Protein 1FU9 (pdb70)

Organism: Drosophila melanogaster (NCBI:txid7227)

Foldseek 3Di:
DDDCDPCPQADPQVGGGDPDSVCVVVCVVPVCPRHD

Sequence (36 aa):
GSAAEVMKKYCSTCDISFNYVKTYLAHKQFYCKNKPGSAAEVMKKYCSTCDISFNYVKTYLAHKQFYCKNKPGSAAEVMKKYCSTCDISFNYVKTYLAHKQFYCKNKPGSAAEVMKKYCSTCDISFNYVKTYLAHKQFYCKNKPGSAAEVMKKYCSTCDISFNYVKTYLAHKQFYCKNKPGSAAEVMKKYCSTCDISFNYVKTYLAHKQFYCKNKPGSAAEVMKKYCSTCDISFNYVKTYLAHKQFYCKNKPGSAAEVMKKYCSTCDISFNYVKTYLAHKQFYCKNKPGSAAEVMKKYCSTCDISFNYVKTYLAHKQFYCKNKPGSAAEVMKKYCSTCDISFNYVKTYLAHKQFYCKNKPGSAAEVMKKYCSTCDISFNYVKTYLAHKQFYCKNKPGSAAEVMKKYCSTCDISFNYVKTYLAHKQFYCKNKPGSAAEVMKKYCSTCDISFNYVKTYLAHKQFYCKNKPGSAAEVMKKYCSTCDISFNYVKTYLAHKQFYCKNKPGSAAEVMKKYCSTCDISFNYVKTYLAHKQFYCKNKPGSAAEVMKKYCSTCDISFNYVKTYLAHKQFYCKNKPGSAAEVMKKYCSTCDISFNYVKTYLAHKQFYCKNKPGSAAEVMKKYCSTCDISFNYVKTYLAHKQFYCKNKPGSAAEVMKKYCSTCDISFNYVKTYLAHKQFYCKNKPGSAAEVMKKYCSTCDISFNYVKTYLAHKQFYCKNKP

Solvent-accessible surface area: 3560 Å² total; per-residue (Å²): 138,112,112,73,140,102,122,137,81,94,1,84,80,25,110,88,68,34,136,147,86,159,49,46,114,47,10,101,112,168,178,25,116,103,167,195

Structure (mmCIF, N/CA/C/O backbone):
data_1FU9
#
_entry.id   1FU9
#
_cell.length_a   1.000
_cell.length_b   1.000
_cell.length_c   1.000
_cell.angle_alpha   90.00
_cell.angle_beta   90.00
_cell.angle_gamma   90.00
#
_symmetry.space_group_name_H-M   'P 1'
#
loop_
_entity.id
_entity.type
_entity.pdbx_description
1 polymer 'U-SHAPED TRANSCRIPTIONAL COFACTOR'
2 non-polymer 'ZINC ION'
#
loop_
_atom_site.group_PDB
_atom_site.id
_atom_site.type_symbol
_atom_site.label_atom_id
_atom_site.label_alt_id
_atom_site.label_comp_id
_atom_site.label_asym_id
_atom_site.label_entity_id
_atom_site.label_seq_id
_atom_site.pdbx_PDB_ins_code
_atom_site.Cartn_x
_atom_site.Cartn_y
_atom_site.Cartn_z
_atom_site.occupancy
_atom_site.B_iso_or_equiv
_atom_site.auth_seq_id
_atom_site.auth_comp_id
_atom_site.auth_asym_id
_atom_site.auth_atom_id
_atom_site.pdbx_PDB_model_num
ATOM 1 N N . GLY A 1 1 ? -20.892 9.418 -22.418 1.00 0.00 1 GLY A N 1
ATOM 2 C CA . GLY A 1 1 ? -20.247 8.933 -21.166 1.00 0.00 1 GLY A CA 1
ATOM 3 C C . GLY A 1 1 ? -18.912 8.263 -21.422 1.00 0.00 1 GLY A C 1
ATOM 4 O O . GLY A 1 1 ? -18.796 7.411 -22.303 1.00 0.00 1 GLY A O 1
ATOM 10 N N . SER A 1 2 ? -17.901 8.649 -20.651 1.00 0.00 2 SER A N 1
ATOM 11 C CA . SER A 1 2 ? -16.567 8.079 -20.800 1.00 0.00 2 SER A CA 1
ATOM 12 C C . SER A 1 2 ? -16.366 6.908 -19.845 1.00 0.00 2 SER A C 1
ATOM 13 O O . SER A 1 2 ? -16.718 6.985 -18.667 1.00 0.00 2 SER A O 1
ATOM 21 N N . ALA A 1 3 ? -15.797 5.822 -20.359 1.00 0.00 3 ALA A N 1
ATOM 22 C CA . ALA A 1 3 ? -15.547 4.633 -19.553 1.00 0.00 3 ALA A CA 1
ATOM 23 C C . ALA A 1 3 ? -14.221 4.742 -18.805 1.00 0.00 3 ALA A C 1
ATOM 24 O O . ALA A 1 3 ? -13.368 3.859 -18.901 1.00 0.00 3 ALA A O 1
ATOM 31 N N . ALA A 1 4 ? -14.053 5.830 -18.062 1.00 0.00 4 ALA A N 1
ATOM 32 C CA . ALA A 1 4 ? -12.832 6.054 -17.299 1.00 0.00 4 ALA A CA 1
ATOM 33 C C . ALA A 1 4 ? -12.774 5.146 -16.076 1.00 0.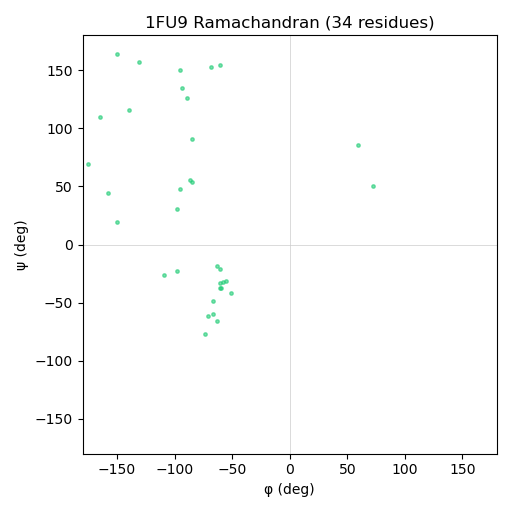00 4 ALA A C 1
ATOM 34 O O . ALA A 1 4 ? -12.057 4.146 -16.065 1.00 0.00 4 ALA A O 1
ATOM 41 N N . GLU A 1 5 ? -13.535 5.501 -15.046 1.00 0.00 5 GLU A N 1
ATOM 42 C CA . GLU A 1 5 ? -13.572 4.717 -13.816 1.00 0.00 5 GLU A CA 1
ATOM 43 C C . GLU A 1 5 ? -12.186 4.627 -13.185 1.00 0.00 5 GLU A C 1
ATOM 44 O O . GLU A 1 5 ? -11.451 3.667 -13.413 1.00 0.00 5 GLU A O 1
ATOM 56 N N . VAL A 1 6 ? -11.835 5.634 -12.392 1.00 0.00 6 VAL A N 1
ATOM 57 C CA . VAL A 1 6 ? -10.538 5.667 -11.728 1.00 0.00 6 VAL A CA 1
ATOM 58 C C . VAL A 1 6 ? -10.630 5.108 -10.313 1.00 0.00 6 VAL A C 1
ATOM 59 O O . VAL A 1 6 ? -11.669 5.210 -9.661 1.00 0.00 6 VAL A O 1
ATOM 72 N N . MET A 1 7 ? -9.537 4.517 -9.844 1.00 0.00 7 MET A N 1
ATOM 73 C CA . MET A 1 7 ? -9.496 3.940 -8.505 1.00 0.00 7 MET A CA 1
ATOM 74 C C . MET A 1 7 ? -8.095 3.437 -8.171 1.00 0.00 7 MET A C 1
ATOM 75 O O . MET A 1 7 ? -7.863 2.232 -8.076 1.00 0.00 7 MET A O 1
ATOM 89 N N . LYS A 1 8 ? -7.166 4.369 -7.993 1.00 0.00 8 LYS A N 1
ATOM 90 C CA . LYS A 1 8 ? -5.788 4.020 -7.666 1.00 0.00 8 LYS A CA 1
ATOM 91 C C . LYS A 1 8 ? -5.564 4.060 -6.159 1.00 0.00 8 LYS A C 1
ATOM 92 O O . LYS A 1 8 ? -4.589 4.638 -5.679 1.00 0.00 8 LYS A O 1
ATOM 111 N N . LYS A 1 9 ? -6.477 3.441 -5.421 1.00 0.00 9 LYS A N 1
ATOM 112 C CA . LYS A 1 9 ? -6.388 3.399 -3.966 1.00 0.00 9 LYS A CA 1
ATOM 113 C C . LYS A 1 9 ? -7.193 2.229 -3.408 1.00 0.00 9 LYS A C 1
ATOM 114 O O . LYS A 1 9 ? -7.916 2.373 -2.423 1.00 0.00 9 LYS A O 1
ATOM 133 N N . TYR A 1 10 ? -7.062 1.072 -4.046 1.00 0.00 10 TYR A N 1
ATOM 134 C CA . TYR A 1 10 ? -7.776 -0.124 -3.617 1.00 0.00 10 TYR A CA 1
ATOM 135 C C . TYR A 1 10 ? -7.188 -1.372 -4.265 1.00 0.00 10 TYR A C 1
ATOM 136 O O . TYR A 1 10 ? -7.343 -1.592 -5.466 1.00 0.00 10 TYR A O 1
ATOM 154 N N . CYS A 1 11 ? -6.516 -2.190 -3.460 1.00 0.00 11 CYS A N 1
ATOM 155 C CA . CYS A 1 11 ? -5.910 -3.420 -3.957 1.00 0.00 11 CYS A CA 1
ATOM 156 C C . CYS A 1 11 ? -6.929 -4.554 -3.971 1.00 0.00 11 CYS A C 1
ATOM 157 O O . CYS A 1 11 ? -7.086 -5.274 -2.986 1.00 0.00 11 CYS A O 1
ATOM 164 N N . SER A 1 12 ? -7.625 -4.703 -5.094 1.00 0.00 12 SER A N 1
ATOM 165 C CA . SER A 1 12 ? -8.638 -5.744 -5.242 1.00 0.00 12 SER A CA 1
ATOM 166 C C . SER A 1 12 ? -8.087 -7.115 -4.858 1.00 0.00 12 SER A C 1
ATOM 167 O O . SER A 1 12 ? -8.763 -7.903 -4.197 1.00 0.00 12 SER A O 1
ATOM 175 N N . THR A 1 13 ? -6.857 -7.392 -5.277 1.00 0.00 13 THR A N 1
ATOM 176 C CA . THR A 1 13 ? -6.218 -8.670 -4.976 1.00 0.00 13 THR A CA 1
ATOM 177 C C . THR A 1 13 ? -6.145 -8.903 -3.470 1.00 0.00 13 THR A C 1
ATOM 178 O O . THR A 1 13 ? -6.204 -10.041 -3.006 1.00 0.00 13 THR A O 1
ATOM 189 N N . CYS A 1 14 ? -6.012 -7.818 -2.715 1.00 0.00 14 CYS A N 1
ATOM 190 C CA . CYS A 1 14 ? -5.927 -7.900 -1.265 1.00 0.00 14 CYS A CA 1
ATOM 191 C C . CYS A 1 14 ? -7.281 -7.624 -0.614 1.00 0.00 14 CYS A C 1
ATOM 192 O O . CYS A 1 14 ? -7.529 -8.033 0.519 1.00 0.00 14 CYS A O 1
ATOM 199 N N . ASP A 1 15 ? -8.153 -6.924 -1.338 1.00 0.00 15 ASP A N 1
ATOM 200 C CA . ASP A 1 15 ? -9.480 -6.589 -0.830 1.00 0.00 15 ASP A CA 1
ATOM 201 C C . ASP A 1 15 ? -9.392 -5.515 0.251 1.00 0.00 15 ASP A C 1
ATOM 202 O O . ASP A 1 15 ? -9.950 -5.665 1.338 1.00 0.00 15 ASP A O 1
ATOM 211 N N . ILE A 1 16 ? -8.685 -4.432 -0.056 1.00 0.00 16 ILE A N 1
ATOM 212 C CA . ILE A 1 16 ? -8.522 -3.331 0.888 1.00 0.00 16 ILE A CA 1
ATOM 213 C C . ILE A 1 16 ? -8.363 -2.001 0.156 1.00 0.00 16 ILE A C 1
ATOM 214 O O . ILE A 1 16 ? -8.083 -1.972 -1.042 1.00 0.00 16 ILE A O 1
ATOM 230 N N . SER A 1 17 ? -8.543 -0.905 0.885 1.00 0.00 17 SER A N 1
ATOM 231 C CA . SER A 1 17 ? -8.421 0.429 0.306 1.00 0.00 17 SER A CA 1
ATOM 232 C C . SER A 1 17 ? -7.528 1.317 1.167 1.00 0.00 17 SER A C 1
ATOM 233 O O . SER A 1 17 ? -7.366 1.075 2.363 1.00 0.00 17 SER A O 1
ATOM 241 N N . PHE A 1 18 ? -6.954 2.346 0.552 1.00 0.00 18 PHE A N 1
ATOM 242 C CA . PHE A 1 18 ? -6.078 3.269 1.262 1.00 0.00 18 PHE A CA 1
ATOM 243 C C . PHE A 1 18 ? -6.336 4.709 0.826 1.00 0.00 18 PHE A C 1
ATOM 244 O O . PHE A 1 18 ? -6.117 5.064 -0.332 1.00 0.00 18 PHE A O 1
ATOM 261 N N . ASN A 1 19 ? -6.801 5.531 1.760 1.00 0.00 19 ASN A N 1
ATOM 262 C CA . ASN A 1 19 ? -7.090 6.931 1.472 1.00 0.00 19 ASN A CA 1
ATOM 263 C C . ASN A 1 19 ? -5.840 7.658 0.984 1.00 0.00 19 ASN A C 1
ATOM 264 O O . ASN A 1 19 ? -5.912 8.512 0.101 1.00 0.00 19 ASN A O 1
ATOM 275 N N . TYR A 1 20 ? -4.696 7.314 1.566 1.00 0.00 20 TYR A N 1
ATOM 276 C CA . TYR A 1 20 ? -3.430 7.935 1.191 1.00 0.00 20 TYR A CA 1
ATOM 277 C C . TYR A 1 20 ? -2.762 7.165 0.057 1.00 0.00 20 TYR A C 1
ATOM 278 O O . TYR A 1 20 ? -2.554 5.956 0.151 1.00 0.00 20 TYR A O 1
ATOM 296 N N . VAL A 1 21 ? -2.428 7.876 -1.016 1.00 0.00 21 VAL A N 1
ATOM 297 C CA . VAL A 1 21 ? -1.782 7.260 -2.169 1.00 0.00 21 VAL A CA 1
ATOM 298 C C . VAL A 1 21 ? -0.442 6.645 -1.781 1.00 0.00 21 VAL A C 1
ATOM 299 O O . VAL A 1 21 ? -0.068 5.584 -2.281 1.00 0.00 21 VAL A O 1
ATOM 312 N N . LYS A 1 22 ? 0.276 7.316 -0.885 1.00 0.00 22 LYS A N 1
ATOM 313 C CA . LYS A 1 22 ? 1.574 6.831 -0.429 1.00 0.00 22 LYS A CA 1
ATOM 314 C C . LYS A 1 22 ? 1.461 5.413 0.116 1.00 0.00 22 LYS A C 1
ATOM 315 O O . LYS A 1 22 ? 2.396 4.618 0.009 1.00 0.00 22 LYS A O 1
ATOM 334 N N . THR A 1 23 ? 0.307 5.099 0.694 1.00 0.00 23 THR A N 1
ATOM 335 C CA . THR A 1 23 ? 0.065 3.774 1.250 1.00 0.00 23 THR A CA 1
ATOM 336 C C . THR A 1 23 ? 0.034 2.725 0.146 1.00 0.00 23 THR A C 1
ATOM 337 O O . THR A 1 23 ? 0.688 1.687 0.243 1.00 0.00 23 THR A O 1
ATOM 348 N N . TYR A 1 24 ? -0.731 3.006 -0.905 1.00 0.00 24 TYR A N 1
ATOM 349 C CA . TYR A 1 24 ? -0.846 2.087 -2.030 1.00 0.00 24 TYR A CA 1
ATOM 350 C C . TYR A 1 24 ? 0.514 1.860 -2.674 1.00 0.00 24 TYR A C 1
ATOM 351 O O . TYR A 1 24 ? 0.807 0.768 -3.164 1.00 0.00 24 TYR A O 1
ATOM 369 N N . LEU A 1 25 ? 1.344 2.894 -2.661 1.00 0.00 25 LEU A N 1
ATOM 370 C CA . LEU A 1 25 ? 2.679 2.803 -3.236 1.00 0.00 25 LEU A CA 1
ATOM 371 C C . LEU A 1 25 ? 3.534 1.843 -2.424 1.00 0.00 25 LEU A C 1
ATOM 372 O O . LEU A 1 25 ? 4.013 0.832 -2.936 1.00 0.00 25 LEU A O 1
ATOM 388 N N . ALA A 1 26 ? 3.708 2.162 -1.150 1.00 0.00 26 ALA A N 1
ATOM 389 C CA . ALA A 1 26 ? 4.489 1.327 -0.254 1.00 0.00 26 ALA A CA 1
ATOM 390 C C . ALA A 1 26 ? 3.882 -0.068 -0.148 1.00 0.00 26 ALA A C 1
ATOM 391 O O . ALA A 1 26 ? 4.559 -1.026 0.228 1.00 0.00 26 ALA A O 1
ATOM 398 N N . HIS A 1 27 ? 2.600 -0.173 -0.486 1.00 0.00 27 HIS A N 1
ATOM 399 C CA . HIS A 1 27 ? 1.896 -1.448 -0.436 1.00 0.00 27 HIS A CA 1
ATOM 400 C C . HIS A 1 27 ? 2.383 -2.377 -1.541 1.00 0.00 27 HIS A C 1
ATOM 401 O O . HIS A 1 27 ? 2.917 -3.451 -1.270 1.00 0.00 27 HIS A O 1
ATOM 415 N N . LYS A 1 28 ? 2.202 -1.955 -2.788 1.00 0.00 28 LYS A N 1
ATOM 416 C CA . LYS A 1 28 ? 2.631 -2.754 -3.927 1.00 0.00 28 LYS A CA 1
ATOM 417 C C . LYS A 1 28 ? 4.147 -2.932 -3.930 1.00 0.00 28 LYS A C 1
ATOM 418 O O . LYS A 1 28 ? 4.675 -3.828 -4.588 1.00 0.00 28 LYS A O 1
ATOM 437 N N . GLN A 1 29 ? 4.843 -2.075 -3.188 1.00 0.00 29 GLN A N 1
ATOM 438 C CA . GLN A 1 29 ? 6.295 -2.141 -3.105 1.00 0.00 29 GLN A CA 1
ATOM 439 C C . GLN A 1 29 ? 6.747 -3.452 -2.469 1.00 0.00 29 GLN A C 1
ATOM 440 O O . GLN A 1 29 ? 7.384 -4.280 -3.120 1.00 0.00 29 GLN A O 1
ATOM 454 N N . PHE A 1 30 ? 6.424 -3.631 -1.192 1.00 0.00 30 PHE A N 1
ATOM 455 C CA . PHE A 1 30 ? 6.811 -4.839 -0.472 1.00 0.00 30 PHE A CA 1
ATOM 456 C C . PHE A 1 30 ? 5.811 -5.195 0.626 1.00 0.00 30 PHE A C 1
ATOM 457 O O . PHE A 1 30 ? 6.134 -5.943 1.548 1.00 0.00 30 PHE A O 1
ATOM 474 N N . TYR A 1 31 ? 4.602 -4.659 0.529 1.00 0.00 31 TYR A N 1
ATOM 475 C CA . TYR A 1 31 ? 3.570 -4.932 1.525 1.00 0.00 31 TYR A CA 1
ATOM 476 C C . TYR A 1 31 ? 2.473 -5.821 0.948 1.00 0.00 31 TYR A C 1
ATOM 477 O O . TYR A 1 31 ? 1.794 -6.539 1.682 1.00 0.00 31 TYR A O 1
ATOM 495 N N . CYS A 1 32 ? 2.305 -5.767 -0.368 1.00 0.00 32 CYS A N 1
ATOM 496 C CA . CYS A 1 32 ? 1.291 -6.565 -1.042 1.00 0.00 32 CYS A CA 1
ATOM 497 C C . CYS A 1 32 ? 1.638 -8.050 -0.983 1.00 0.00 32 CYS A C 1
ATOM 498 O O . CYS A 1 32 ? 2.808 -8.421 -0.894 1.00 0.00 32 CYS A O 1
ATOM 505 N N . LYS A 1 33 ? 0.613 -8.894 -1.033 1.00 0.00 33 LYS A N 1
ATOM 506 C CA . LYS A 1 33 ? 0.810 -10.338 -0.985 1.00 0.00 33 LYS A CA 1
ATOM 507 C C . LYS A 1 33 ? 0.776 -10.939 -2.386 1.00 0.00 33 LYS A C 1
ATOM 508 O O . LYS A 1 33 ? 0.372 -12.088 -2.570 1.00 0.00 33 LYS A O 1
ATOM 527 N N . ASN A 1 34 ? 1.203 -10.157 -3.372 1.00 0.00 34 ASN A N 1
ATOM 528 C CA . ASN A 1 34 ? 1.222 -10.614 -4.757 1.00 0.00 34 ASN A CA 1
ATOM 529 C C . ASN A 1 34 ? 2.524 -11.344 -5.071 1.00 0.00 34 ASN A C 1
ATOM 530 O O . ASN A 1 34 ? 3.244 -10.983 -6.003 1.00 0.00 34 ASN A O 1
ATOM 541 N N . LYS A 1 35 ? 2.823 -12.374 -4.286 1.00 0.00 35 LYS A N 1
ATOM 542 C CA . LYS A 1 35 ? 4.039 -13.155 -4.479 1.00 0.00 35 LYS A CA 1
ATOM 543 C C . LYS A 1 35 ? 4.057 -13.802 -5.863 1.00 0.00 35 LYS A C 1
ATOM 544 O O . LYS A 1 35 ? 3.007 -14.046 -6.456 1.00 0.00 35 LYS A O 1
ATOM 563 N N . PRO A 1 36 ? 5.257 -14.087 -6.396 1.00 0.00 36 PRO A N 1
ATOM 564 C CA . PRO A 1 36 ? 5.407 -14.708 -7.715 1.00 0.00 36 PRO A CA 1
ATOM 565 C C . PRO A 1 36 ? 4.945 -16.161 -7.727 1.00 0.00 36 PRO A C 1
ATOM 566 O O . PRO A 1 36 ? 4.727 -16.721 -6.633 1.00 0.00 36 PRO A O 1
ATOM 579 N N . GLY A 1 1 ? -10.715 -7.150 -16.417 1.00 0.00 1 GLY A N 2
ATOM 580 C CA . GLY A 1 1 ? -12.038 -7.469 -15.814 1.00 0.00 1 GLY A CA 2
ATOM 581 C C . GLY A 1 1 ? -12.991 -6.291 -15.847 1.00 0.00 1 GLY A C 2
ATOM 582 O O . GLY A 1 1 ? -13.857 -6.208 -16.718 1.00 0.00 1 GLY A O 2
ATOM 588 N N . SER A 1 2 ? -12.831 -5.377 -14.894 1.00 0.00 2 SER A N 2
ATOM 589 C CA . SER A 1 2 ? -13.685 -4.196 -14.818 1.00 0.00 2 SER A CA 2
ATOM 590 C C . SER A 1 2 ? -12.958 -3.043 -14.135 1.00 0.00 2 SER A C 2
ATOM 591 O O . SER A 1 2 ? -11.764 -3.134 -13.845 1.00 0.00 2 SER A O 2
ATOM 599 N N . ALA A 1 3 ? -13.684 -1.959 -13.883 1.00 0.00 3 ALA A N 2
ATOM 600 C CA . ALA A 1 3 ? -13.108 -0.787 -13.235 1.00 0.00 3 ALA A CA 2
ATOM 601 C C . ALA A 1 3 ? -11.975 -0.199 -14.069 1.00 0.00 3 ALA A C 2
ATOM 602 O O . ALA A 1 3 ? -10.824 -0.623 -13.957 1.00 0.00 3 ALA A O 2
ATOM 609 N N . ALA A 1 4 ? -12.307 0.779 -14.905 1.00 0.00 4 ALA A N 2
ATOM 610 C CA . ALA A 1 4 ? -11.318 1.425 -15.759 1.00 0.00 4 ALA A CA 2
ATOM 611 C C . ALA A 1 4 ? -10.213 2.068 -14.927 1.00 0.00 4 ALA A C 2
ATOM 612 O O . ALA A 1 4 ? -9.100 1.547 -14.847 1.00 0.00 4 ALA A O 2
ATOM 619 N N . GLU A 1 5 ? -10.527 3.208 -14.314 1.00 0.00 5 GLU A N 2
ATOM 620 C CA . GLU A 1 5 ? -9.571 3.935 -13.491 1.00 0.00 5 GLU A CA 2
ATOM 621 C C . GLU A 1 5 ? -8.788 2.994 -12.577 1.00 0.00 5 GLU A C 2
ATOM 622 O O . GLU A 1 5 ? -9.311 2.512 -11.572 1.00 0.00 5 GLU A O 2
ATOM 634 N N . VAL A 1 6 ? -7.534 2.736 -12.935 1.00 0.00 6 VAL A N 2
ATOM 635 C CA . VAL A 1 6 ? -6.681 1.855 -12.148 1.00 0.00 6 VAL A CA 2
ATOM 636 C C . VAL A 1 6 ? -5.737 2.654 -11.256 1.00 0.00 6 VAL A C 2
ATOM 637 O O . VAL A 1 6 ? -5.477 3.830 -11.508 1.00 0.00 6 VAL A O 2
ATOM 650 N N . MET A 1 7 ? -5.228 2.007 -10.212 1.00 0.00 7 MET A N 2
ATOM 651 C CA . MET A 1 7 ? -4.312 2.657 -9.281 1.00 0.00 7 MET A CA 2
ATOM 652 C C . MET A 1 7 ? -4.987 3.831 -8.583 1.00 0.00 7 MET A C 2
ATOM 653 O O . MET A 1 7 ? -4.660 4.992 -8.834 1.00 0.00 7 MET A O 2
ATOM 667 N N . LYS A 1 8 ? -5.931 3.521 -7.700 1.00 0.00 8 LYS A N 2
ATOM 668 C CA . LYS A 1 8 ? -6.651 4.548 -6.959 1.00 0.00 8 LYS A CA 2
ATOM 669 C C . LYS A 1 8 ? -6.755 4.176 -5.486 1.00 0.00 8 LYS A C 2
ATOM 670 O O . LYS A 1 8 ? -7.821 4.278 -4.878 1.00 0.00 8 LYS A O 2
ATOM 689 N N . LYS A 1 9 ? -5.634 3.744 -4.920 1.00 0.00 9 LYS A N 2
ATOM 690 C CA . LYS A 1 9 ? -5.583 3.352 -3.515 1.00 0.00 9 LYS A CA 2
ATOM 691 C C . LYS A 1 9 ? -6.627 2.282 -3.207 1.00 0.00 9 LYS A C 2
ATOM 692 O O . LYS A 1 9 ? -7.506 2.478 -2.366 1.00 0.00 9 LYS A O 2
ATOM 711 N N . TYR A 1 10 ? -6.523 1.150 -3.893 1.00 0.00 10 TYR A N 2
ATOM 712 C CA . TYR A 1 10 ? -7.457 0.047 -3.696 1.00 0.00 10 TYR A CA 2
ATOM 713 C C . TYR A 1 10 ? -6.916 -1.239 -4.314 1.00 0.00 10 TYR A C 2
ATOM 714 O O . TYR A 1 10 ? -6.973 -1.426 -5.529 1.00 0.00 10 TYR A O 2
ATOM 732 N N . CYS A 1 11 ? -6.393 -2.122 -3.470 1.00 0.00 11 CYS A N 2
ATOM 733 C CA . CYS A 1 11 ? -5.845 -3.390 -3.935 1.00 0.00 11 CYS A CA 2
ATOM 734 C C . CYS A 1 11 ? -6.944 -4.438 -4.072 1.00 0.00 11 CYS A C 2
ATOM 735 O O . CYS A 1 11 ? -7.378 -5.030 -3.084 1.00 0.00 11 CYS A O 2
ATOM 742 N N . SER A 1 12 ? -7.392 -4.660 -5.303 1.00 0.00 12 SER A N 2
ATOM 743 C CA . SER A 1 12 ? -8.444 -5.634 -5.572 1.00 0.00 12 SER A CA 2
ATOM 744 C C . SER A 1 12 ? -8.030 -7.029 -5.113 1.00 0.00 12 SER A C 2
ATOM 745 O O . SER A 1 12 ? -8.843 -7.786 -4.585 1.00 0.00 12 SER A O 2
ATOM 753 N N . THR A 1 13 ? -6.760 -7.361 -5.318 1.00 0.00 13 THR A N 2
ATOM 754 C CA . THR A 1 13 ? -6.239 -8.666 -4.926 1.00 0.00 13 THR A CA 2
ATOM 755 C C . THR A 1 13 ? -6.356 -8.868 -3.419 1.00 0.00 13 THR A C 2
ATOM 756 O O . THR A 1 13 ? -6.871 -9.884 -2.957 1.00 0.00 13 THR A O 2
ATOM 767 N N . CYS A 1 14 ? -5.872 -7.892 -2.659 1.00 0.00 14 CYS A N 2
ATOM 768 C CA . CYS A 1 14 ? -5.918 -7.956 -1.207 1.00 0.00 14 CYS A CA 2
ATOM 769 C C . CYS A 1 14 ? -7.322 -7.662 -0.688 1.00 0.00 14 CYS A C 2
ATOM 770 O O . CYS A 1 14 ? -7.696 -8.096 0.402 1.00 0.00 14 CYS A O 2
ATOM 777 N N . ASP A 1 15 ? -8.098 -6.921 -1.477 1.00 0.00 15 ASP A N 2
ATOM 778 C CA . ASP A 1 15 ? -9.463 -6.562 -1.101 1.00 0.00 15 ASP A CA 2
ATOM 779 C C . ASP A 1 15 ? -9.464 -5.487 -0.018 1.00 0.00 15 ASP A C 2
ATOM 780 O O . ASP A 1 15 ? -10.239 -5.552 0.936 1.00 0.00 15 ASP A O 2
ATOM 789 N N . ILE A 1 16 ? -8.591 -4.498 -0.175 1.00 0.00 16 ILE A N 2
ATOM 790 C CA . ILE A 1 16 ? -8.491 -3.405 0.786 1.00 0.00 16 ILE A CA 2
ATOM 791 C C . ILE A 1 16 ? -8.324 -2.067 0.075 1.00 0.00 16 ILE A C 2
ATOM 792 O O . ILE A 1 16 ? -7.986 -2.019 -1.108 1.00 0.00 16 ILE A O 2
ATOM 808 N N . SER A 1 17 ? -8.562 -0.981 0.803 1.00 0.00 17 SER A N 2
ATOM 809 C CA . SER A 1 17 ? -8.436 0.359 0.240 1.00 0.00 17 SER A CA 2
ATOM 810 C C . SER A 1 17 ? -7.579 1.247 1.135 1.00 0.00 17 SER A C 2
ATOM 811 O O . SER A 1 17 ? -7.365 0.942 2.308 1.00 0.00 17 SER A O 2
ATOM 819 N N . PHE A 1 18 ? -7.089 2.347 0.573 1.00 0.00 18 PHE A N 2
ATOM 820 C CA . PHE A 1 18 ? -6.253 3.281 1.319 1.00 0.00 18 PHE A CA 2
ATOM 821 C C . PHE A 1 18 ? -6.667 4.723 1.046 1.00 0.00 18 PHE A C 2
ATOM 822 O O . PHE A 1 18 ? -6.916 5.102 -0.098 1.00 0.00 18 PHE A O 2
ATOM 839 N N . ASN A 1 19 ? -6.736 5.522 2.104 1.00 0.00 19 ASN A N 2
ATOM 840 C CA . ASN A 1 19 ? -7.116 6.924 1.981 1.00 0.00 19 ASN A CA 2
ATOM 841 C C . ASN A 1 19 ? -5.971 7.748 1.396 1.00 0.00 19 ASN A C 2
ATOM 842 O O . ASN A 1 19 ? -6.196 8.785 0.772 1.00 0.00 19 ASN A O 2
ATOM 853 N N . TYR A 1 20 ? -4.745 7.277 1.601 1.00 0.00 20 TYR A N 2
ATOM 854 C CA . TYR A 1 20 ? -3.566 7.969 1.093 1.00 0.00 20 TYR A CA 2
ATOM 855 C C . TYR A 1 20 ? -2.907 7.171 -0.026 1.00 0.00 20 TYR A C 2
ATOM 856 O O . TYR A 1 20 ? -2.658 5.973 0.115 1.00 0.00 20 TYR A O 2
ATOM 874 N N . VAL A 1 21 ? -2.625 7.843 -1.138 1.00 0.00 21 VAL A N 2
ATOM 875 C CA . VAL A 1 21 ? -1.993 7.194 -2.280 1.00 0.00 21 VAL A CA 2
ATOM 876 C C . VAL A 1 21 ? -0.644 6.599 -1.893 1.00 0.00 21 VAL A C 2
ATOM 877 O O . VAL A 1 21 ? -0.255 5.543 -2.393 1.00 0.00 21 VAL A O 2
ATOM 890 N N . LYS A 1 22 ? 0.063 7.279 -0.995 1.00 0.00 22 LYS A N 2
ATOM 891 C CA . LYS A 1 22 ? 1.366 6.813 -0.536 1.00 0.00 22 LYS A CA 2
ATOM 892 C C . LYS A 1 22 ? 1.271 5.392 0.009 1.00 0.00 22 LYS A C 2
ATOM 893 O O . LYS A 1 22 ? 2.220 4.613 -0.085 1.00 0.00 22 LYS A O 2
ATOM 912 N N . THR A 1 23 ? 0.115 5.062 0.573 1.00 0.00 23 THR A N 2
ATOM 913 C CA . THR A 1 23 ? -0.114 3.734 1.130 1.00 0.00 23 THR A CA 2
ATOM 914 C C . THR A 1 23 ? -0.092 2.679 0.032 1.00 0.00 23 THR A C 2
ATOM 915 O O . THR A 1 23 ? 0.591 1.662 0.147 1.00 0.00 23 THR A O 2
ATOM 926 N N . TYR A 1 24 ? -0.843 2.931 -1.035 1.00 0.00 24 TYR A N 2
ATOM 927 C CA . TYR A 1 24 ? -0.909 2.004 -2.157 1.00 0.00 24 TYR A CA 2
ATOM 928 C C . TYR A 1 24 ? 0.467 1.818 -2.778 1.00 0.00 24 TYR A C 2
ATOM 929 O O . TYR A 1 24 ? 0.802 0.738 -3.264 1.00 0.00 24 TYR A O 2
ATOM 947 N N . LEU A 1 25 ? 1.265 2.879 -2.751 1.00 0.00 25 LEU A N 2
ATOM 948 C CA . LEU A 1 25 ? 2.612 2.829 -3.305 1.00 0.00 25 LEU A CA 2
ATOM 949 C C . LEU A 1 25 ? 3.480 1.882 -2.491 1.00 0.00 25 LEU A C 2
ATOM 950 O O . LEU A 1 25 ? 3.972 0.876 -3.002 1.00 0.00 25 LEU A O 2
ATOM 966 N N . ALA A 1 26 ? 3.652 2.207 -1.218 1.00 0.00 26 ALA A N 2
ATOM 967 C CA . ALA A 1 26 ? 4.447 1.385 -0.322 1.00 0.00 26 ALA A CA 2
ATOM 968 C C . ALA A 1 26 ? 3.847 -0.011 -0.184 1.00 0.00 26 ALA A C 2
ATOM 969 O O . ALA A 1 26 ? 4.528 -0.954 0.219 1.00 0.00 26 ALA A O 2
ATOM 976 N N . HIS A 1 27 ? 2.567 -0.134 -0.523 1.00 0.00 27 HIS A N 2
ATOM 977 C CA . HIS A 1 27 ? 1.872 -1.413 -0.441 1.00 0.00 27 HIS A CA 2
ATOM 978 C C . HIS A 1 27 ? 2.334 -2.351 -1.549 1.00 0.00 27 HIS A C 2
ATOM 979 O O . HIS A 1 27 ? 2.823 -3.448 -1.281 1.00 0.00 27 HIS A O 2
ATOM 993 N N . LYS A 1 28 ? 2.181 -1.914 -2.793 1.00 0.00 28 LYS A N 2
ATOM 994 C CA . LYS A 1 28 ? 2.590 -2.721 -3.936 1.00 0.00 28 LYS A CA 2
ATOM 995 C C . LYS A 1 28 ? 4.109 -2.863 -3.990 1.00 0.00 28 LYS A C 2
ATOM 996 O O . LYS A 1 28 ? 4.636 -3.711 -4.709 1.00 0.00 28 LYS A O 2
ATOM 1015 N N . GLN A 1 29 ? 4.808 -2.027 -3.226 1.00 0.00 29 GLN A N 2
ATOM 1016 C CA . GLN A 1 29 ? 6.265 -2.064 -3.190 1.00 0.00 29 GLN A CA 2
ATOM 1017 C C . GLN A 1 29 ? 6.761 -3.346 -2.530 1.00 0.00 29 GLN A C 2
ATOM 1018 O O . GLN A 1 29 ? 7.417 -4.170 -3.169 1.00 0.00 29 GLN A O 2
ATOM 1032 N N . PHE A 1 30 ? 6.456 -3.506 -1.245 1.00 0.00 30 PHE A N 2
ATOM 1033 C CA . PHE A 1 30 ? 6.886 -4.687 -0.503 1.00 0.00 30 PHE A CA 2
ATOM 1034 C C . PHE A 1 30 ? 5.898 -5.058 0.602 1.00 0.00 30 PHE A C 2
ATOM 1035 O O . PHE A 1 30 ? 6.242 -5.797 1.525 1.00 0.00 30 PHE A O 2
ATOM 1052 N N . TYR A 1 31 ? 4.678 -4.548 0.510 1.00 0.00 31 TYR A N 2
ATOM 1053 C CA . TYR A 1 31 ? 3.659 -4.837 1.514 1.00 0.00 31 TYR A CA 2
ATOM 1054 C C . TYR A 1 31 ? 2.569 -5.745 0.948 1.00 0.00 31 TYR A C 2
ATOM 1055 O O . TYR A 1 31 ? 1.807 -6.355 1.697 1.00 0.00 31 TYR A O 2
ATOM 1073 N N . CYS A 1 32 ? 2.500 -5.832 -0.377 1.00 0.00 32 CYS A N 2
ATOM 1074 C CA . CYS A 1 32 ? 1.504 -6.665 -1.037 1.00 0.00 32 CYS A CA 2
ATOM 1075 C C . CYS A 1 32 ? 2.017 -8.091 -1.214 1.00 0.00 32 CYS A C 2
ATOM 1076 O O . CYS A 1 32 ? 3.076 -8.311 -1.801 1.00 0.00 32 CYS A O 2
ATOM 1083 N N . LYS A 1 33 ? 1.259 -9.054 -0.704 1.00 0.00 33 LYS A N 2
ATOM 1084 C CA . LYS A 1 33 ? 1.636 -10.460 -0.807 1.00 0.00 33 LYS A CA 2
ATOM 1085 C C . LYS A 1 33 ? 0.904 -11.136 -1.961 1.00 0.00 33 LYS A C 2
ATOM 1086 O O . LYS A 1 33 ? 0.541 -12.310 -1.875 1.00 0.00 33 LYS A O 2
ATOM 1105 N N . ASN A 1 34 ? 0.692 -10.390 -3.039 1.00 0.00 34 ASN A N 2
ATOM 1106 C CA . ASN A 1 34 ? 0.003 -10.917 -4.210 1.00 0.00 34 ASN A CA 2
ATOM 1107 C C . ASN A 1 34 ? 0.952 -11.746 -5.072 1.00 0.00 34 ASN A C 2
ATOM 1108 O O . ASN A 1 34 ? 1.220 -11.405 -6.225 1.00 0.00 34 ASN A O 2
ATOM 1119 N N . LYS A 1 35 ? 1.457 -12.837 -4.505 1.00 0.00 35 LYS A N 2
ATOM 1120 C CA . LYS A 1 35 ? 2.375 -13.714 -5.220 1.00 0.00 35 LYS A CA 2
ATOM 1121 C C . LYS A 1 35 ? 1.662 -14.977 -5.698 1.00 0.00 35 LYS A C 2
ATOM 1122 O O . LYS A 1 35 ? 0.657 -15.389 -5.118 1.00 0.00 35 LYS A O 2
ATOM 1141 N N . PRO A 1 36 ? 2.176 -15.610 -6.767 1.00 0.00 36 PRO A N 2
ATOM 1142 C CA . PRO A 1 36 ? 1.582 -16.831 -7.322 1.00 0.00 36 PRO A CA 2
ATOM 1143 C C . PRO A 1 36 ? 1.766 -18.033 -6.401 1.00 0.00 36 PRO A C 2
ATOM 1144 O O . PRO A 1 36 ? 1.119 -19.072 -6.651 1.00 0.00 36 PRO A O 2
ATOM 1157 N N . GLY A 1 1 ? -14.183 9.860 -16.639 1.00 0.00 1 GLY A N 3
ATOM 1158 C CA . GLY A 1 1 ? -12.950 9.497 -17.391 1.00 0.00 1 GLY A CA 3
ATOM 1159 C C . GLY A 1 1 ? -11.687 9.970 -16.699 1.00 0.00 1 GLY A C 3
ATOM 1160 O O . GLY A 1 1 ? -11.386 9.543 -15.584 1.00 0.00 1 GLY A O 3
ATOM 1166 N N . SER A 1 2 ? -10.947 10.854 -17.359 1.00 0.00 2 SER A N 3
ATOM 1167 C CA . SER A 1 2 ? -9.710 11.385 -16.801 1.00 0.00 2 SER A CA 3
ATOM 1168 C C . SER A 1 2 ? -9.990 12.588 -15.906 1.00 0.00 2 SER A C 3
ATOM 1169 O O . SER A 1 2 ? -10.781 13.464 -16.256 1.00 0.00 2 SER A O 3
ATOM 1177 N N . ALA A 1 3 ? -9.335 12.624 -14.749 1.00 0.00 3 ALA A N 3
ATOM 1178 C CA . ALA A 1 3 ? -9.514 13.720 -13.804 1.00 0.00 3 ALA A CA 3
ATOM 1179 C C . ALA A 1 3 ? -10.963 13.813 -13.340 1.00 0.00 3 ALA A C 3
ATOM 1180 O O . ALA A 1 3 ? -11.478 14.905 -13.095 1.00 0.00 3 ALA A O 3
ATOM 1187 N N . ALA A 1 4 ? -11.616 12.662 -13.219 1.00 0.00 4 ALA A N 3
ATOM 1188 C CA . ALA A 1 4 ? -13.006 12.614 -12.782 1.00 0.00 4 ALA A CA 3
ATOM 1189 C C . ALA A 1 4 ? -13.195 11.594 -11.665 1.00 0.00 4 ALA A C 3
ATOM 1190 O O . ALA A 1 4 ? -13.550 10.442 -11.915 1.00 0.00 4 ALA A O 3
ATOM 1197 N N . GLU A 1 5 ? -12.955 12.025 -10.430 1.00 0.00 5 GLU A N 3
ATOM 1198 C CA . GLU A 1 5 ? -13.100 11.149 -9.274 1.00 0.00 5 GLU A CA 3
ATOM 1199 C C . GLU A 1 5 ? -12.168 9.945 -9.384 1.00 0.00 5 GLU A C 3
ATOM 1200 O O . GLU A 1 5 ? -12.618 8.814 -9.575 1.00 0.00 5 GLU A O 3
ATOM 1212 N N . VAL A 1 6 ? -10.869 10.195 -9.263 1.00 0.00 6 VAL A N 3
ATOM 1213 C CA . VAL A 1 6 ? -9.874 9.133 -9.348 1.00 0.00 6 VAL A CA 3
ATOM 1214 C C . VAL A 1 6 ? -9.906 8.248 -8.108 1.00 0.00 6 VAL A C 3
ATOM 1215 O O . VAL A 1 6 ? -10.398 8.652 -7.054 1.00 0.00 6 VAL A O 3
ATOM 1228 N N . MET A 1 7 ? -9.377 7.039 -8.245 1.00 0.00 7 MET A N 3
ATOM 1229 C CA . MET A 1 7 ? -9.339 6.090 -7.140 1.00 0.00 7 MET A CA 3
ATOM 1230 C C . MET A 1 7 ? -8.158 5.138 -7.284 1.00 0.00 7 MET A C 3
ATOM 1231 O O . MET A 1 7 ? -8.332 3.934 -7.473 1.00 0.00 7 MET A O 3
ATOM 1245 N N . LYS A 1 8 ? -6.956 5.690 -7.192 1.00 0.00 8 LYS A N 3
ATOM 1246 C CA . LYS A 1 8 ? -5.738 4.897 -7.308 1.00 0.00 8 LYS A CA 3
ATOM 1247 C C . LYS A 1 8 ? -5.226 4.489 -5.932 1.00 0.00 8 LYS A C 3
ATOM 1248 O O . LYS A 1 8 ? -4.045 4.646 -5.622 1.00 0.00 8 LYS A O 3
ATOM 1267 N N . LYS A 1 9 ? -6.126 3.962 -5.109 1.00 0.00 9 LYS A N 3
ATOM 1268 C CA . LYS A 1 9 ? -5.772 3.528 -3.763 1.00 0.00 9 LYS A CA 3
ATOM 1269 C C . LYS A 1 9 ? -6.667 2.377 -3.310 1.00 0.00 9 LYS A C 3
ATOM 1270 O O . LYS A 1 9 ? -7.452 2.517 -2.373 1.00 0.00 9 LYS A O 3
ATOM 1289 N N . TYR A 1 10 ? -6.542 1.238 -3.984 1.00 0.00 10 TYR A N 3
ATOM 1290 C CA . TYR A 1 10 ? -7.339 0.062 -3.653 1.00 0.00 10 TYR A CA 3
ATOM 1291 C C . TYR A 1 10 ? -6.760 -1.187 -4.309 1.00 0.00 10 TYR A C 3
ATOM 1292 O O . TYR A 1 10 ? -6.732 -1.300 -5.534 1.00 0.00 10 TYR A O 3
ATOM 1310 N N . CYS A 1 11 ? -6.303 -2.126 -3.485 1.00 0.00 11 CYS A N 3
ATOM 1311 C CA . CYS A 1 11 ? -5.730 -3.368 -3.988 1.00 0.00 11 CYS A CA 3
ATOM 1312 C C . CYS A 1 11 ? -6.822 -4.395 -4.265 1.00 0.00 11 CYS A C 3
ATOM 1313 O O . CYS A 1 11 ? -7.443 -4.920 -3.341 1.00 0.00 11 CYS A O 3
ATOM 1320 N N . SER A 1 12 ? -7.056 -4.674 -5.543 1.00 0.00 12 SER A N 3
ATOM 1321 C CA . SER A 1 12 ? -8.077 -5.636 -5.942 1.00 0.00 12 SER A CA 3
ATOM 1322 C C . SER A 1 12 ? -7.722 -7.041 -5.465 1.00 0.00 12 SER A C 3
ATOM 1323 O O . SER A 1 12 ? -8.601 -7.827 -5.112 1.00 0.00 12 SER A O 3
ATOM 1331 N N . THR A 1 13 ? -6.430 -7.350 -5.457 1.00 0.00 13 THR A N 3
ATOM 1332 C CA . THR A 1 13 ? -5.960 -8.660 -5.023 1.00 0.00 13 THR A CA 3
ATOM 1333 C C . THR A 1 13 ? -6.202 -8.859 -3.531 1.00 0.00 13 THR A C 3
ATOM 1334 O O . THR A 1 13 ? -6.789 -9.858 -3.115 1.00 0.00 13 THR A O 3
ATOM 1345 N N . CYS A 1 14 ? -5.742 -7.903 -2.730 1.00 0.00 14 CYS A N 3
ATOM 1346 C CA . CYS A 1 14 ? -5.903 -7.969 -1.287 1.00 0.00 14 CYS A CA 3
ATOM 1347 C C . CYS A 1 14 ? -7.333 -7.629 -0.877 1.00 0.00 14 CYS A C 3
ATOM 1348 O O . CYS A 1 14 ? -7.817 -8.083 0.159 1.00 0.00 14 CYS A O 3
ATOM 1355 N N . ASP A 1 15 ? -8.004 -6.825 -1.698 1.00 0.00 15 ASP A N 3
ATOM 1356 C CA . ASP A 1 15 ? -9.379 -6.417 -1.426 1.00 0.00 15 ASP A CA 3
ATOM 1357 C C . ASP A 1 15 ? -9.427 -5.391 -0.297 1.00 0.00 15 ASP A C 3
ATOM 1358 O O . ASP A 1 15 ? -10.146 -5.566 0.687 1.00 0.00 15 ASP A O 3
ATOM 1367 N N . ILE A 1 16 ? -8.656 -4.318 -0.448 1.00 0.00 16 ILE A N 3
ATOM 1368 C CA . ILE A 1 16 ? -8.609 -3.262 0.557 1.00 0.00 16 ILE A CA 3
ATOM 1369 C C . ILE A 1 16 ? -8.334 -1.908 -0.086 1.00 0.00 16 ILE A C 3
ATOM 1370 O O . ILE A 1 16 ? -7.889 -1.831 -1.231 1.00 0.00 16 ILE A O 3
ATOM 1386 N N . SER A 1 17 ? -8.603 -0.840 0.658 1.00 0.00 17 SER A N 3
ATOM 1387 C CA . SER A 1 17 ? -8.385 0.514 0.160 1.00 0.00 17 SER A CA 3
ATOM 1388 C C . SER A 1 17 ? -7.597 1.343 1.169 1.00 0.00 17 SER A C 3
ATOM 1389 O O . SER A 1 17 ? -7.616 1.063 2.367 1.00 0.00 17 SER A O 3
ATOM 1397 N N . PHE A 1 18 ? -6.905 2.365 0.675 1.00 0.00 18 PHE A N 3
ATOM 1398 C CA . PHE A 1 18 ? -6.109 3.234 1.534 1.00 0.00 18 PHE A CA 3
ATOM 1399 C C . PHE A 1 18 ? -6.443 4.702 1.284 1.00 0.00 18 PHE A C 3
ATOM 1400 O O . PHE A 1 18 ? -6.408 5.172 0.146 1.00 0.00 18 PHE A O 3
ATOM 1417 N N . ASN A 1 19 ? -6.768 5.420 2.353 1.00 0.00 19 ASN A N 3
ATOM 1418 C CA . ASN A 1 19 ? -7.108 6.835 2.250 1.00 0.00 19 ASN A CA 3
ATOM 1419 C C . ASN A 1 19 ? -5.950 7.633 1.660 1.00 0.00 19 ASN A C 3
ATOM 1420 O O . ASN A 1 19 ? -6.158 8.636 0.977 1.00 0.00 19 ASN A O 3
ATOM 1431 N N . TYR A 1 20 ? -4.729 7.181 1.928 1.00 0.00 20 TYR A N 3
ATOM 1432 C CA . TYR A 1 20 ? -3.537 7.852 1.424 1.00 0.00 20 TYR A CA 3
ATOM 1433 C C . TYR A 1 20 ? -2.935 7.084 0.253 1.00 0.00 20 TYR A C 3
ATOM 1434 O O . TYR A 1 20 ? -2.669 5.887 0.355 1.00 0.00 20 TYR A O 3
ATOM 1452 N N . VAL A 1 21 ? -2.720 7.782 -0.859 1.00 0.00 21 VAL A N 3
ATOM 1453 C CA . VAL A 1 21 ? -2.147 7.164 -2.048 1.00 0.00 21 VAL A CA 3
ATOM 1454 C C . VAL A 1 21 ? -0.777 6.569 -1.750 1.00 0.00 21 VAL A C 3
ATOM 1455 O O . VAL A 1 21 ? -0.421 5.514 -2.275 1.00 0.00 21 VAL A O 3
ATOM 1468 N N . LYS A 1 22 ? -0.013 7.247 -0.899 1.00 0.00 22 LYS A N 3
ATOM 1469 C CA . LYS A 1 22 ? 1.318 6.778 -0.528 1.00 0.00 22 LYS A CA 3
ATOM 1470 C C . LYS A 1 22 ? 1.254 5.355 0.016 1.00 0.00 22 LYS A C 3
ATOM 1471 O O . LYS A 1 22 ? 2.195 4.576 -0.136 1.00 0.00 22 LYS A O 3
ATOM 1490 N N . THR A 1 23 ? 0.131 5.023 0.643 1.00 0.00 23 THR A N 3
ATOM 1491 C CA . THR A 1 23 ? -0.069 3.694 1.205 1.00 0.00 23 THR A CA 3
ATOM 1492 C C . THR A 1 23 ? -0.091 2.643 0.102 1.00 0.00 23 THR A C 3
ATOM 1493 O O . THR A 1 23 ? 0.614 1.636 0.174 1.00 0.00 23 THR A O 3
ATOM 1504 N N . TYR A 1 24 ? -0.904 2.889 -0.921 1.00 0.00 24 TYR A N 3
ATOM 1505 C CA . TYR A 1 24 ? -1.019 1.968 -2.044 1.00 0.00 24 TYR A CA 3
ATOM 1506 C C . TYR A 1 24 ? 0.330 1.775 -2.716 1.00 0.00 24 TYR A C 3
ATOM 1507 O O . TYR A 1 24 ? 0.676 0.674 -3.143 1.00 0.00 24 TYR A O 3
ATOM 1525 N N . LEU A 1 25 ? 1.092 2.857 -2.798 1.00 0.00 25 LEU A N 3
ATOM 1526 C CA . LEU A 1 25 ? 2.413 2.812 -3.411 1.00 0.00 25 LEU A CA 3
ATOM 1527 C C . LEU A 1 25 ? 3.331 1.889 -2.623 1.00 0.00 25 LEU A C 3
ATOM 1528 O O . LEU A 1 25 ? 3.829 0.891 -3.147 1.00 0.00 25 LEU A O 3
ATOM 1544 N N . ALA A 1 26 ? 3.540 2.224 -1.359 1.00 0.00 26 ALA A N 3
ATOM 1545 C CA . ALA A 1 26 ? 4.387 1.427 -0.487 1.00 0.00 26 ALA A CA 3
ATOM 1546 C C . ALA A 1 26 ? 3.825 0.019 -0.317 1.00 0.00 26 ALA A C 3
ATOM 1547 O O . ALA A 1 26 ? 4.541 -0.904 0.069 1.00 0.00 26 ALA A O 3
ATOM 1554 N N . HIS A 1 27 ? 2.537 -0.137 -0.610 1.00 0.00 27 HIS A N 3
ATOM 1555 C CA . HIS A 1 27 ? 1.876 -1.430 -0.492 1.00 0.00 27 HIS A CA 3
ATOM 1556 C C . HIS A 1 27 ? 2.303 -2.361 -1.621 1.00 0.00 27 HIS A C 3
ATOM 1557 O O . HIS A 1 27 ? 2.835 -3.443 -1.377 1.00 0.00 27 HIS A O 3
ATOM 1571 N N . LYS A 1 28 ? 2.072 -1.932 -2.856 1.00 0.00 28 LYS A N 3
ATOM 1572 C CA . LYS A 1 28 ? 2.442 -2.731 -4.017 1.00 0.00 28 LYS A CA 3
ATOM 1573 C C . LYS A 1 28 ? 3.961 -2.834 -4.147 1.00 0.00 28 LYS A C 3
ATOM 1574 O O . LYS A 1 28 ? 4.473 -3.681 -4.877 1.00 0.00 28 LYS A O 3
ATOM 1593 N N . GLN A 1 29 ? 4.676 -1.966 -3.434 1.00 0.00 29 GLN A N 3
ATOM 1594 C CA . GLN A 1 29 ? 6.131 -1.964 -3.471 1.00 0.00 29 GLN A CA 3
ATOM 1595 C C . GLN A 1 29 ? 6.697 -3.232 -2.841 1.00 0.00 29 GLN A C 3
ATOM 1596 O O . GLN A 1 29 ? 7.340 -4.037 -3.516 1.00 0.00 29 GLN A O 3
ATOM 1610 N N . PHE A 1 30 ? 6.465 -3.401 -1.543 1.00 0.00 30 PHE A N 3
ATOM 1611 C CA . PHE A 1 30 ? 6.966 -4.570 -0.827 1.00 0.00 30 PHE A CA 3
ATOM 1612 C C . PHE A 1 30 ? 6.038 -4.984 0.314 1.00 0.00 30 PHE A C 3
ATOM 1613 O O . PHE A 1 30 ? 6.439 -5.735 1.203 1.00 0.00 30 PHE A O 3
ATOM 1630 N N . TYR A 1 31 ? 4.806 -4.495 0.290 1.00 0.00 31 TYR A N 3
ATOM 1631 C CA . TYR A 1 31 ? 3.839 -4.827 1.331 1.00 0.00 31 TYR A CA 3
ATOM 1632 C C . TYR A 1 31 ? 2.753 -5.762 0.801 1.00 0.00 31 TYR A C 3
ATOM 1633 O O . TYR A 1 31 ? 2.006 -6.360 1.574 1.00 0.00 31 TYR A O 3
ATOM 1651 N N . CYS A 1 32 ? 2.671 -5.885 -0.521 1.00 0.00 32 CYS A N 3
ATOM 1652 C CA . CYS A 1 32 ? 1.677 -6.745 -1.146 1.00 0.00 32 CYS A CA 3
ATOM 1653 C C . CYS A 1 32 ? 2.259 -8.122 -1.450 1.00 0.00 32 CYS A C 3
ATOM 1654 O O . CYS A 1 32 ? 3.054 -8.280 -2.376 1.00 0.00 32 CYS A O 3
ATOM 1661 N N . LYS A 1 33 ? 1.855 -9.114 -0.666 1.00 0.00 33 LYS A N 3
ATOM 1662 C CA . LYS A 1 33 ? 2.335 -10.478 -0.854 1.00 0.00 33 LYS A CA 3
ATOM 1663 C C . LYS A 1 33 ? 1.321 -11.306 -1.636 1.00 0.00 33 LYS A C 3
ATOM 1664 O O . LYS A 1 33 ? 1.285 -12.532 -1.523 1.00 0.00 33 LYS A O 3
ATOM 1683 N N . ASN A 1 34 ? 0.498 -10.628 -2.431 1.00 0.00 34 ASN A N 3
ATOM 1684 C CA . ASN A 1 34 ? -0.518 -11.299 -3.233 1.00 0.00 34 ASN A CA 3
ATOM 1685 C C . ASN A 1 34 ? -1.424 -12.163 -2.358 1.00 0.00 34 ASN A C 3
ATOM 1686 O O . ASN A 1 34 ? -1.468 -13.385 -2.509 1.00 0.00 34 ASN A O 3
ATOM 1697 N N . LYS A 1 35 ? -2.143 -11.516 -1.442 1.00 0.00 35 LYS A N 3
ATOM 1698 C CA . LYS A 1 35 ? -3.052 -12.213 -0.532 1.00 0.00 35 LYS A CA 3
ATOM 1699 C C . LYS A 1 35 ? -2.418 -13.487 0.027 1.00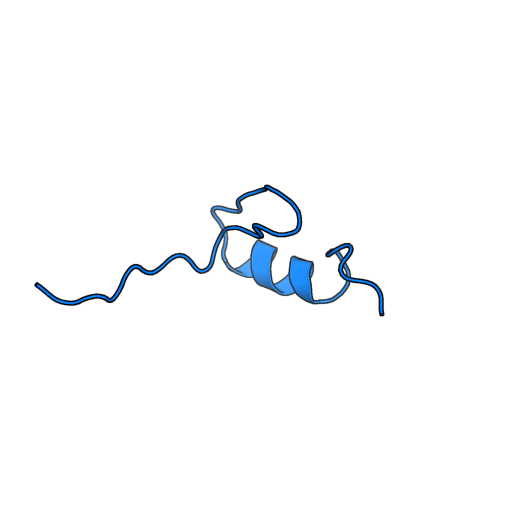 0.00 35 LYS A C 3
ATOM 1700 O O . LYS A 1 35 ? -2.798 -14.597 -0.346 1.00 0.00 35 LYS A O 3
ATOM 1719 N N . PRO A 1 36 ? -1.436 -13.341 0.933 1.00 0.00 36 PRO A N 3
ATOM 1720 C CA . PRO A 1 36 ? -0.749 -14.484 1.544 1.00 0.00 36 PRO A CA 3
ATOM 1721 C C . PRO A 1 36 ? -1.658 -15.274 2.478 1.00 0.00 36 PRO A C 3
ATOM 1722 O O . PRO A 1 36 ? -1.130 -16.065 3.288 1.00 0.00 36 PRO A O 3
ATOM 1735 N N . GLY A 1 1 ? 7.190 -2.909 -20.904 1.00 0.00 1 GLY A N 4
ATOM 1736 C CA . GLY A 1 1 ? 6.880 -1.797 -19.964 1.00 0.00 1 GLY A CA 4
ATOM 1737 C C . GLY A 1 1 ? 6.499 -2.295 -18.583 1.00 0.00 1 GLY A C 4
ATOM 1738 O O . GLY A 1 1 ? 6.806 -3.430 -18.220 1.00 0.00 1 GLY A O 4
ATOM 1744 N N . SER A 1 2 ? 5.831 -1.444 -17.813 1.00 0.00 2 SER A N 4
ATOM 1745 C CA . SER A 1 2 ? 5.409 -1.803 -16.464 1.00 0.00 2 SER A CA 4
ATOM 1746 C C . SER A 1 2 ? 3.948 -1.430 -16.233 1.00 0.00 2 SER A C 4
ATOM 1747 O O . SER A 1 2 ? 3.510 -0.340 -16.601 1.00 0.00 2 SER A O 4
ATOM 1755 N N . ALA A 1 3 ? 3.198 -2.342 -15.624 1.00 0.00 3 ALA A N 4
ATOM 1756 C CA . ALA A 1 3 ? 1.787 -2.110 -15.344 1.00 0.00 3 ALA A CA 4
ATOM 1757 C C . ALA A 1 3 ? 1.190 -3.257 -14.536 1.00 0.00 3 ALA A C 4
ATOM 1758 O O . ALA A 1 3 ? 0.776 -4.273 -15.095 1.00 0.00 3 ALA A O 4
ATOM 1765 N N . ALA A 1 4 ? 1.151 -3.090 -13.218 1.00 0.00 4 ALA A N 4
ATOM 1766 C CA . ALA A 1 4 ? 0.605 -4.113 -12.335 1.00 0.00 4 ALA A CA 4
ATOM 1767 C C . ALA A 1 4 ? -0.856 -3.827 -11.999 1.00 0.00 4 ALA A C 4
ATOM 1768 O O . ALA A 1 4 ? -1.189 -3.499 -10.861 1.00 0.00 4 ALA A O 4
ATOM 1775 N N . GLU A 1 5 ? -1.722 -3.953 -12.999 1.00 0.00 5 GLU A N 4
ATOM 1776 C CA . GLU A 1 5 ? -3.147 -3.708 -12.811 1.00 0.00 5 GLU A CA 4
ATOM 1777 C C . GLU A 1 5 ? -3.398 -2.279 -12.342 1.00 0.00 5 GLU A C 4
ATOM 1778 O O . GLU A 1 5 ? -2.475 -1.583 -11.919 1.00 0.00 5 GLU A O 4
ATOM 1790 N N . VAL A 1 6 ? -4.653 -1.847 -12.420 1.00 0.00 6 VAL A N 4
ATOM 1791 C CA . VAL A 1 6 ? -5.025 -0.501 -12.003 1.00 0.00 6 VAL A CA 4
ATOM 1792 C C . VAL A 1 6 ? -4.702 -0.274 -10.531 1.00 0.00 6 VAL A C 4
ATOM 1793 O O . VAL A 1 6 ? -4.697 -1.211 -9.733 1.00 0.00 6 VAL A O 4
ATOM 1806 N N . MET A 1 7 ? -4.434 0.979 -10.176 1.00 0.00 7 MET A N 4
ATOM 1807 C CA . MET A 1 7 ? -4.111 1.331 -8.799 1.00 0.00 7 MET A CA 4
ATOM 1808 C C . MET A 1 7 ? -4.866 2.582 -8.365 1.00 0.00 7 MET A C 4
ATOM 1809 O O . MET A 1 7 ? -4.270 3.638 -8.147 1.00 0.00 7 MET A O 4
ATOM 1823 N N . LYS A 1 8 ? -6.181 2.454 -8.240 1.00 0.00 8 LYS A N 4
ATOM 1824 C CA . LYS A 1 8 ? -7.021 3.572 -7.829 1.00 0.00 8 LYS A CA 4
ATOM 1825 C C . LYS A 1 8 ? -7.255 3.547 -6.323 1.00 0.00 8 LYS A C 4
ATOM 1826 O O . LYS A 1 8 ? -8.386 3.677 -5.854 1.00 0.00 8 LYS A O 4
ATOM 1845 N N . LYS A 1 9 ? -6.174 3.379 -5.571 1.00 0.00 9 LYS A N 4
ATOM 1846 C CA . LYS A 1 9 ? -6.252 3.336 -4.116 1.00 0.00 9 LYS A CA 4
ATOM 1847 C C . LYS A 1 9 ? -7.147 2.190 -3.652 1.00 0.00 9 LYS A C 4
ATOM 1848 O O . LYS A 1 9 ? -7.969 2.355 -2.751 1.00 0.00 9 LYS A O 4
ATOM 1867 N N . TYR A 1 10 ? -6.979 1.029 -4.274 1.00 0.00 10 TYR A N 4
ATOM 1868 C CA . TYR A 1 10 ? -7.769 -0.146 -3.927 1.00 0.00 10 TYR A CA 4
ATOM 1869 C C . TYR A 1 10 ? -7.148 -1.412 -4.506 1.00 0.00 10 TYR A C 4
ATOM 1870 O O . TYR A 1 10 ? -7.171 -1.628 -5.719 1.00 0.00 10 TYR A O 4
ATOM 1888 N N . CYS A 1 11 ? -6.595 -2.248 -3.633 1.00 0.00 11 CYS A N 4
ATOM 1889 C CA . CYS A 1 11 ? -5.969 -3.494 -4.061 1.00 0.00 11 CYS A CA 4
ATOM 1890 C C . CYS A 1 11 ? -6.985 -4.631 -4.070 1.00 0.00 11 CYS A C 4
ATOM 1891 O O . CYS A 1 11 ? -7.177 -5.313 -3.063 1.00 0.00 11 CYS A O 4
ATOM 1898 N N . SER A 1 12 ? -7.635 -4.828 -5.213 1.00 0.00 12 SER A N 4
ATOM 1899 C CA . SER A 1 12 ? -8.636 -5.881 -5.356 1.00 0.00 12 SER A CA 4
ATOM 1900 C C . SER A 1 12 ? -8.068 -7.238 -4.953 1.00 0.00 12 SER A C 4
ATOM 1901 O O . SER A 1 12 ? -8.750 -8.044 -4.319 1.00 0.00 12 SER A O 4
ATOM 1909 N N . THR A 1 13 ? -6.816 -7.485 -5.324 1.00 0.00 13 THR A N 4
ATOM 1910 C CA . THR A 1 13 ? -6.157 -8.744 -5.000 1.00 0.00 13 THR A CA 4
ATOM 1911 C C . THR A 1 13 ? -6.119 -8.967 -3.491 1.00 0.00 13 THR A C 4
ATOM 1912 O O . THR A 1 13 ? -6.231 -10.097 -3.016 1.00 0.00 13 THR A O 4
ATOM 1923 N N . CYS A 1 14 ? -5.958 -7.880 -2.744 1.00 0.00 14 CYS A N 4
ATOM 1924 C CA . CYS A 1 14 ? -5.902 -7.950 -1.292 1.00 0.00 14 CYS A CA 4
ATOM 1925 C C . CYS A 1 14 ? -7.277 -7.709 -0.674 1.00 0.00 14 CYS A C 4
ATOM 1926 O O . CYS A 1 14 ? -7.538 -8.119 0.458 1.00 0.00 14 CYS A O 4
ATOM 1933 N N . ASP A 1 15 ? -8.152 -7.038 -1.420 1.00 0.00 15 ASP A N 4
ATOM 1934 C CA . ASP A 1 15 ? -9.500 -6.738 -0.944 1.00 0.00 15 ASP A CA 4
ATOM 1935 C C . ASP A 1 15 ? -9.468 -5.630 0.105 1.00 0.00 15 ASP A C 4
ATOM 1936 O O . ASP A 1 15 ? -10.114 -5.728 1.148 1.00 0.00 15 ASP A O 4
ATOM 1945 N N . ILE A 1 16 ? -8.713 -4.574 -0.182 1.00 0.00 16 ILE A N 4
ATOM 1946 C CA . ILE A 1 16 ? -8.595 -3.445 0.734 1.00 0.00 16 ILE A CA 4
ATOM 1947 C C . ILE A 1 16 ? -8.355 -2.146 -0.029 1.00 0.00 16 ILE A C 4
ATOM 1948 O O . ILE A 1 16 ? -7.985 -2.165 -1.203 1.00 0.00 16 ILE A O 4
ATOM 1964 N N . SER A 1 17 ? -8.565 -1.021 0.644 1.00 0.00 17 SER A N 4
ATOM 1965 C CA . SER A 1 17 ? -8.371 0.286 0.027 1.00 0.00 17 SER A CA 4
ATOM 1966 C C . SER A 1 17 ? -7.642 1.234 0.974 1.00 0.00 17 SER A C 4
ATOM 1967 O O . SER A 1 17 ? -7.744 1.110 2.194 1.00 0.00 17 SER A O 4
ATOM 1975 N N . PHE A 1 18 ? -6.905 2.181 0.403 1.00 0.00 18 PHE A N 4
ATOM 1976 C CA . PHE A 1 18 ? -6.157 3.151 1.195 1.00 0.00 18 PHE A CA 4
ATOM 1977 C C . PHE A 1 18 ? -6.416 4.571 0.701 1.00 0.00 18 PHE A C 4
ATOM 1978 O O . PHE A 1 18 ? -6.289 4.857 -0.490 1.00 0.00 18 PHE A O 4
ATOM 1995 N N . ASN A 1 19 ? -6.780 5.456 1.623 1.00 0.00 19 ASN A N 4
ATOM 1996 C CA . ASN A 1 19 ? -7.058 6.846 1.280 1.00 0.00 19 ASN A CA 4
ATOM 1997 C C . ASN A 1 19 ? -5.770 7.594 0.948 1.00 0.00 19 ASN A C 4
ATOM 1998 O O . ASN A 1 19 ? -5.771 8.522 0.140 1.00 0.00 19 ASN A O 4
ATOM 2009 N N . TYR A 1 20 ? -4.674 7.184 1.578 1.00 0.00 20 TYR A N 4
ATOM 2010 C CA . TYR A 1 20 ? -3.378 7.815 1.348 1.00 0.00 20 TYR A CA 4
ATOM 2011 C C . TYR A 1 20 ? -2.633 7.125 0.213 1.00 0.00 20 TYR A C 4
ATOM 2012 O O . TYR A 1 20 ? -2.358 5.927 0.275 1.00 0.00 20 TYR A O 4
ATOM 2030 N N . VAL A 1 21 ? -2.305 7.890 -0.824 1.00 0.00 21 VAL A N 4
ATOM 2031 C CA . VAL A 1 21 ? -1.588 7.349 -1.973 1.00 0.00 21 VAL A CA 4
ATOM 2032 C C . VAL A 1 21 ? -0.259 6.736 -1.546 1.00 0.00 21 VAL A C 4
ATOM 2033 O O . VAL A 1 21 ? 0.131 5.676 -2.036 1.00 0.00 21 VAL A O 4
ATOM 2046 N N . LYS A 1 22 ? 0.431 7.407 -0.629 1.00 0.00 22 LYS A N 4
ATOM 2047 C CA . LYS A 1 22 ? 1.716 6.923 -0.133 1.00 0.00 22 LYS A CA 4
ATOM 2048 C C . LYS A 1 22 ? 1.585 5.505 0.410 1.00 0.00 22 LYS A C 4
ATOM 2049 O O . LYS A 1 22 ? 2.498 4.689 0.278 1.00 0.00 22 LYS A O 4
ATOM 2068 N N . THR A 1 23 ? 0.439 5.217 1.016 1.00 0.00 23 THR A N 4
ATOM 2069 C CA . THR A 1 23 ? 0.180 3.896 1.576 1.00 0.00 23 THR A CA 4
ATOM 2070 C C . THR A 1 23 ? 0.079 2.855 0.469 1.00 0.00 23 THR A C 4
ATOM 2071 O O . THR A 1 23 ? 0.686 1.787 0.548 1.00 0.00 23 THR A O 4
ATOM 2082 N N . TYR A 1 24 ? -0.694 3.176 -0.564 1.00 0.00 24 TYR A N 4
ATOM 2083 C CA . TYR A 1 24 ? -0.874 2.270 -1.691 1.00 0.00 24 TYR A CA 4
ATOM 2084 C C . TYR A 1 24 ? 0.447 2.045 -2.412 1.00 0.00 24 TYR A C 4
ATOM 2085 O O . TYR A 1 24 ? 0.695 0.969 -2.956 1.00 0.00 24 TYR A O 4
ATOM 2103 N N . LEU A 1 25 ? 1.294 3.066 -2.408 1.00 0.00 25 LEU A N 4
ATOM 2104 C CA . LEU A 1 25 ? 2.595 2.975 -3.056 1.00 0.00 25 LEU A CA 4
ATOM 2105 C C . LEU A 1 25 ? 3.474 1.965 -2.336 1.00 0.00 25 LEU A C 4
ATOM 2106 O O . LEU A 1 25 ? 3.915 0.976 -2.923 1.00 0.00 25 LEU A O 4
ATOM 2122 N N . ALA A 1 26 ? 3.713 2.215 -1.057 1.00 0.00 26 ALA A N 4
ATOM 2123 C CA . ALA A 1 26 ? 4.526 1.326 -0.244 1.00 0.00 26 ALA A CA 4
ATOM 2124 C C . ALA A 1 26 ? 3.919 -0.072 -0.193 1.00 0.00 26 ALA A C 4
ATOM 2125 O O . ALA A 1 26 ? 4.608 -1.050 0.097 1.00 0.00 26 ALA A O 4
ATOM 2132 N N . HIS A 1 27 ? 2.624 -0.156 -0.480 1.00 0.00 27 HIS A N 4
ATOM 2133 C CA . HIS A 1 27 ? 1.917 -1.430 -0.471 1.00 0.00 27 HIS A CA 4
ATOM 2134 C C . HIS A 1 27 ? 2.364 -2.304 -1.637 1.00 0.00 27 HIS A C 4
ATOM 2135 O O . HIS A 1 27 ? 2.906 -3.390 -1.438 1.00 0.00 27 HIS A O 4
ATOM 2149 N N . LYS A 1 28 ? 2.140 -1.822 -2.853 1.00 0.00 28 LYS A N 4
ATOM 2150 C CA . LYS A 1 28 ? 2.529 -2.565 -4.046 1.00 0.00 28 LYS A CA 4
ATOM 2151 C C . LYS A 1 28 ? 4.048 -2.680 -4.146 1.00 0.00 28 LYS A C 4
ATOM 2152 O O . LYS A 1 28 ? 4.567 -3.500 -4.901 1.00 0.00 28 LYS A O 4
ATOM 2171 N N . GLN A 1 29 ? 4.755 -1.854 -3.379 1.00 0.00 29 GLN A N 4
ATOM 2172 C CA . GLN A 1 29 ? 6.211 -1.867 -3.384 1.00 0.00 29 GLN A CA 4
ATOM 2173 C C . GLN A 1 29 ? 6.747 -3.174 -2.809 1.00 0.00 29 GLN A C 4
ATOM 2174 O O . GLN A 1 29 ? 7.403 -3.946 -3.508 1.00 0.00 29 GLN A O 4
ATOM 2188 N N . PHE A 1 30 ? 6.474 -3.414 -1.529 1.00 0.00 30 PHE A N 4
ATOM 2189 C CA . PHE A 1 30 ? 6.943 -4.625 -0.868 1.00 0.00 30 PHE A CA 4
ATOM 2190 C C . PHE A 1 30 ? 6.015 -5.056 0.267 1.00 0.00 30 PHE A C 4
ATOM 2191 O O . PHE A 1 30 ? 6.414 -5.823 1.142 1.00 0.00 30 PHE A O 4
ATOM 2208 N N . TYR A 1 31 ? 4.785 -4.566 0.251 1.00 0.00 31 TYR A N 4
ATOM 2209 C CA . TYR A 1 31 ? 3.818 -4.914 1.288 1.00 0.00 31 TYR A CA 4
ATOM 2210 C C . TYR A 1 31 ? 2.743 -5.849 0.741 1.00 0.00 31 TYR A C 4
ATOM 2211 O O . TYR A 1 31 ? 2.142 -6.623 1.485 1.00 0.00 31 TYR A O 4
ATOM 2229 N N . CYS A 1 32 ? 2.508 -5.772 -0.564 1.00 0.00 32 CYS A N 4
ATOM 2230 C CA . CYS A 1 32 ? 1.508 -6.610 -1.211 1.00 0.00 32 CYS A CA 4
ATOM 2231 C C . CYS A 1 32 ? 2.016 -8.040 -1.365 1.00 0.00 32 CYS A C 4
ATOM 2232 O O . CYS A 1 32 ? 2.883 -8.315 -2.194 1.00 0.00 32 CYS A O 4
ATOM 2239 N N . LYS A 1 33 ? 1.473 -8.947 -0.558 1.00 0.00 33 LYS A N 4
ATOM 2240 C CA . LYS A 1 33 ? 1.870 -10.344 -0.598 1.00 0.00 33 LYS A CA 4
ATOM 2241 C C . LYS A 1 33 ? 0.962 -11.157 -1.516 1.00 0.00 33 LYS A C 4
ATOM 2242 O O . LYS A 1 33 ? 0.789 -12.360 -1.324 1.00 0.00 33 LYS A O 4
ATOM 2261 N N . ASN A 1 34 ? 0.387 -10.496 -2.513 1.00 0.00 34 ASN A N 4
ATOM 2262 C CA . ASN A 1 34 ? -0.499 -11.163 -3.457 1.00 0.00 34 ASN A CA 4
ATOM 2263 C C . ASN A 1 34 ? -0.144 -10.790 -4.893 1.00 0.00 34 ASN A C 4
ATOM 2264 O O . ASN A 1 34 ? -0.712 -9.860 -5.463 1.00 0.00 34 ASN A O 4
ATOM 2275 N N . LYS A 1 35 ? 0.802 -11.524 -5.470 1.00 0.00 35 LYS A N 4
ATOM 2276 C CA . LYS A 1 35 ? 1.235 -11.272 -6.840 1.00 0.00 35 LYS A CA 4
ATOM 2277 C C . LYS A 1 35 ? 1.037 -12.511 -7.710 1.00 0.00 35 LYS A C 4
ATOM 2278 O O . LYS A 1 35 ? 1.994 -13.216 -8.030 1.00 0.00 35 LYS A O 4
ATOM 2297 N N . PRO A 1 36 ? -0.216 -12.793 -8.106 1.00 0.00 36 PRO A N 4
ATOM 2298 C CA . PRO A 1 36 ? -0.537 -13.954 -8.943 1.00 0.00 36 PRO A CA 4
ATOM 2299 C C . PRO A 1 36 ? -0.020 -13.800 -10.369 1.00 0.00 36 PRO A C 4
ATOM 2300 O O . PRO A 1 36 ? 0.165 -14.833 -11.046 1.00 0.00 36 PRO A O 4
ATOM 2313 N N . GLY A 1 1 ? -10.976 12.166 -3.811 1.00 0.00 1 GLY A N 5
ATOM 2314 C CA . GLY A 1 1 ? -10.232 13.454 -3.878 1.00 0.00 1 GLY A CA 5
ATOM 2315 C C . GLY A 1 1 ? -11.078 14.583 -4.434 1.00 0.00 1 GLY A C 5
ATOM 2316 O O . GLY A 1 1 ? -12.292 14.446 -4.579 1.00 0.00 1 GLY A O 5
ATOM 2322 N N . SER A 1 2 ? -10.433 15.704 -4.745 1.00 0.00 2 SER A N 5
ATOM 2323 C CA . SER A 1 2 ? -11.134 16.862 -5.289 1.00 0.00 2 SER A CA 5
ATOM 2324 C C . SER A 1 2 ? -10.373 17.452 -6.471 1.00 0.00 2 SER A C 5
ATOM 2325 O O . SER A 1 2 ? -9.150 17.592 -6.427 1.00 0.00 2 SER A O 5
ATOM 2333 N N . ALA A 1 3 ? -11.103 17.797 -7.526 1.00 0.00 3 ALA A N 5
ATOM 2334 C CA . ALA A 1 3 ? -10.497 18.373 -8.720 1.00 0.00 3 ALA A CA 5
ATOM 2335 C C . ALA A 1 3 ? -9.490 17.412 -9.342 1.00 0.00 3 ALA A C 5
ATOM 2336 O O . ALA A 1 3 ? -8.504 17.835 -9.946 1.00 0.00 3 ALA A O 5
ATOM 2343 N N . ALA A 1 4 ? -9.743 16.117 -9.189 1.00 0.00 4 ALA A N 5
ATOM 2344 C CA . ALA A 1 4 ? -8.859 15.095 -9.737 1.00 0.00 4 ALA A CA 5
ATOM 2345 C C . ALA A 1 4 ? -9.434 13.699 -9.522 1.00 0.00 4 ALA A C 5
ATOM 2346 O O . ALA A 1 4 ? -9.956 13.083 -10.451 1.00 0.00 4 ALA A O 5
ATOM 2353 N N . GLU A 1 5 ? -9.333 13.205 -8.292 1.00 0.00 5 GLU A N 5
ATOM 2354 C CA . GLU A 1 5 ? -9.844 11.881 -7.956 1.00 0.00 5 GLU A CA 5
ATOM 2355 C C . GLU A 1 5 ? -9.160 10.805 -8.793 1.00 0.00 5 GLU A C 5
ATOM 2356 O O . GLU A 1 5 ? -9.545 10.553 -9.935 1.00 0.00 5 GLU A O 5
ATOM 2368 N N . VAL A 1 6 ? -8.141 10.173 -8.217 1.00 0.00 6 VAL A N 5
ATOM 2369 C CA . VAL A 1 6 ? -7.404 9.124 -8.910 1.00 0.00 6 VAL A CA 5
ATOM 2370 C C . VAL A 1 6 ? -7.783 7.745 -8.381 1.00 0.00 6 VAL A C 5
ATOM 2371 O O . VAL A 1 6 ? -8.143 7.594 -7.213 1.00 0.00 6 VAL A O 5
ATOM 2384 N N . MET A 1 7 ? -7.698 6.741 -9.247 1.00 0.00 7 MET A N 5
ATOM 2385 C CA . MET A 1 7 ? -8.030 5.373 -8.867 1.00 0.00 7 MET A CA 5
ATOM 2386 C C . MET A 1 7 ? -6.769 4.539 -8.697 1.00 0.00 7 MET A C 5
ATOM 2387 O O . MET A 1 7 ? -6.557 3.552 -9.402 1.00 0.00 7 MET A O 5
ATOM 2401 N N . LYS A 1 8 ? -5.938 4.948 -7.750 1.00 0.00 8 LYS A N 5
ATOM 2402 C CA . LYS A 1 8 ? -4.691 4.247 -7.469 1.00 0.00 8 LYS A CA 5
ATOM 2403 C C . LYS A 1 8 ? -4.501 4.073 -5.967 1.00 0.00 8 LYS A C 5
ATOM 2404 O O . LYS A 1 8 ? -3.427 4.345 -5.427 1.00 0.00 8 LYS A O 5
ATOM 2423 N N . LYS A 1 9 ? -5.553 3.617 -5.299 1.00 0.00 9 LYS A N 5
ATOM 2424 C CA . LYS A 1 9 ? -5.510 3.402 -3.857 1.00 0.00 9 LYS A CA 5
ATOM 2425 C C . LYS A 1 9 ? -6.517 2.334 -3.436 1.00 0.00 9 LYS A C 5
ATOM 2426 O O . LYS A 1 9 ? -7.348 2.560 -2.557 1.00 0.00 9 LYS A O 5
ATOM 2445 N N . TYR A 1 10 ? -6.432 1.169 -4.069 1.00 0.00 10 TYR A N 5
ATOM 2446 C CA . TYR A 1 10 ? -7.331 0.064 -3.763 1.00 0.00 10 TYR A CA 5
ATOM 2447 C C . TYR A 1 10 ? -6.802 -1.242 -4.349 1.00 0.00 10 TYR A C 5
ATOM 2448 O O . TYR A 1 10 ? -6.816 -1.440 -5.563 1.00 0.00 10 TYR A O 5
ATOM 2466 N N . CYS A 1 11 ? -6.336 -2.131 -3.476 1.00 0.00 11 CYS A N 5
ATOM 2467 C CA . CYS A 1 11 ? -5.803 -3.417 -3.911 1.00 0.00 11 CYS A CA 5
ATOM 2468 C C . CYS A 1 11 ? -6.923 -4.439 -4.082 1.00 0.00 11 CYS A C 5
ATOM 2469 O O . CYS A 1 11 ? -7.441 -4.976 -3.104 1.00 0.00 11 CYS A O 5
ATOM 2476 N N . SER A 1 12 ? -7.293 -4.699 -5.332 1.00 0.00 12 SER A N 5
ATOM 2477 C CA . SER A 1 12 ? -8.352 -5.655 -5.633 1.00 0.00 12 SER A CA 5
ATOM 2478 C C . SER A 1 12 ? -7.991 -7.049 -5.129 1.00 0.00 12 SER A C 5
ATOM 2479 O O . SER A 1 12 ? -8.847 -7.784 -4.638 1.00 0.00 12 SER A O 5
ATOM 2487 N N . THR A 1 13 ? -6.717 -7.406 -5.254 1.00 0.00 13 THR A N 5
ATOM 2488 C CA . THR A 1 13 ? -6.243 -8.713 -4.811 1.00 0.00 13 THR A CA 5
ATOM 2489 C C . THR A 1 13 ? -6.430 -8.876 -3.307 1.00 0.00 13 THR A C 5
ATOM 2490 O O . THR A 1 13 ? -7.008 -9.859 -2.845 1.00 0.00 13 THR A O 5
ATOM 2501 N N . CYS A 1 14 ? -5.935 -7.904 -2.547 1.00 0.00 14 CYS A N 5
ATOM 2502 C CA . CYS A 1 14 ? -6.044 -7.934 -1.097 1.00 0.00 14 CYS A CA 5
ATOM 2503 C C . CYS A 1 14 ? -7.463 -7.599 -0.647 1.00 0.00 14 CYS A C 5
ATOM 2504 O O . CYS A 1 14 ? -7.895 -8.003 0.432 1.00 0.00 14 CYS A O 5
ATOM 2511 N N . ASP A 1 15 ? -8.184 -6.853 -1.483 1.00 0.00 15 ASP A N 5
ATOM 2512 C CA . ASP A 1 15 ? -9.556 -6.457 -1.176 1.00 0.00 15 ASP A CA 5
ATOM 2513 C C . ASP A 1 15 ? -9.581 -5.358 -0.118 1.00 0.00 15 ASP A C 5
ATOM 2514 O O . ASP A 1 15 ? -10.433 -5.355 0.770 1.00 0.00 15 ASP A O 5
ATOM 2523 N N . ILE A 1 16 ? -8.640 -4.425 -0.223 1.00 0.00 16 ILE A N 5
ATOM 2524 C CA . ILE A 1 16 ? -8.553 -3.318 0.724 1.00 0.00 16 ILE A CA 5
ATOM 2525 C C . ILE A 1 16 ? -8.232 -2.011 0.007 1.00 0.00 16 ILE A C 5
ATOM 2526 O O . ILE A 1 16 ? -7.783 -2.014 -1.140 1.00 0.00 16 ILE A O 5
ATOM 2542 N N . SER A 1 17 ? -8.464 -0.895 0.689 1.00 0.00 17 SER A N 5
ATOM 2543 C CA . SER A 1 17 ? -8.200 0.422 0.118 1.00 0.00 17 SER A CA 5
ATOM 2544 C C . SER A 1 17 ? -7.458 1.306 1.116 1.00 0.00 17 SER A C 5
ATOM 2545 O O . SER A 1 17 ? -7.464 1.040 2.318 1.00 0.00 17 SER A O 5
ATOM 2553 N N . PHE A 1 18 ? -6.823 2.357 0.610 1.00 0.00 18 PHE A N 5
ATOM 2554 C CA . PHE A 1 18 ? -6.077 3.279 1.459 1.00 0.00 18 PHE A CA 5
ATOM 2555 C C . PHE A 1 18 ? -6.443 4.727 1.145 1.00 0.00 18 PHE A C 5
ATOM 2556 O O . PHE A 1 18 ? -6.440 5.142 -0.013 1.00 0.00 18 PHE A O 5
ATOM 2573 N N . ASN A 1 19 ? -6.754 5.492 2.186 1.00 0.00 19 ASN A N 5
ATOM 2574 C CA . ASN A 1 19 ? -7.119 6.894 2.022 1.00 0.00 19 ASN A CA 5
ATOM 2575 C C . ASN A 1 19 ? -5.958 7.693 1.438 1.00 0.00 19 ASN A C 5
ATOM 2576 O O . ASN A 1 19 ? -6.165 8.684 0.737 1.00 0.00 19 ASN A O 5
ATOM 2587 N N . TYR A 1 20 ? -4.738 7.257 1.733 1.00 0.00 20 TYR A N 5
ATOM 2588 C CA . TYR A 1 20 ? -3.544 7.931 1.238 1.00 0.00 20 TYR A CA 5
ATOM 2589 C C . TYR A 1 20 ? -2.904 7.140 0.103 1.00 0.00 20 TYR A C 5
ATOM 2590 O O . TYR A 1 20 ? -2.622 5.950 0.244 1.00 0.00 20 TYR A O 5
ATOM 2608 N N . VAL A 1 21 ? -2.676 7.809 -1.024 1.00 0.00 21 VAL A N 5
ATOM 2609 C CA . VAL A 1 21 ? -2.068 7.167 -2.183 1.00 0.00 21 VAL A CA 5
ATOM 2610 C C . VAL A 1 21 ? -0.706 6.579 -1.831 1.00 0.00 21 VAL A C 5
ATOM 2611 O O . VAL A 1 21 ? -0.339 5.509 -2.314 1.00 0.00 21 VAL A O 5
ATOM 2624 N N . LYS A 1 22 ? 0.036 7.285 -0.983 1.00 0.00 22 LYS A N 5
ATOM 2625 C CA . LYS A 1 22 ? 1.357 6.827 -0.562 1.00 0.00 22 LYS A CA 5
ATOM 2626 C C . LYS A 1 22 ? 1.277 5.423 0.027 1.00 0.00 22 LYS A C 5
ATOM 2627 O O . LYS A 1 22 ? 2.213 4.633 -0.092 1.00 0.00 22 LYS A O 5
ATOM 2646 N N . THR A 1 23 ? 0.148 5.121 0.657 1.00 0.00 23 THR A N 5
ATOM 2647 C CA . THR A 1 23 ? -0.067 3.813 1.261 1.00 0.00 23 THR A CA 5
ATOM 2648 C C . THR A 1 23 ? -0.102 2.728 0.192 1.00 0.00 23 THR A C 5
ATOM 2649 O O . THR A 1 23 ? 0.580 1.709 0.301 1.00 0.00 23 THR A O 5
ATOM 2660 N N . TYR A 1 24 ? -0.904 2.957 -0.844 1.00 0.00 24 TYR A N 5
ATOM 2661 C CA . TYR A 1 24 ? -1.029 2.001 -1.938 1.00 0.00 24 TYR A CA 5
ATOM 2662 C C . TYR A 1 24 ? 0.319 1.774 -2.602 1.00 0.00 24 TYR A C 5
ATOM 2663 O O . TYR A 1 24 ? 0.641 0.662 -3.018 1.00 0.00 24 TYR A O 5
ATOM 2681 N N . LEU A 1 25 ? 1.107 2.837 -2.689 1.00 0.00 25 LEU A N 5
ATOM 2682 C CA . LEU A 1 25 ? 2.428 2.753 -3.294 1.00 0.00 25 LEU A CA 5
ATOM 2683 C C . LEU A 1 25 ? 3.308 1.801 -2.498 1.00 0.00 25 LEU A C 5
ATOM 2684 O O . LEU A 1 25 ? 3.719 0.753 -2.994 1.00 0.00 25 LEU A O 5
ATOM 2700 N N . ALA A 1 26 ? 3.579 2.169 -1.255 1.00 0.00 26 ALA A N 5
ATOM 2701 C CA . ALA A 1 26 ? 4.397 1.346 -0.376 1.00 0.00 26 ALA A CA 5
ATOM 2702 C C . ALA A 1 26 ? 3.801 -0.050 -0.216 1.00 0.00 26 ALA A C 5
ATOM 2703 O O . ALA A 1 26 ? 4.493 -0.987 0.184 1.00 0.00 26 ALA A O 5
ATOM 2710 N N . HIS A 1 27 ? 2.516 -0.183 -0.534 1.00 0.00 27 HIS A N 5
ATOM 2711 C CA . HIS A 1 27 ? 1.830 -1.463 -0.428 1.00 0.00 27 HIS A CA 5
ATOM 2712 C C . HIS A 1 27 ? 2.257 -2.399 -1.552 1.00 0.00 27 HIS A C 5
ATOM 2713 O O . HIS A 1 27 ? 2.807 -3.471 -1.304 1.00 0.00 27 HIS A O 5
ATOM 2727 N N . LYS A 1 28 ? 2.007 -1.985 -2.789 1.00 0.00 28 LYS A N 5
ATOM 2728 C CA . LYS A 1 28 ? 2.373 -2.790 -3.946 1.00 0.00 28 LYS A CA 5
ATOM 2729 C C . LYS A 1 28 ? 3.890 -2.909 -4.071 1.00 0.00 28 LYS A C 5
ATOM 2730 O O . LYS A 1 28 ? 4.396 -3.779 -4.779 1.00 0.00 28 LYS A O 5
ATOM 2749 N N . GLN A 1 29 ? 4.611 -2.030 -3.379 1.00 0.00 29 GLN A N 5
ATOM 2750 C CA . GLN A 1 29 ? 6.066 -2.042 -3.417 1.00 0.00 29 GLN A CA 5
ATOM 2751 C C . GLN A 1 29 ? 6.618 -3.313 -2.777 1.00 0.00 29 GLN A C 5
ATOM 2752 O O . GLN A 1 29 ? 7.257 -4.126 -3.445 1.00 0.00 29 GLN A O 5
ATOM 2766 N N . PHE A 1 30 ? 6.378 -3.476 -1.478 1.00 0.00 30 PHE A N 5
ATOM 2767 C CA . PHE A 1 30 ? 6.866 -4.646 -0.758 1.00 0.00 30 PHE A CA 5
ATOM 2768 C C . PHE A 1 30 ? 5.967 -5.010 0.421 1.00 0.00 30 PHE A C 5
ATOM 2769 O O . PHE A 1 30 ? 6.391 -5.719 1.334 1.00 0.00 30 PHE A O 5
ATOM 2786 N N . TYR A 1 31 ? 4.733 -4.530 0.403 1.00 0.00 31 TYR A N 5
ATOM 2787 C CA . TYR A 1 31 ? 3.792 -4.817 1.482 1.00 0.00 31 TYR A CA 5
ATOM 2788 C C . TYR A 1 31 ? 2.696 -5.772 1.017 1.00 0.00 31 TYR A C 5
ATOM 2789 O O . TYR A 1 31 ? 2.081 -6.466 1.825 1.00 0.00 31 TYR A O 5
ATOM 2807 N N . CYS A 1 32 ? 2.458 -5.803 -0.289 1.00 0.00 32 CYS A N 5
ATOM 2808 C CA . CYS A 1 32 ? 1.438 -6.672 -0.860 1.00 0.00 32 CYS A CA 5
ATOM 2809 C C . CYS A 1 32 ? 1.917 -8.120 -0.906 1.00 0.00 32 CYS A C 5
ATOM 2810 O O . CYS A 1 32 ? 3.087 -8.388 -1.180 1.00 0.00 32 CYS A O 5
ATOM 2817 N N . LYS A 1 33 ? 1.006 -9.048 -0.639 1.00 0.00 33 LYS A N 5
ATOM 2818 C CA . LYS A 1 33 ? 1.334 -10.469 -0.650 1.00 0.00 33 LYS A CA 5
ATOM 2819 C C . LYS A 1 33 ? 0.878 -11.120 -1.951 1.00 0.00 33 LYS A C 5
ATOM 2820 O O . LYS A 1 33 ? 0.431 -12.268 -1.959 1.00 0.00 33 LYS A O 5
ATOM 2839 N N . ASN A 1 34 ? 0.993 -10.382 -3.048 1.00 0.00 34 ASN A N 5
ATOM 2840 C CA . ASN A 1 34 ? 0.594 -10.887 -4.358 1.00 0.00 34 ASN A CA 5
ATOM 2841 C C . ASN A 1 34 ? 1.636 -11.856 -4.908 1.00 0.00 34 ASN A C 5
ATOM 2842 O O . ASN A 1 34 ? 2.243 -11.607 -5.950 1.00 0.00 34 ASN A O 5
ATOM 2853 N N . LYS A 1 35 ? 1.839 -12.962 -4.200 1.00 0.00 35 LYS A N 5
ATOM 2854 C CA . LYS A 1 35 ? 2.807 -13.969 -4.617 1.00 0.00 35 LYS A CA 5
ATOM 2855 C C . LYS A 1 35 ? 2.453 -14.528 -5.994 1.00 0.00 35 LYS A C 5
ATOM 2856 O O . LYS A 1 35 ? 1.281 -14.759 -6.294 1.00 0.00 35 LYS A O 5
ATOM 2875 N N . PRO A 1 36 ? 3.463 -14.754 -6.854 1.00 0.00 36 PRO A N 5
ATOM 2876 C CA . PRO A 1 36 ? 3.245 -15.287 -8.202 1.00 0.00 36 PRO A CA 5
ATOM 2877 C C . PRO A 1 36 ? 2.801 -16.746 -8.183 1.00 0.00 36 PRO A C 5
ATOM 2878 O O . PRO A 1 36 ? 2.484 -17.282 -9.265 1.00 0.00 36 PRO A O 5
ATOM 2891 N N . GLY A 1 1 ? -22.610 6.908 -17.037 1.00 0.00 1 GLY A N 6
ATOM 2892 C CA . GLY A 1 1 ? -22.147 7.303 -15.678 1.00 0.00 1 GLY A CA 6
ATOM 2893 C C . GLY A 1 1 ? -20.930 8.206 -15.721 1.00 0.00 1 GLY A C 6
ATOM 2894 O O . GLY A 1 1 ? -20.600 8.765 -16.767 1.00 0.00 1 GLY A O 6
ATOM 2900 N N . SER A 1 2 ? -20.262 8.350 -14.581 1.00 0.00 2 SER A N 6
ATOM 2901 C CA . SER A 1 2 ? -19.075 9.192 -14.491 1.00 0.00 2 SER A CA 6
ATOM 2902 C C . SER A 1 2 ? -17.938 8.457 -13.790 1.00 0.00 2 SER A C 6
ATOM 2903 O O . SER A 1 2 ? -18.065 7.283 -13.444 1.00 0.00 2 SER A O 6
ATOM 2911 N N . ALA A 1 3 ? -16.827 9.156 -13.582 1.00 0.00 3 ALA A N 6
ATOM 2912 C CA . ALA A 1 3 ? -15.667 8.570 -12.921 1.00 0.00 3 ALA A CA 6
ATOM 2913 C C . ALA A 1 3 ? -14.577 9.612 -12.698 1.00 0.00 3 ALA A C 6
ATOM 2914 O O . ALA A 1 3 ? -13.388 9.314 -12.806 1.00 0.00 3 ALA A O 6
ATOM 2921 N N . ALA A 1 4 ? -14.991 10.835 -12.385 1.00 0.00 4 ALA A N 6
ATOM 2922 C CA . ALA A 1 4 ? -14.049 11.922 -12.146 1.00 0.00 4 ALA A CA 6
ATOM 2923 C C . ALA A 1 4 ? -13.117 11.595 -10.985 1.00 0.00 4 ALA A C 6
ATOM 2924 O O . ALA A 1 4 ? -11.948 11.268 -11.189 1.00 0.00 4 ALA A O 6
ATOM 2931 N N . GLU A 1 5 ? -13.642 11.692 -9.765 1.00 0.00 5 GLU A N 6
ATOM 2932 C CA . GLU A 1 5 ? -12.869 11.414 -8.562 1.00 0.00 5 GLU A CA 6
ATOM 2933 C C . GLU A 1 5 ? -12.019 10.155 -8.721 1.00 0.00 5 GLU A C 6
ATOM 2934 O O . GLU A 1 5 ? -12.531 9.037 -8.653 1.00 0.00 5 GLU A O 6
ATOM 2946 N N . VAL A 1 6 ? -10.722 10.345 -8.932 1.00 0.00 6 VAL A N 6
ATOM 2947 C CA . VAL A 1 6 ? -9.802 9.226 -9.098 1.00 0.00 6 VAL A CA 6
ATOM 2948 C C . VAL A 1 6 ? -9.799 8.329 -7.868 1.00 0.00 6 VAL A C 6
ATOM 2949 O O . VAL A 1 6 ? -10.184 8.749 -6.776 1.00 0.00 6 VAL A O 6
ATOM 2962 N N . MET A 1 7 ? -9.360 7.090 -8.053 1.00 0.00 7 MET A N 6
ATOM 2963 C CA . MET A 1 7 ? -9.302 6.127 -6.961 1.00 0.00 7 MET A CA 6
ATOM 2964 C C . MET A 1 7 ? -8.150 5.149 -7.162 1.00 0.00 7 MET A C 6
ATOM 2965 O O . MET A 1 7 ? -8.360 3.952 -7.358 1.00 0.00 7 MET A O 6
ATOM 2979 N N . LYS A 1 8 ? -6.932 5.673 -7.108 1.00 0.00 8 LYS A N 6
ATOM 2980 C CA . LYS A 1 8 ? -5.740 4.853 -7.281 1.00 0.00 8 LYS A CA 6
ATOM 2981 C C . LYS A 1 8 ? -5.186 4.414 -5.929 1.00 0.00 8 LYS A C 6
ATOM 2982 O O . LYS A 1 8 ? -3.990 4.540 -5.663 1.00 0.00 8 LYS A O 6
ATOM 3001 N N . LYS A 1 9 ? -6.067 3.897 -5.081 1.00 0.00 9 LYS A N 6
ATOM 3002 C CA . LYS A 1 9 ? -5.673 3.437 -3.755 1.00 0.00 9 LYS A CA 6
ATOM 3003 C C . LYS A 1 9 ? -6.592 2.318 -3.273 1.00 0.00 9 LYS A C 6
ATOM 3004 O O . LYS A 1 9 ? -7.355 2.492 -2.321 1.00 0.00 9 LYS A O 6
ATOM 3023 N N . TYR A 1 10 ? -6.515 1.171 -3.937 1.00 0.00 10 TYR A N 6
ATOM 3024 C CA . TYR A 1 10 ? -7.337 0.022 -3.580 1.00 0.00 10 TYR A CA 6
ATOM 3025 C C . TYR A 1 10 ? -6.806 -1.249 -4.236 1.00 0.00 10 TYR A C 6
ATOM 3026 O O . TYR A 1 10 ? -6.803 -1.372 -5.461 1.00 0.00 10 TYR A O 6
ATOM 3044 N N . CYS A 1 11 ? -6.359 -2.192 -3.413 1.00 0.00 11 CYS A N 6
ATOM 3045 C CA . CYS A 1 11 ? -5.828 -3.454 -3.916 1.00 0.00 11 CYS A CA 6
ATOM 3046 C C . CYS A 1 11 ? -6.953 -4.453 -4.168 1.00 0.00 11 CYS A C 6
ATOM 3047 O O . CYS A 1 11 ? -7.589 -4.935 -3.231 1.00 0.00 11 CYS A O 6
ATOM 3054 N N . SER A 1 12 ? -7.194 -4.757 -5.438 1.00 0.00 12 SER A N 6
ATOM 3055 C CA . SER A 1 12 ? -8.243 -5.698 -5.814 1.00 0.00 12 SER A CA 6
ATOM 3056 C C . SER A 1 12 ? -7.918 -7.105 -5.325 1.00 0.00 12 SER A C 6
ATOM 3057 O O . SER A 1 12 ? -8.812 -7.869 -4.963 1.00 0.00 12 SER A O 6
ATOM 3065 N N . THR A 1 13 ? -6.633 -7.442 -5.317 1.00 0.00 13 THR A N 6
ATOM 3066 C CA . THR A 1 13 ? -6.191 -8.759 -4.872 1.00 0.00 13 THR A CA 6
ATOM 3067 C C . THR A 1 13 ? -6.402 -8.925 -3.371 1.00 0.00 13 THR A C 6
ATOM 3068 O O . THR A 1 13 ? -7.023 -9.890 -2.924 1.00 0.00 13 THR A O 6
ATOM 3079 N N . CYS A 1 14 ? -5.881 -7.979 -2.598 1.00 0.00 14 CYS A N 6
ATOM 3080 C CA . CYS A 1 14 ? -6.008 -8.014 -1.151 1.00 0.00 14 CYS A CA 6
ATOM 3081 C C . CYS A 1 14 ? -7.418 -7.629 -0.714 1.00 0.00 14 CYS A C 6
ATOM 3082 O O . CYS A 1 14 ? -7.893 -8.057 0.338 1.00 0.00 14 CYS A O 6
ATOM 3089 N N . ASP A 1 15 ? -8.084 -6.815 -1.530 1.00 0.00 15 ASP A N 6
ATOM 3090 C CA . ASP A 1 15 ? -9.441 -6.364 -1.234 1.00 0.00 15 ASP A CA 6
ATOM 3091 C C . ASP A 1 15 ? -9.434 -5.311 -0.130 1.00 0.00 15 ASP A C 6
ATOM 3092 O O . ASP A 1 15 ? -10.225 -5.377 0.811 1.00 0.00 15 ASP A O 6
ATOM 3101 N N . ILE A 1 16 ? -8.537 -4.339 -0.255 1.00 0.00 16 ILE A N 6
ATOM 3102 C CA . ILE A 1 16 ? -8.425 -3.269 0.730 1.00 0.00 16 ILE A CA 6
ATOM 3103 C C . ILE A 1 16 ? -8.212 -1.921 0.050 1.00 0.00 16 ILE A C 6
ATOM 3104 O O . ILE A 1 16 ? -7.855 -1.857 -1.126 1.00 0.00 16 ILE A O 6
ATOM 3120 N N . SER A 1 17 ? -8.434 -0.845 0.799 1.00 0.00 17 SER A N 6
ATOM 3121 C CA . SER A 1 17 ? -8.267 0.504 0.270 1.00 0.00 17 SER A CA 6
ATOM 3122 C C . SER A 1 17 ? -7.477 1.374 1.241 1.00 0.00 17 SER A C 6
ATOM 3123 O O . SER A 1 17 ? -7.468 1.124 2.446 1.00 0.00 17 SER A O 6
ATOM 3131 N N . PHE A 1 18 ? -6.814 2.395 0.708 1.00 0.00 18 PHE A N 6
ATOM 3132 C CA . PHE A 1 18 ? -6.020 3.302 1.531 1.00 0.00 18 PHE A CA 6
ATOM 3133 C C . PHE A 1 18 ? -6.371 4.757 1.233 1.00 0.00 18 PHE A C 6
ATOM 3134 O O . PHE A 1 18 ? -6.377 5.181 0.078 1.00 0.00 18 PHE A O 6
ATOM 3151 N N . ASN A 1 19 ? -6.661 5.517 2.284 1.00 0.00 19 ASN A N 6
ATOM 3152 C CA . ASN A 1 19 ? -7.011 6.925 2.135 1.00 0.00 19 ASN A CA 6
ATOM 3153 C C . ASN A 1 19 ? -5.856 7.712 1.525 1.00 0.00 19 ASN A C 6
ATOM 3154 O O . ASN A 1 19 ? -6.069 8.702 0.824 1.00 0.00 19 ASN A O 6
ATOM 3165 N N . TYR A 1 20 ? -4.633 7.267 1.796 1.00 0.00 20 TYR A N 6
ATOM 3166 C CA . TYR A 1 20 ? -3.444 7.930 1.274 1.00 0.00 20 TYR A CA 6
ATOM 3167 C C . TYR A 1 20 ? -2.849 7.143 0.111 1.00 0.00 20 TYR A C 6
ATOM 3168 O O . TYR A 1 20 ? -2.577 5.949 0.231 1.00 0.00 20 TYR A O 6
ATOM 3186 N N . VAL A 1 21 ? -2.649 7.822 -1.014 1.00 0.00 21 VAL A N 6
ATOM 3187 C CA . VAL A 1 21 ? -2.084 7.185 -2.199 1.00 0.00 21 VAL A CA 6
ATOM 3188 C C . VAL A 1 21 ? -0.716 6.584 -1.898 1.00 0.00 21 VAL A C 6
ATOM 3189 O O . VAL A 1 21 ? -0.374 5.514 -2.403 1.00 0.00 21 VAL A O 6
ATOM 3202 N N . LYS A 1 22 ? 0.060 7.274 -1.068 1.00 0.00 22 LYS A N 6
ATOM 3203 C CA . LYS A 1 22 ? 1.390 6.803 -0.696 1.00 0.00 22 LYS A CA 6
ATOM 3204 C C . LYS A 1 22 ? 1.320 5.393 -0.119 1.00 0.00 22 LYS A C 6
ATOM 3205 O O . LYS A 1 22 ? 2.246 4.598 -0.276 1.00 0.00 22 LYS A O 6
ATOM 3224 N N . THR A 1 23 ? 0.211 5.092 0.547 1.00 0.00 23 THR A N 6
ATOM 3225 C CA . THR A 1 23 ? 0.010 3.778 1.144 1.00 0.00 23 THR A CA 6
ATOM 3226 C C . THR A 1 23 ? -0.080 2.705 0.067 1.00 0.00 23 THR A C 6
ATOM 3227 O O . THR A 1 23 ? 0.592 1.676 0.143 1.00 0.00 23 THR A O 6
ATOM 3238 N N . TYR A 1 24 ? -0.912 2.956 -0.939 1.00 0.00 24 TYR A N 6
ATOM 3239 C CA . TYR A 1 24 ? -1.089 2.013 -2.037 1.00 0.00 24 TYR A CA 6
ATOM 3240 C C . TYR A 1 24 ? 0.236 1.762 -2.740 1.00 0.00 24 TYR A C 6
ATOM 3241 O O . TYR A 1 24 ? 0.507 0.654 -3.205 1.00 0.00 24 TYR A O 6
ATOM 3259 N N . LEU A 1 25 ? 1.064 2.797 -2.806 1.00 0.00 25 LEU A N 6
ATOM 3260 C CA . LEU A 1 25 ? 2.368 2.686 -3.443 1.00 0.00 25 LEU A CA 6
ATOM 3261 C C . LEU A 1 25 ? 3.273 1.774 -2.629 1.00 0.00 25 LEU A C 6
ATOM 3262 O O . LEU A 1 25 ? 3.769 0.764 -3.128 1.00 0.00 25 LEU A O 6
ATOM 3278 N N . ALA A 1 26 ? 3.470 2.134 -1.370 1.00 0.00 26 ALA A N 6
ATOM 3279 C CA . ALA A 1 26 ? 4.300 1.347 -0.473 1.00 0.00 26 ALA A CA 6
ATOM 3280 C C . ALA A 1 26 ? 3.731 -0.058 -0.300 1.00 0.00 26 ALA A C 6
ATOM 3281 O O . ALA A 1 26 ? 4.442 -0.984 0.090 1.00 0.00 26 ALA A O 6
ATOM 3288 N N . HIS A 1 27 ? 2.443 -0.207 -0.598 1.00 0.00 27 HIS A N 6
ATOM 3289 C CA . HIS A 1 27 ? 1.774 -1.496 -0.480 1.00 0.00 27 HIS A CA 6
ATOM 3290 C C . HIS A 1 27 ? 2.237 -2.446 -1.579 1.00 0.00 27 HIS A C 6
ATOM 3291 O O . HIS A 1 27 ? 2.819 -3.493 -1.302 1.00 0.00 27 HIS A O 6
ATOM 3305 N N . LYS A 1 28 ? 1.979 -2.071 -2.828 1.00 0.00 28 LYS A N 6
ATOM 3306 C CA . LYS A 1 28 ? 2.377 -2.894 -3.962 1.00 0.00 28 LYS A CA 6
ATOM 3307 C C . LYS A 1 28 ? 3.895 -3.035 -4.030 1.00 0.00 28 LYS A C 6
ATOM 3308 O O . LYS A 1 28 ? 4.415 -3.941 -4.679 1.00 0.00 28 LYS A O 6
ATOM 3327 N N . GLN A 1 29 ? 4.602 -2.134 -3.354 1.00 0.00 29 GLN A N 6
ATOM 3328 C CA . GLN A 1 29 ? 6.058 -2.161 -3.339 1.00 0.00 29 GLN A CA 6
ATOM 3329 C C . GLN A 1 29 ? 6.573 -3.442 -2.687 1.00 0.00 29 GLN A C 6
ATOM 3330 O O . GLN A 1 29 ? 7.200 -4.273 -3.345 1.00 0.00 29 GLN A O 6
ATOM 3344 N N . PHE A 1 30 ? 6.313 -3.590 -1.392 1.00 0.00 30 PHE A N 6
ATOM 3345 C CA . PHE A 1 30 ? 6.764 -4.767 -0.657 1.00 0.00 30 PHE A CA 6
ATOM 3346 C C . PHE A 1 30 ? 5.832 -5.107 0.504 1.00 0.00 30 PHE A C 6
ATOM 3347 O O . PHE A 1 30 ? 6.224 -5.811 1.434 1.00 0.00 30 PHE A O 6
ATOM 3364 N N . TYR A 1 31 ? 4.607 -4.605 0.453 1.00 0.00 31 TYR A N 6
ATOM 3365 C CA . TYR A 1 31 ? 3.636 -4.866 1.512 1.00 0.00 31 TYR A CA 6
ATOM 3366 C C . TYR A 1 31 ? 2.534 -5.800 1.026 1.00 0.00 31 TYR A C 6
ATOM 3367 O O . TYR A 1 31 ? 1.934 -6.531 1.814 1.00 0.00 31 TYR A O 6
ATOM 3385 N N . CYS A 1 32 ? 2.272 -5.772 -0.276 1.00 0.00 32 CYS A N 6
ATOM 3386 C CA . CYS A 1 32 ? 1.243 -6.617 -0.867 1.00 0.00 32 CYS A CA 6
ATOM 3387 C C . CYS A 1 32 ? 1.589 -8.093 -0.705 1.00 0.00 32 CYS A C 6
ATOM 3388 O O . CYS A 1 32 ? 2.756 -8.453 -0.545 1.00 0.00 32 CYS A O 6
ATOM 3395 N N . LYS A 1 33 ? 0.569 -8.943 -0.747 1.00 0.00 33 LYS A N 6
ATOM 3396 C CA . LYS A 1 33 ? 0.766 -10.381 -0.605 1.00 0.00 33 LYS A CA 6
ATOM 3397 C C . LYS A 1 33 ? 0.809 -11.063 -1.969 1.00 0.00 33 LYS A C 6
ATOM 3398 O O . LYS A 1 33 ? 0.453 -12.234 -2.099 1.00 0.00 33 LYS A O 6
ATOM 3417 N N . ASN A 1 34 ? 1.248 -10.324 -2.983 1.00 0.00 34 ASN A N 6
ATOM 3418 C CA . ASN A 1 34 ? 1.337 -10.860 -4.336 1.00 0.00 34 ASN A CA 6
ATOM 3419 C C . ASN A 1 34 ? 2.781 -11.205 -4.690 1.00 0.00 34 ASN A C 6
ATOM 3420 O O . ASN A 1 34 ? 3.341 -10.673 -5.650 1.00 0.00 34 ASN A O 6
ATOM 3431 N N . LYS A 1 35 ? 3.379 -12.097 -3.908 1.00 0.00 35 LYS A N 6
ATOM 3432 C CA . LYS A 1 35 ? 4.756 -12.515 -4.138 1.00 0.00 35 LYS A CA 6
ATOM 3433 C C . LYS A 1 35 ? 5.708 -11.323 -4.048 1.00 0.00 35 LYS A C 6
ATOM 3434 O O . LYS A 1 35 ? 5.292 -10.173 -4.190 1.00 0.00 35 LYS A O 6
ATOM 3453 N N . PRO A 1 36 ? 7.005 -11.585 -3.809 1.00 0.00 36 PRO A N 6
ATOM 3454 C CA . PRO A 1 36 ? 8.017 -10.528 -3.701 1.00 0.00 36 PRO A CA 6
ATOM 3455 C C . PRO A 1 36 ? 8.301 -9.860 -5.042 1.00 0.00 36 PRO A C 6
ATOM 3456 O O . PRO A 1 36 ? 7.378 -9.802 -5.881 1.00 0.00 36 PRO A O 6
ATOM 3469 N N . GLY A 1 1 ? 5.776 1.586 -19.038 1.00 0.00 1 GLY A N 7
ATOM 3470 C CA . GLY A 1 1 ? 4.749 2.440 -19.695 1.00 0.00 1 GLY A CA 7
ATOM 3471 C C . GLY A 1 1 ? 4.163 3.473 -18.753 1.00 0.00 1 GLY A C 7
ATOM 3472 O O . GLY A 1 1 ? 3.685 3.134 -17.671 1.00 0.00 1 GLY A O 7
ATOM 3478 N N . SER A 1 2 ? 4.202 4.736 -19.165 1.00 0.00 2 SER A N 7
ATOM 3479 C CA . SER A 1 2 ? 3.670 5.821 -18.349 1.00 0.00 2 SER A CA 7
ATOM 3480 C C . SER A 1 2 ? 2.156 5.704 -18.206 1.00 0.00 2 SER A C 7
ATOM 3481 O O . SER A 1 2 ? 1.564 4.693 -18.583 1.00 0.00 2 SER A O 7
ATOM 3489 N N . ALA A 1 3 ? 1.537 6.744 -17.658 1.00 0.00 3 ALA A N 7
ATOM 3490 C CA . ALA A 1 3 ? 0.092 6.757 -17.465 1.00 0.00 3 ALA A CA 7
ATOM 3491 C C . ALA A 1 3 ? -0.350 5.621 -16.549 1.00 0.00 3 ALA A C 7
ATOM 3492 O O . ALA A 1 3 ? -0.592 4.502 -17.004 1.00 0.00 3 ALA A O 7
ATOM 3499 N N . ALA A 1 4 ? -0.454 5.916 -15.258 1.00 0.00 4 ALA A N 7
ATOM 3500 C CA . ALA A 1 4 ? -0.867 4.919 -14.278 1.00 0.00 4 ALA A CA 7
ATOM 3501 C C . ALA A 1 4 ? -2.386 4.803 -14.220 1.00 0.00 4 ALA A C 7
ATOM 3502 O O . ALA A 1 4 ? -3.096 5.809 -14.227 1.00 0.00 4 ALA A O 7
ATOM 3509 N N . GLU A 1 5 ? -2.878 3.567 -14.167 1.00 0.00 5 GLU A N 7
ATOM 3510 C CA . GLU A 1 5 ? -4.310 3.304 -14.114 1.00 0.00 5 GLU A CA 7
ATOM 3511 C C . GLU A 1 5 ? -5.017 4.240 -13.135 1.00 0.00 5 GLU A C 7
ATOM 3512 O O . GLU A 1 5 ? -4.376 4.881 -12.302 1.00 0.00 5 GLU A O 7
ATOM 3524 N N . VAL A 1 6 ? -6.338 4.312 -13.243 1.00 0.00 6 VAL A N 7
ATOM 3525 C CA . VAL A 1 6 ? -7.131 5.168 -12.368 1.00 0.00 6 VAL A CA 7
ATOM 3526 C C . VAL A 1 6 ? -7.403 4.487 -11.031 1.00 0.00 6 VAL A C 7
ATOM 3527 O O . VAL A 1 6 ? -7.436 3.259 -10.944 1.00 0.00 6 VAL A O 7
ATOM 3540 N N . MET A 1 7 ? -7.595 5.292 -9.992 1.00 0.00 7 MET A N 7
ATOM 3541 C CA . MET A 1 7 ? -7.864 4.767 -8.658 1.00 0.00 7 MET A CA 7
ATOM 3542 C C . MET A 1 7 ? -6.709 3.895 -8.173 1.00 0.00 7 MET A C 7
ATOM 3543 O O . MET A 1 7 ? -6.825 2.670 -8.113 1.00 0.00 7 MET A O 7
ATOM 3557 N N . LYS A 1 8 ? -5.592 4.532 -7.833 1.00 0.00 8 LYS A N 7
ATOM 3558 C CA . LYS A 1 8 ? -4.417 3.811 -7.359 1.00 0.00 8 LYS A CA 7
ATOM 3559 C C . LYS A 1 8 ? -4.374 3.760 -5.836 1.00 0.00 8 LYS A C 7
ATOM 3560 O O . LYS A 1 8 ? -3.325 3.969 -5.225 1.00 0.00 8 LYS A O 7
ATOM 3579 N N . LYS A 1 9 ? -5.517 3.473 -5.229 1.00 0.00 9 LYS A N 7
ATOM 3580 C CA . LYS A 1 9 ? -5.612 3.385 -3.775 1.00 0.00 9 LYS A CA 7
ATOM 3581 C C . LYS A 1 9 ? -6.600 2.299 -3.359 1.00 0.00 9 LYS A C 7
ATOM 3582 O O . LYS A 1 9 ? -7.413 2.495 -2.457 1.00 0.00 9 LYS A O 7
ATOM 3601 N N . TYR A 1 10 ? -6.519 1.151 -4.024 1.00 0.00 10 TYR A N 7
ATOM 3602 C CA . TYR A 1 10 ? -7.403 0.031 -3.726 1.00 0.00 10 TYR A CA 7
ATOM 3603 C C . TYR A 1 10 ? -6.878 -1.256 -4.355 1.00 0.00 10 TYR A C 7
ATOM 3604 O O . TYR A 1 10 ? -6.957 -1.441 -5.569 1.00 0.00 10 TYR A O 7
ATOM 3622 N N . CYS A 1 11 ? -6.342 -2.143 -3.523 1.00 0.00 11 CYS A N 7
ATOM 3623 C CA . CYS A 1 11 ? -5.806 -3.412 -4.002 1.00 0.00 11 CYS A CA 7
ATOM 3624 C C . CYS A 1 11 ? -6.912 -4.455 -4.121 1.00 0.00 11 CYS A C 7
ATOM 3625 O O . CYS A 1 11 ? -7.324 -5.054 -3.128 1.00 0.00 11 CYS A O 7
ATOM 3632 N N . SER A 1 12 ? -7.391 -4.666 -5.343 1.00 0.00 12 SER A N 7
ATOM 3633 C CA . SER A 1 12 ? -8.451 -5.635 -5.593 1.00 0.00 12 SER A CA 7
ATOM 3634 C C . SER A 1 12 ? -8.028 -7.036 -5.161 1.00 0.00 12 SER A C 7
ATOM 3635 O O . SER A 1 12 ? -8.827 -7.795 -4.615 1.00 0.00 12 SER A O 7
ATOM 3643 N N . THR A 1 13 ? -6.766 -7.371 -5.411 1.00 0.00 13 THR A N 7
ATOM 3644 C CA . THR A 1 13 ? -6.238 -8.680 -5.047 1.00 0.00 13 THR A CA 7
ATOM 3645 C C . THR A 1 13 ? -6.324 -8.902 -3.540 1.00 0.00 13 THR A C 7
ATOM 3646 O O . THR A 1 13 ? -6.819 -9.931 -3.081 1.00 0.00 13 THR A O 7
ATOM 3657 N N . CYS A 1 14 ? -5.838 -7.929 -2.778 1.00 0.00 14 CYS A N 7
ATOM 3658 C CA . CYS A 1 14 ? -5.856 -8.011 -1.325 1.00 0.00 14 CYS A CA 7
ATOM 3659 C C . CYS A 1 14 ? -7.247 -7.711 -0.775 1.00 0.00 14 CYS A C 7
ATOM 3660 O O . CYS A 1 14 ? -7.601 -8.151 0.319 1.00 0.00 14 CYS A O 7
ATOM 3667 N N . ASP A 1 15 ? -8.032 -6.956 -1.540 1.00 0.00 15 ASP A N 7
ATOM 3668 C CA . ASP A 1 15 ? -9.386 -6.589 -1.132 1.00 0.00 15 ASP A CA 7
ATOM 3669 C C . ASP A 1 15 ? -9.353 -5.516 -0.048 1.00 0.00 15 ASP A C 7
ATOM 3670 O O . ASP A 1 15 ? -10.116 -5.570 0.916 1.00 0.00 15 ASP A O 7
ATOM 3679 N N . ILE A 1 16 ? -8.466 -4.541 -0.217 1.00 0.00 16 ILE A N 7
ATOM 3680 C CA . ILE A 1 16 ? -8.332 -3.453 0.745 1.00 0.00 16 ILE A CA 7
ATOM 3681 C C . ILE A 1 16 ? -8.131 -2.119 0.035 1.00 0.00 16 ILE A C 7
ATOM 3682 O O . ILE A 1 16 ? -7.797 -2.079 -1.150 1.00 0.00 16 ILE A O 7
ATOM 3698 N N . SER A 1 17 ? -8.334 -1.028 0.766 1.00 0.00 17 SER A N 7
ATOM 3699 C CA . SER A 1 17 ? -8.173 0.309 0.206 1.00 0.00 17 SER A CA 7
ATOM 3700 C C . SER A 1 17 ? -7.410 1.213 1.169 1.00 0.00 17 SER A C 7
ATOM 3701 O O . SER A 1 17 ? -7.335 0.937 2.366 1.00 0.00 17 SER A O 7
ATOM 3709 N N . PHE A 1 18 ? -6.845 2.292 0.639 1.00 0.00 18 PHE A N 7
ATOM 3710 C CA . PHE A 1 18 ? -6.087 3.236 1.453 1.00 0.00 18 PHE A CA 7
ATOM 3711 C C . PHE A 1 18 ? -6.504 4.672 1.154 1.00 0.00 18 PHE A C 7
ATOM 3712 O O . PHE A 1 18 ? -6.632 5.064 -0.004 1.00 0.00 18 PHE A O 7
ATOM 3729 N N . ASN A 1 19 ? -6.712 5.453 2.209 1.00 0.00 19 ASN A N 7
ATOM 3730 C CA . ASN A 1 19 ? -7.113 6.847 2.060 1.00 0.00 19 ASN A CA 7
ATOM 3731 C C . ASN A 1 19 ? -5.982 7.675 1.458 1.00 0.00 19 ASN A C 7
ATOM 3732 O O . ASN A 1 19 ? -6.223 8.689 0.802 1.00 0.00 19 ASN A O 7
ATOM 3743 N N . TYR A 1 20 ? -4.747 7.237 1.683 1.00 0.00 20 TYR A N 7
ATOM 3744 C CA . TYR A 1 20 ? -3.580 7.937 1.161 1.00 0.00 20 TYR A CA 7
ATOM 3745 C C . TYR A 1 20 ? -2.929 7.144 0.033 1.00 0.00 20 TYR A C 7
ATOM 3746 O O . TYR A 1 20 ? -2.668 5.949 0.171 1.00 0.00 20 TYR A O 7
ATOM 3764 N N . VAL A 1 21 ? -2.669 7.816 -1.084 1.00 0.00 21 VAL A N 7
ATOM 3765 C CA . VAL A 1 21 ? -2.049 7.174 -2.235 1.00 0.00 21 VAL A CA 7
ATOM 3766 C C . VAL A 1 21 ? -0.686 6.597 -1.869 1.00 0.00 21 VAL A C 7
ATOM 3767 O O . VAL A 1 21 ? -0.291 5.546 -2.372 1.00 0.00 21 VAL A O 7
ATOM 3780 N N . LYS A 1 22 ? 0.027 7.290 -0.987 1.00 0.00 22 LYS A N 7
ATOM 3781 C CA . LYS A 1 22 ? 1.346 6.842 -0.550 1.00 0.00 22 LYS A CA 7
ATOM 3782 C C . LYS A 1 22 ? 1.276 5.423 0.001 1.00 0.00 22 LYS A C 7
ATOM 3783 O O . LYS A 1 22 ? 2.211 4.637 -0.157 1.00 0.00 22 LYS A O 7
ATOM 3802 N N . THR A 1 23 ? 0.158 5.102 0.640 1.00 0.00 23 THR A N 7
ATOM 3803 C CA . THR A 1 23 ? -0.046 3.777 1.210 1.00 0.00 23 THR A CA 7
ATOM 3804 C C . THR A 1 23 ? -0.061 2.718 0.115 1.00 0.00 23 THR A C 7
ATOM 3805 O O . THR A 1 23 ? 0.634 1.707 0.204 1.00 0.00 23 THR A O 7
ATOM 3816 N N . TYR A 1 24 ? -0.859 2.963 -0.920 1.00 0.00 24 TYR A N 7
ATOM 3817 C CA . TYR A 1 24 ? -0.967 2.036 -2.038 1.00 0.00 24 TYR A CA 7
ATOM 3818 C C . TYR A 1 24 ? 0.392 1.819 -2.683 1.00 0.00 24 TYR A C 7
ATOM 3819 O O . TYR A 1 24 ? 0.726 0.712 -3.106 1.00 0.00 24 TYR A O 7
ATOM 3837 N N . LEU A 1 25 ? 1.174 2.887 -2.748 1.00 0.00 25 LEU A N 7
ATOM 3838 C CA . LEU A 1 25 ? 2.506 2.820 -3.333 1.00 0.00 25 LEU A CA 7
ATOM 3839 C C . LEU A 1 25 ? 3.394 1.893 -2.517 1.00 0.00 25 LEU A C 7
ATOM 3840 O O . LEU A 1 25 ? 3.899 0.891 -3.022 1.00 0.00 25 LEU A O 7
ATOM 3856 N N . ALA A 1 26 ? 3.568 2.231 -1.248 1.00 0.00 26 ALA A N 7
ATOM 3857 C CA . ALA A 1 26 ? 4.382 1.427 -0.350 1.00 0.00 26 ALA A CA 7
ATOM 3858 C C . ALA A 1 26 ? 3.818 0.017 -0.223 1.00 0.00 26 ALA A C 7
ATOM 3859 O O . ALA A 1 26 ? 4.527 -0.915 0.156 1.00 0.00 26 ALA A O 7
ATOM 3866 N N . HIS A 1 27 ? 2.537 -0.131 -0.547 1.00 0.00 27 HIS A N 7
ATOM 3867 C CA . HIS A 1 27 ? 1.872 -1.425 -0.475 1.00 0.00 27 HIS A CA 7
ATOM 3868 C C . HIS A 1 27 ? 2.366 -2.346 -1.583 1.00 0.00 27 HIS A C 7
ATOM 3869 O O . HIS A 1 27 ? 2.937 -3.403 -1.316 1.00 0.00 27 HIS A O 7
ATOM 3883 N N . LYS A 1 28 ? 2.151 -1.937 -2.828 1.00 0.00 28 LYS A N 7
ATOM 3884 C CA . LYS A 1 28 ? 2.584 -2.730 -3.972 1.00 0.00 28 LYS A CA 7
ATOM 3885 C C . LYS A 1 28 ? 4.105 -2.864 -3.996 1.00 0.00 28 LYS A C 7
ATOM 3886 O O . LYS A 1 28 ? 4.648 -3.757 -4.647 1.00 0.00 28 LYS A O 7
ATOM 3905 N N . GLN A 1 29 ? 4.786 -1.973 -3.282 1.00 0.00 29 GLN A N 7
ATOM 3906 C CA . GLN A 1 29 ? 6.242 -1.994 -3.223 1.00 0.00 29 GLN A CA 7
ATOM 3907 C C . GLN A 1 29 ? 6.744 -3.290 -2.594 1.00 0.00 29 GLN A C 7
ATOM 3908 O O . GLN A 1 29 ? 7.391 -4.101 -3.257 1.00 0.00 29 GLN A O 7
ATOM 3922 N N . PHE A 1 30 ? 6.452 -3.476 -1.310 1.00 0.00 30 PHE A N 7
ATOM 3923 C CA . PHE A 1 30 ? 6.888 -4.672 -0.597 1.00 0.00 30 PHE A CA 7
ATOM 3924 C C . PHE A 1 30 ? 5.912 -5.066 0.510 1.00 0.00 30 PHE A C 7
ATOM 3925 O O . PHE A 1 30 ? 6.267 -5.818 1.417 1.00 0.00 30 PHE A O 7
ATOM 3942 N N . TYR A 1 31 ? 4.689 -4.558 0.438 1.00 0.00 31 TYR A N 7
ATOM 3943 C CA . TYR A 1 31 ? 3.679 -4.867 1.444 1.00 0.00 31 TYR A CA 7
ATOM 3944 C C . TYR A 1 31 ? 2.608 -5.795 0.877 1.00 0.00 31 TYR A C 7
ATOM 3945 O O . TYR A 1 31 ? 1.948 -6.522 1.620 1.00 0.00 31 TYR A O 7
ATOM 3963 N N . CYS A 1 32 ? 2.443 -5.765 -0.440 1.00 0.00 32 CYS A N 7
ATOM 3964 C CA . CYS A 1 32 ? 1.454 -6.602 -1.104 1.00 0.00 32 CYS A CA 7
ATOM 3965 C C . CYS A 1 32 ? 1.916 -8.054 -1.159 1.00 0.00 32 CYS A C 7
ATOM 3966 O O . CYS A 1 32 ? 2.939 -8.367 -1.771 1.00 0.00 32 CYS A O 7
ATOM 3973 N N . LYS A 1 33 ? 1.159 -8.937 -0.517 1.00 0.00 33 LYS A N 7
ATOM 3974 C CA . LYS A 1 33 ? 1.492 -10.356 -0.493 1.00 0.00 33 LYS A CA 7
ATOM 3975 C C . LYS A 1 33 ? 0.689 -11.122 -1.539 1.00 0.00 33 LYS A C 7
ATOM 3976 O O . LYS A 1 33 ? 0.302 -12.270 -1.321 1.00 0.00 33 LYS A O 7
ATOM 3995 N N . ASN A 1 34 ? 0.442 -10.479 -2.675 1.00 0.00 34 ASN A N 7
ATOM 3996 C CA . ASN A 1 34 ? -0.315 -11.101 -3.755 1.00 0.00 34 ASN A CA 7
ATOM 3997 C C . ASN A 1 34 ? 0.396 -10.920 -5.093 1.00 0.00 34 ASN A C 7
ATOM 3998 O O . ASN A 1 34 ? 0.072 -10.018 -5.863 1.00 0.00 34 ASN A O 7
ATOM 4009 N N . LYS A 1 35 ? 1.368 -11.787 -5.360 1.00 0.00 35 LYS A N 7
ATOM 4010 C CA . LYS A 1 35 ? 2.126 -11.725 -6.605 1.00 0.00 35 LYS A CA 7
ATOM 4011 C C . LYS A 1 35 ? 2.138 -13.082 -7.303 1.00 0.00 35 LYS A C 7
ATOM 4012 O O . LYS A 1 35 ? 2.000 -14.122 -6.659 1.00 0.00 35 LYS A O 7
ATOM 4031 N N . PRO A 1 36 ? 2.301 -13.090 -8.638 1.00 0.00 36 PRO A N 7
ATOM 4032 C CA . PRO A 1 36 ? 2.330 -14.328 -9.423 1.00 0.00 36 PRO A CA 7
ATOM 4033 C C . PRO A 1 36 ? 3.591 -15.147 -9.166 1.00 0.00 36 PRO A C 7
ATOM 4034 O O . PRO A 1 36 ? 4.629 -14.541 -8.825 1.00 0.00 36 PRO A O 7
ATOM 4047 N N . GLY A 1 1 ? -10.904 3.144 -26.975 1.00 0.00 1 GLY A N 8
ATOM 4048 C CA . GLY A 1 1 ? -11.158 2.382 -25.721 1.00 0.00 1 GLY A CA 8
ATOM 4049 C C . GLY A 1 1 ? -10.006 2.476 -24.741 1.00 0.00 1 GLY A C 8
ATOM 4050 O O . GLY A 1 1 ? -9.794 1.572 -23.933 1.00 0.00 1 GLY A O 8
ATOM 4056 N N . SER A 1 2 ? -9.259 3.573 -24.812 1.00 0.00 2 SER A N 8
ATOM 4057 C CA . SER A 1 2 ? -8.121 3.781 -23.924 1.00 0.00 2 SER A CA 8
ATOM 4058 C C . SER A 1 2 ? -8.573 3.842 -22.467 1.00 0.00 2 SER A C 8
ATOM 4059 O O . SER A 1 2 ? -9.738 3.597 -22.158 1.00 0.00 2 SER A O 8
ATOM 4067 N N . ALA A 1 3 ? -7.641 4.170 -21.579 1.00 0.00 3 ALA A N 8
ATOM 4068 C CA . ALA A 1 3 ? -7.944 4.264 -20.155 1.00 0.00 3 ALA A CA 8
ATOM 4069 C C . ALA A 1 3 ? -6.735 4.762 -19.369 1.00 0.00 3 ALA A C 8
ATOM 4070 O O . ALA A 1 3 ? -5.856 3.983 -19.003 1.00 0.00 3 ALA A O 8
ATOM 4077 N N . ALA A 1 4 ? -6.699 6.066 -19.114 1.00 0.00 4 ALA A N 8
ATOM 4078 C CA . ALA A 1 4 ? -5.599 6.669 -18.372 1.00 0.00 4 ALA A CA 8
ATOM 4079 C C . ALA A 1 4 ? -5.476 6.058 -16.980 1.00 0.00 4 ALA A C 8
ATOM 4080 O O . ALA A 1 4 ? -6.465 5.614 -16.398 1.00 0.00 4 ALA A O 8
ATOM 4087 N N . GLU A 1 5 ? -4.253 6.033 -16.455 1.00 0.00 5 GLU A N 8
ATOM 4088 C CA . GLU A 1 5 ? -3.987 5.474 -15.137 1.00 0.00 5 GLU A CA 8
ATOM 4089 C C . GLU A 1 5 ? -5.009 5.951 -14.108 1.00 0.00 5 GLU A C 8
ATOM 4090 O O . GLU A 1 5 ? -4.857 7.020 -13.517 1.00 0.00 5 GLU A O 8
ATOM 4102 N N . VAL A 1 6 ? -6.049 5.150 -13.897 1.00 0.00 6 VAL A N 8
ATOM 4103 C CA . VAL A 1 6 ? -7.094 5.489 -12.940 1.00 0.00 6 VAL A CA 8
ATOM 4104 C C . VAL A 1 6 ? -7.242 4.396 -11.884 1.00 0.00 6 VAL A C 8
ATOM 4105 O O . VAL A 1 6 ? -6.857 3.249 -12.108 1.00 0.00 6 VAL A O 8
ATOM 4118 N N . MET A 1 7 ? -7.801 4.761 -10.736 1.00 0.00 7 MET A N 8
ATOM 4119 C CA . MET A 1 7 ? -7.999 3.812 -9.647 1.00 0.00 7 MET A CA 8
ATOM 4120 C C . MET A 1 7 ? -6.668 3.233 -9.180 1.00 0.00 7 MET A C 8
ATOM 4121 O O . MET A 1 7 ? -6.235 2.183 -9.653 1.00 0.00 7 MET A O 8
ATOM 4135 N N . LYS A 1 8 ? -6.028 3.925 -8.245 1.00 0.00 8 LYS A N 8
ATOM 4136 C CA . LYS A 1 8 ? -4.750 3.480 -7.707 1.00 0.00 8 LYS A CA 8
ATOM 4137 C C . LYS A 1 8 ? -4.737 3.598 -6.190 1.00 0.00 8 LYS A C 8
ATOM 4138 O O . LYS A 1 8 ? -3.765 4.065 -5.595 1.00 0.00 8 LYS A O 8
ATOM 4157 N N . LYS A 1 9 ? -5.828 3.167 -5.571 1.00 0.00 9 LYS A N 8
ATOM 4158 C CA . LYS A 1 9 ? -5.958 3.215 -4.120 1.00 0.00 9 LYS A CA 8
ATOM 4159 C C . LYS A 1 9 ? -6.917 2.138 -3.625 1.00 0.00 9 LYS A C 8
ATOM 4160 O O . LYS A 1 9 ? -7.730 2.377 -2.732 1.00 0.00 9 LYS A O 8
ATOM 4179 N N . TYR A 1 10 ? -6.814 0.954 -4.213 1.00 0.00 10 TYR A N 8
ATOM 4180 C CA . TYR A 1 10 ? -7.670 -0.166 -3.836 1.00 0.00 10 TYR A CA 8
ATOM 4181 C C . TYR A 1 10 ? -7.120 -1.479 -4.386 1.00 0.00 10 TYR A C 8
ATOM 4182 O O . TYR A 1 10 ? -7.199 -1.740 -5.586 1.00 0.00 10 TYR A O 8
ATOM 4200 N N . CYS A 1 11 ? -6.566 -2.303 -3.503 1.00 0.00 11 CYS A N 8
ATOM 4201 C CA . CYS A 1 11 ? -6.010 -3.589 -3.906 1.00 0.00 11 CYS A CA 8
ATOM 4202 C C . CYS A 1 11 ? -7.068 -4.683 -3.824 1.00 0.00 11 CYS A C 8
ATOM 4203 O O . CYS A 1 11 ? -7.260 -5.298 -2.775 1.00 0.00 11 CYS A O 8
ATOM 4210 N N . SER A 1 12 ? -7.756 -4.914 -4.937 1.00 0.00 12 SER A N 8
ATOM 4211 C CA . SER A 1 12 ? -8.803 -5.930 -4.998 1.00 0.00 12 SER A CA 8
ATOM 4212 C C . SER A 1 12 ? -8.267 -7.301 -4.596 1.00 0.00 12 SER A C 8
ATOM 4213 O O . SER A 1 12 ? -8.928 -8.048 -3.875 1.00 0.00 12 SER A O 8
ATOM 4221 N N . THR A 1 13 ? -7.067 -7.627 -5.067 1.00 0.00 13 THR A N 8
ATOM 4222 C CA . THR A 1 13 ? -6.448 -8.910 -4.755 1.00 0.00 13 THR A CA 8
ATOM 4223 C C . THR A 1 13 ? -6.313 -9.098 -3.246 1.00 0.00 13 THR A C 8
ATOM 4224 O O . THR A 1 13 ? -6.555 -10.185 -2.722 1.00 0.00 13 THR A O 8
ATOM 4235 N N . CYS A 1 14 ? -5.927 -8.032 -2.555 1.00 0.00 14 CYS A N 8
ATOM 4236 C CA . CYS A 1 14 ? -5.759 -8.073 -1.111 1.00 0.00 14 CYS A CA 8
ATOM 4237 C C . CYS A 1 14 ? -7.079 -7.791 -0.398 1.00 0.00 14 CYS A C 8
ATOM 4238 O O . CYS A 1 14 ? -7.271 -8.188 0.752 1.00 0.00 14 CYS A O 8
ATOM 4245 N N . ASP A 1 15 ? -7.985 -7.099 -1.086 1.00 0.00 15 ASP A N 8
ATOM 4246 C CA . ASP A 1 15 ? -9.288 -6.756 -0.521 1.00 0.00 15 ASP A CA 8
ATOM 4247 C C . ASP A 1 15 ? -9.159 -5.623 0.492 1.00 0.00 15 ASP A C 8
ATOM 4248 O O . ASP A 1 15 ? -9.687 -5.703 1.601 1.00 0.00 15 ASP A O 8
ATOM 4257 N N . ILE A 1 16 ? -8.451 -4.565 0.102 1.00 0.00 16 ILE A N 8
ATOM 4258 C CA . ILE A 1 16 ? -8.252 -3.414 0.974 1.00 0.00 16 ILE A CA 8
ATOM 4259 C C . ILE A 1 16 ? -8.097 -2.133 0.160 1.00 0.00 16 ILE A C 8
ATOM 4260 O O . ILE A 1 16 ? -7.844 -2.179 -1.043 1.00 0.00 16 ILE A O 8
ATOM 4276 N N . SER A 1 17 ? -8.250 -0.993 0.825 1.00 0.00 17 SER A N 8
ATOM 4277 C CA . SER A 1 17 ? -8.127 0.300 0.164 1.00 0.00 17 SER A CA 8
ATOM 4278 C C . SER A 1 17 ? -7.390 1.297 1.053 1.00 0.00 17 SER A C 8
ATOM 4279 O O . SER A 1 17 ? -7.404 1.178 2.278 1.00 0.00 17 SER A O 8
ATOM 4287 N N . PHE A 1 18 ? -6.747 2.278 0.428 1.00 0.00 18 PHE A N 8
ATOM 4288 C CA . PHE A 1 18 ? -6.004 3.295 1.165 1.00 0.00 18 PHE A CA 8
ATOM 4289 C C . PHE A 1 18 ? -6.257 4.682 0.584 1.00 0.00 18 PHE A C 8
ATOM 4290 O O . PHE A 1 18 ? -5.918 4.955 -0.567 1.00 0.00 18 PHE A O 8
ATOM 4307 N N . ASN A 1 19 ? -6.856 5.554 1.387 1.00 0.00 19 ASN A N 8
ATOM 4308 C CA . ASN A 1 19 ? -7.157 6.915 0.953 1.00 0.00 19 ASN A CA 8
ATOM 4309 C C . ASN A 1 19 ? -5.884 7.649 0.540 1.00 0.00 19 ASN A C 8
ATOM 4310 O O . ASN A 1 19 ? -5.888 8.431 -0.410 1.00 0.00 19 ASN A O 8
ATOM 4321 N N . TYR A 1 20 ? -4.798 7.392 1.262 1.00 0.00 20 TYR A N 8
ATOM 4322 C CA . TYR A 1 20 ? -3.518 8.029 0.970 1.00 0.00 20 TYR A CA 8
ATOM 4323 C C . TYR A 1 20 ? -2.764 7.263 -0.111 1.00 0.00 20 TYR A C 8
ATOM 4324 O O . TYR A 1 20 ? -2.528 6.062 0.015 1.00 0.00 20 TYR A O 8
ATOM 4342 N N . VAL A 1 21 ? -2.385 7.968 -1.172 1.00 0.00 21 VAL A N 8
ATOM 4343 C CA . VAL A 1 21 ? -1.656 7.355 -2.275 1.00 0.00 21 VAL A CA 8
ATOM 4344 C C . VAL A 1 21 ? -0.353 6.732 -1.787 1.00 0.00 21 VAL A C 8
ATOM 4345 O O . VAL A 1 21 ? 0.043 5.660 -2.245 1.00 0.00 21 VAL A O 8
ATOM 4358 N N . LYS A 1 22 ? 0.308 7.409 -0.853 1.00 0.00 22 LYS A N 8
ATOM 4359 C CA . LYS A 1 22 ? 1.565 6.918 -0.298 1.00 0.00 22 LYS A CA 8
ATOM 4360 C C . LYS A 1 22 ? 1.395 5.509 0.258 1.00 0.00 22 LYS A C 8
ATOM 4361 O O . LYS A 1 22 ? 2.320 4.699 0.221 1.00 0.00 22 LYS A O 8
ATOM 4380 N N . THR A 1 23 ? 0.202 5.225 0.768 1.00 0.00 23 THR A N 8
ATOM 4381 C CA . THR A 1 23 ? -0.099 3.914 1.328 1.00 0.00 23 THR A CA 8
ATOM 4382 C C . THR A 1 23 ? -0.076 2.847 0.241 1.00 0.00 23 THR A C 8
ATOM 4383 O O . THR A 1 23 ? 0.552 1.799 0.396 1.00 0.00 23 THR A O 8
ATOM 4394 N N . TYR A 1 24 ? -0.765 3.122 -0.863 1.00 0.00 24 TYR A N 8
ATOM 4395 C CA . TYR A 1 24 ? -0.821 2.188 -1.980 1.00 0.00 24 TYR A CA 8
ATOM 4396 C C . TYR A 1 24 ? 0.571 1.949 -2.546 1.00 0.00 24 TYR A C 8
ATOM 4397 O O . TYR A 1 24 ? 0.884 0.854 -3.013 1.00 0.00 24 TYR A O 8
ATOM 4415 N N . LEU A 1 25 ? 1.406 2.979 -2.493 1.00 0.00 25 LEU A N 8
ATOM 4416 C CA . LEU A 1 25 ? 2.770 2.878 -2.992 1.00 0.00 25 LEU A CA 8
ATOM 4417 C C . LEU A 1 25 ? 3.575 1.914 -2.136 1.00 0.00 25 LEU A C 8
ATOM 4418 O O . LEU A 1 25 ? 4.095 0.912 -2.625 1.00 0.00 25 LEU A O 8
ATOM 4434 N N . ALA A 1 26 ? 3.663 2.221 -0.849 1.00 0.00 26 ALA A N 8
ATOM 4435 C CA . ALA A 1 26 ? 4.391 1.381 0.088 1.00 0.00 26 ALA A CA 8
ATOM 4436 C C . ALA A 1 26 ? 3.792 -0.020 0.144 1.00 0.00 26 ALA A C 8
ATOM 4437 O O . ALA A 1 26 ? 4.453 -0.973 0.556 1.00 0.00 26 ALA A O 8
ATOM 4444 N N . HIS A 1 27 ? 2.537 -0.137 -0.277 1.00 0.00 27 HIS A N 8
ATOM 4445 C CA . HIS A 1 27 ? 1.844 -1.419 -0.280 1.00 0.00 27 HIS A CA 8
ATOM 4446 C C . HIS A 1 27 ? 2.386 -2.321 -1.381 1.00 0.00 27 HIS A C 8
ATOM 4447 O O . HIS A 1 27 ? 2.918 -3.397 -1.109 1.00 0.00 27 HIS A O 8
ATOM 4461 N N . LYS A 1 28 ? 2.255 -1.876 -2.625 1.00 0.00 28 LYS A N 8
ATOM 4462 C CA . LYS A 1 28 ? 2.740 -2.647 -3.763 1.00 0.00 28 LYS A CA 8
ATOM 4463 C C . LYS A 1 28 ? 4.259 -2.796 -3.713 1.00 0.00 28 LYS A C 8
ATOM 4464 O O . LYS A 1 28 ? 4.828 -3.659 -4.381 1.00 0.00 28 LYS A O 8
ATOM 4483 N N . GLN A 1 29 ? 4.909 -1.952 -2.918 1.00 0.00 29 GLN A N 8
ATOM 4484 C CA . GLN A 1 29 ? 6.359 -1.992 -2.784 1.00 0.00 29 GLN A CA 8
ATOM 4485 C C . GLN A 1 29 ? 6.815 -3.299 -2.145 1.00 0.00 29 GLN A C 8
ATOM 4486 O O . GLN A 1 29 ? 7.496 -4.106 -2.780 1.00 0.00 29 GLN A O 8
ATOM 4500 N N . PHE A 1 30 ? 6.446 -3.502 -0.883 1.00 0.00 30 PHE A N 8
ATOM 4501 C CA . PHE A 1 30 ? 6.832 -4.712 -0.163 1.00 0.00 30 PHE A CA 8
ATOM 4502 C C . PHE A 1 30 ? 5.773 -5.138 0.851 1.00 0.00 30 PHE A C 8
ATOM 4503 O O . PHE A 1 30 ? 6.053 -5.929 1.751 1.00 0.00 30 PHE A O 8
ATOM 4520 N N . TYR A 1 31 ? 4.561 -4.620 0.705 1.00 0.00 31 TYR A N 8
ATOM 4521 C CA . TYR A 1 31 ? 3.475 -4.962 1.618 1.00 0.00 31 TYR A CA 8
ATOM 4522 C C . TYR A 1 31 ? 2.451 -5.862 0.934 1.00 0.00 31 TYR A C 8
ATOM 4523 O O . TYR A 1 31 ? 1.709 -6.588 1.594 1.00 0.00 31 TYR A O 8
ATOM 4541 N N . CYS A 1 32 ? 2.418 -5.809 -0.393 1.00 0.00 32 CYS A N 8
ATOM 4542 C CA . CYS A 1 32 ? 1.488 -6.617 -1.169 1.00 0.00 32 CYS A CA 8
ATOM 4543 C C . CYS A 1 32 ? 2.035 -8.025 -1.378 1.00 0.00 32 CYS A C 8
ATOM 4544 O O . CYS A 1 32 ? 3.248 -8.237 -1.370 1.00 0.00 32 CYS A O 8
ATOM 4551 N N . LYS A 1 33 ? 1.134 -8.982 -1.565 1.00 0.00 33 LYS A N 8
ATOM 4552 C CA . LYS A 1 33 ? 1.527 -10.370 -1.776 1.00 0.00 33 LYS A CA 8
ATOM 4553 C C . LYS A 1 33 ? 0.741 -10.987 -2.928 1.00 0.00 33 LYS A C 8
ATOM 4554 O O . LYS A 1 33 ? 0.510 -12.196 -2.957 1.00 0.00 33 LYS A O 8
ATOM 4573 N N . ASN A 1 34 ? 0.332 -10.150 -3.875 1.00 0.00 34 ASN A N 8
ATOM 4574 C CA . ASN A 1 34 ? -0.428 -10.614 -5.030 1.00 0.00 34 ASN A CA 8
ATOM 4575 C C . ASN A 1 34 ? 0.134 -10.032 -6.322 1.00 0.00 34 ASN A C 8
ATOM 4576 O O . ASN A 1 34 ? -0.330 -8.998 -6.803 1.00 0.00 34 ASN A O 8
ATOM 4587 N N . LYS A 1 35 ? 1.139 -10.702 -6.879 1.00 0.00 35 LYS A N 8
ATOM 4588 C CA . LYS A 1 35 ? 1.765 -10.251 -8.116 1.00 0.00 35 LYS A CA 8
ATOM 4589 C C . LYS A 1 35 ? 1.360 -11.143 -9.288 1.00 0.00 35 LYS A C 8
ATOM 4590 O O . LYS A 1 35 ? 2.053 -12.106 -9.613 1.00 0.00 35 LYS A O 8
ATOM 4609 N N . PRO A 1 36 ? 0.227 -10.830 -9.940 1.00 0.00 36 PRO A N 8
ATOM 4610 C CA . PRO A 1 36 ? -0.267 -11.608 -11.081 1.00 0.00 36 PRO A CA 8
ATOM 4611 C C . PRO A 1 36 ? 0.608 -11.440 -12.318 1.00 0.00 36 PRO A C 8
ATOM 4612 O O . PRO A 1 36 ? 1.753 -10.963 -12.172 1.00 0.00 36 PRO A O 8
ATOM 4625 N N . GLY A 1 1 ? -20.760 7.954 -12.939 1.00 0.00 1 GLY A N 9
ATOM 4626 C CA . GLY A 1 1 ? -20.549 7.165 -14.184 1.00 0.00 1 GLY A CA 9
ATOM 4627 C C . GLY A 1 1 ? -19.168 7.371 -14.774 1.00 0.00 1 GLY A C 9
ATOM 4628 O O . GLY A 1 1 ? -18.636 6.490 -15.450 1.00 0.00 1 GLY A O 9
ATOM 4634 N N . SER A 1 2 ? -18.585 8.537 -14.518 1.00 0.00 2 SER A N 9
ATOM 4635 C CA . SER A 1 2 ? -17.257 8.857 -15.030 1.00 0.00 2 SER A CA 9
ATOM 4636 C C . SER A 1 2 ? -16.215 7.890 -14.477 1.00 0.00 2 SER A C 9
ATOM 4637 O O . SER A 1 2 ? -16.555 6.877 -13.866 1.00 0.00 2 SER A O 9
ATOM 4645 N N . ALA A 1 3 ? -14.944 8.210 -14.698 1.00 0.00 3 ALA A N 9
ATOM 4646 C CA . ALA A 1 3 ? -13.851 7.371 -14.223 1.00 0.00 3 ALA A CA 9
ATOM 4647 C C . ALA A 1 3 ? -12.575 8.184 -14.038 1.00 0.00 3 ALA A C 9
ATOM 4648 O O . ALA A 1 3 ? -11.738 8.259 -14.937 1.00 0.00 3 ALA A O 9
ATOM 4655 N N . ALA A 1 4 ? -12.433 8.794 -12.865 1.00 0.00 4 ALA A N 9
ATOM 4656 C CA . ALA A 1 4 ? -11.259 9.603 -12.561 1.00 0.00 4 ALA A CA 9
ATOM 4657 C C . ALA A 1 4 ? -9.999 8.746 -12.509 1.00 0.00 4 ALA A C 9
ATOM 4658 O O . ALA A 1 4 ? -9.514 8.402 -11.431 1.00 0.00 4 ALA A O 9
ATOM 4665 N N . GLU A 1 5 ? -9.473 8.404 -13.681 1.00 0.00 5 GLU A N 9
ATOM 4666 C CA . GLU A 1 5 ? -8.268 7.588 -13.769 1.00 0.00 5 GLU A CA 9
ATOM 4667 C C . GLU A 1 5 ? -8.480 6.228 -13.112 1.00 0.00 5 GLU A C 9
ATOM 4668 O O . GLU A 1 5 ? -9.422 6.039 -12.342 1.00 0.00 5 GLU A O 9
ATOM 4680 N N . VAL A 1 6 ? -7.596 5.284 -13.421 1.00 0.00 6 VAL A N 9
ATOM 4681 C CA . VAL A 1 6 ? -7.684 3.941 -12.862 1.00 0.00 6 VAL A CA 9
ATOM 4682 C C . VAL A 1 6 ? -6.877 3.831 -11.571 1.00 0.00 6 VAL A C 9
ATOM 4683 O O . VAL A 1 6 ? -5.989 4.642 -11.313 1.00 0.00 6 VAL A O 9
ATOM 4696 N N . MET A 1 7 ? -7.192 2.820 -10.765 1.00 0.00 7 MET A N 9
ATOM 4697 C CA . MET A 1 7 ? -6.495 2.604 -9.500 1.00 0.00 7 MET A CA 9
ATOM 4698 C C . MET A 1 7 ? -6.770 3.743 -8.526 1.00 0.00 7 MET A C 9
ATOM 4699 O O . MET A 1 7 ? -5.942 4.637 -8.351 1.00 0.00 7 MET A O 9
ATOM 4713 N N . LYS A 1 8 ? -7.936 3.701 -7.891 1.00 0.00 8 LYS A N 9
ATOM 4714 C CA . LYS A 1 8 ? -8.318 4.727 -6.930 1.00 0.00 8 LYS A CA 9
ATOM 4715 C C . LYS A 1 8 ? -7.971 4.292 -5.512 1.00 0.00 8 LYS A C 9
ATOM 4716 O O . LYS A 1 8 ? -8.780 4.419 -4.593 1.00 0.00 8 LYS A O 9
ATOM 4735 N N . LYS A 1 9 ? -6.758 3.779 -5.345 1.00 0.00 9 LYS A N 9
ATOM 4736 C CA . LYS A 1 9 ? -6.292 3.322 -4.041 1.00 0.00 9 LYS A CA 9
ATOM 4737 C C . LYS A 1 9 ? -7.155 2.173 -3.528 1.00 0.00 9 LYS A C 9
ATOM 4738 O O . LYS A 1 9 ? -7.921 2.333 -2.578 1.00 0.00 9 LYS A O 9
ATOM 4757 N N . TYR A 1 10 ? -7.027 1.013 -4.164 1.00 0.00 10 TYR A N 9
ATOM 4758 C CA . TYR A 1 10 ? -7.796 -0.162 -3.773 1.00 0.00 10 TYR A CA 9
ATOM 4759 C C . TYR A 1 10 ? -7.215 -1.428 -4.396 1.00 0.00 10 TYR A C 9
ATOM 4760 O O . TYR A 1 10 ? -7.352 -1.659 -5.597 1.00 0.00 10 TYR A O 9
ATOM 4778 N N . CYS A 1 11 ? -6.570 -2.247 -3.571 1.00 0.00 11 CYS A N 9
ATOM 4779 C CA . CYS A 1 11 ? -5.975 -3.491 -4.042 1.00 0.00 11 CYS A CA 9
ATOM 4780 C C . CYS A 1 11 ? -7.013 -4.609 -4.059 1.00 0.00 11 CYS A C 9
ATOM 4781 O O . CYS A 1 11 ? -7.207 -5.305 -3.064 1.00 0.00 11 CYS A O 9
ATOM 4788 N N . SER A 1 12 ? -7.683 -4.769 -5.198 1.00 0.00 12 SER A N 9
ATOM 4789 C CA . SER A 1 12 ? -8.709 -5.795 -5.350 1.00 0.00 12 SER A CA 9
ATOM 4790 C C . SER A 1 12 ? -8.194 -7.166 -4.922 1.00 0.00 12 SER A C 9
ATOM 4791 O O . SER A 1 12 ? -8.903 -7.929 -4.265 1.00 0.00 12 SER A O 9
ATOM 4799 N N . THR A 1 13 ? -6.957 -7.475 -5.298 1.00 0.00 13 THR A N 9
ATOM 4800 C CA . THR A 1 13 ? -6.351 -8.756 -4.952 1.00 0.00 13 THR A CA 9
ATOM 4801 C C . THR A 1 13 ? -6.319 -8.953 -3.440 1.00 0.00 13 THR A C 9
ATOM 4802 O O . THR A 1 13 ? -6.662 -10.022 -2.935 1.00 0.00 13 THR A O 9
ATOM 4813 N N . CYS A 1 14 ? -5.904 -7.916 -2.722 1.00 0.00 14 CYS A N 9
ATOM 4814 C CA . CYS A 1 14 ? -5.822 -7.969 -1.270 1.00 0.00 14 CYS A CA 9
ATOM 4815 C C . CYS A 1 14 ? -7.182 -7.701 -0.630 1.00 0.00 14 CYS A C 9
ATOM 4816 O O . CYS A 1 14 ? -7.424 -8.079 0.517 1.00 0.00 14 CYS A O 9
ATOM 4823 N N . ASP A 1 15 ? -8.065 -7.044 -1.377 1.00 0.00 15 ASP A N 9
ATOM 4824 C CA . ASP A 1 15 ? -9.399 -6.720 -0.886 1.00 0.00 15 ASP A CA 9
ATOM 4825 C C . ASP A 1 15 ? -9.335 -5.638 0.187 1.00 0.00 15 ASP A C 9
ATOM 4826 O O . ASP A 1 15 ? -9.906 -5.784 1.268 1.00 0.00 15 ASP A O 9
ATOM 4835 N N . ILE A 1 16 ? -8.637 -4.549 -0.122 1.00 0.00 16 ILE A N 9
ATOM 4836 C CA . ILE A 1 16 ? -8.497 -3.437 0.812 1.00 0.00 16 ILE A CA 9
ATOM 4837 C C . ILE A 1 16 ? -8.337 -2.117 0.064 1.00 0.00 16 ILE A C 9
ATOM 4838 O O . ILE A 1 16 ? -8.035 -2.101 -1.129 1.00 0.00 16 ILE A O 9
ATOM 4854 N N . SER A 1 17 ? -8.541 -1.012 0.772 1.00 0.00 17 SER A N 9
ATOM 4855 C CA . SER A 1 17 ? -8.420 0.313 0.174 1.00 0.00 17 SER A CA 9
ATOM 4856 C C . SER A 1 17 ? -7.534 1.217 1.026 1.00 0.00 17 SER A C 9
ATOM 4857 O O . SER A 1 17 ? -7.315 0.952 2.209 1.00 0.00 17 SER A O 9
ATOM 4865 N N . PHE A 1 18 ? -7.028 2.285 0.417 1.00 0.00 18 PHE A N 9
ATOM 4866 C CA . PHE A 1 18 ? -6.165 3.229 1.120 1.00 0.00 18 PHE A CA 9
ATOM 4867 C C . PHE A 1 18 ? -6.546 4.667 0.786 1.00 0.00 18 PHE A C 9
ATOM 4868 O O . PHE A 1 18 ? -6.687 5.029 -0.382 1.00 0.00 18 PHE A O 9
ATOM 4885 N N . ASN A 1 19 ? -6.710 5.486 1.821 1.00 0.00 19 ASN A N 9
ATOM 4886 C CA . ASN A 1 19 ? -7.074 6.885 1.638 1.00 0.00 19 ASN A CA 9
ATOM 4887 C C . ASN A 1 19 ? -5.870 7.705 1.181 1.00 0.00 19 ASN A C 9
ATOM 4888 O O . ASN A 1 19 ? -6.017 8.698 0.467 1.00 0.00 19 ASN A O 9
ATOM 4899 N N . TYR A 1 20 ? -4.681 7.282 1.598 1.00 0.00 20 TYR A N 9
ATOM 4900 C CA . TYR A 1 20 ? -3.452 7.976 1.232 1.00 0.00 20 TYR A CA 9
ATOM 4901 C C . TYR A 1 20 ? -2.738 7.254 0.094 1.00 0.00 20 TYR A C 9
ATOM 4902 O O . TYR A 1 20 ? -2.538 6.041 0.145 1.00 0.00 20 TYR A O 9
ATOM 4920 N N . VAL A 1 21 ? -2.356 8.008 -0.930 1.00 0.00 21 VAL A N 9
ATOM 4921 C CA . VAL A 1 21 ? -1.662 7.440 -2.079 1.00 0.00 21 VAL A CA 9
ATOM 4922 C C . VAL A 1 21 ? -0.347 6.798 -1.653 1.00 0.00 21 VAL A C 9
ATOM 4923 O O . VAL A 1 21 ? 0.054 5.765 -2.190 1.00 0.00 21 VAL A O 9
ATOM 4936 N N . LYS A 1 22 ? 0.318 7.415 -0.681 1.00 0.00 22 LYS A N 9
ATOM 4937 C CA . LYS A 1 22 ? 1.587 6.901 -0.177 1.00 0.00 22 LYS A CA 9
ATOM 4938 C C . LYS A 1 22 ? 1.442 5.454 0.281 1.00 0.00 22 LYS A C 9
ATOM 4939 O O . LYS A 1 22 ? 2.375 4.658 0.169 1.00 0.00 22 LYS A O 9
ATOM 4958 N N . THR A 1 23 ? 0.263 5.121 0.794 1.00 0.00 23 THR A N 9
ATOM 4959 C CA . THR A 1 23 ? -0.012 3.771 1.266 1.00 0.00 23 THR A CA 9
ATOM 4960 C C . THR A 1 23 ? 0.000 2.782 0.109 1.00 0.00 23 THR A C 9
ATOM 4961 O O . THR A 1 23 ? 0.641 1.733 0.180 1.00 0.00 23 THR A O 9
ATOM 4972 N N . TYR A 1 24 ? -0.711 3.124 -0.961 1.00 0.00 24 TYR A N 9
ATOM 4973 C CA . TYR A 1 24 ? -0.780 2.268 -2.137 1.00 0.00 24 TYR A CA 9
ATOM 4974 C C . TYR A 1 24 ? 0.605 2.071 -2.736 1.00 0.00 24 TYR A C 9
ATOM 4975 O O . TYR A 1 24 ? 0.911 1.014 -3.289 1.00 0.00 24 TYR A O 9
ATOM 4993 N N . LEU A 1 25 ? 1.443 3.093 -2.615 1.00 0.00 25 LEU A N 9
ATOM 4994 C CA . LEU A 1 25 ? 2.801 3.028 -3.137 1.00 0.00 25 LEU A CA 9
ATOM 4995 C C . LEU A 1 25 ? 3.625 2.032 -2.334 1.00 0.00 25 LEU A C 9
ATOM 4996 O O . LEU A 1 25 ? 4.159 1.066 -2.878 1.00 0.00 25 LEU A O 9
ATOM 5012 N N . ALA A 1 26 ? 3.711 2.271 -1.033 1.00 0.00 26 ALA A N 9
ATOM 5013 C CA . ALA A 1 26 ? 4.454 1.396 -0.144 1.00 0.00 26 ALA A CA 9
ATOM 5014 C C . ALA A 1 26 ? 3.850 -0.004 -0.123 1.00 0.00 26 ALA A C 9
ATOM 5015 O O . ALA A 1 26 ? 4.506 -0.969 0.269 1.00 0.00 26 ALA A O 9
ATOM 5022 N N . HIS A 1 27 ? 2.594 -0.107 -0.548 1.00 0.00 27 HIS A N 9
ATOM 5023 C CA . HIS A 1 27 ? 1.898 -1.387 -0.580 1.00 0.00 27 HIS A CA 9
ATOM 5024 C C . HIS A 1 27 ? 2.454 -2.278 -1.683 1.00 0.00 27 HIS A C 9
ATOM 5025 O O . HIS A 1 27 ? 2.917 -3.388 -1.422 1.00 0.00 27 HIS A O 9
ATOM 5039 N N . LYS A 1 28 ? 2.413 -1.785 -2.916 1.00 0.00 28 LYS A N 9
ATOM 5040 C CA . LYS A 1 28 ? 2.922 -2.539 -4.053 1.00 0.00 28 LYS A CA 9
ATOM 5041 C C . LYS A 1 28 ? 4.437 -2.707 -3.961 1.00 0.00 28 LYS A C 9
ATOM 5042 O O . LYS A 1 28 ? 5.016 -3.572 -4.620 1.00 0.00 28 LYS A O 9
ATOM 5061 N N . GLN A 1 29 ? 5.074 -1.875 -3.141 1.00 0.00 29 GLN A N 9
ATOM 5062 C CA . GLN A 1 29 ? 6.518 -1.931 -2.967 1.00 0.00 29 GLN A CA 9
ATOM 5063 C C . GLN A 1 29 ? 6.945 -3.250 -2.330 1.00 0.00 29 GLN A C 9
ATOM 5064 O O . GLN A 1 29 ? 7.652 -4.046 -2.947 1.00 0.00 29 GLN A O 9
ATOM 5078 N N . PHE A 1 30 ? 6.521 -3.473 -1.088 1.00 0.00 30 PHE A N 9
ATOM 5079 C CA . PHE A 1 30 ? 6.878 -4.692 -0.374 1.00 0.00 30 PHE A CA 9
ATOM 5080 C C . PHE A 1 30 ? 5.817 -5.086 0.651 1.00 0.00 30 PHE A C 9
ATOM 5081 O O . PHE A 1 30 ? 6.099 -5.833 1.588 1.00 0.00 30 PHE A O 9
ATOM 5098 N N . TYR A 1 31 ? 4.602 -4.589 0.475 1.00 0.00 31 TYR A N 9
ATOM 5099 C CA . TYR A 1 31 ? 3.513 -4.905 1.395 1.00 0.00 31 TYR A CA 9
ATOM 5100 C C . TYR A 1 31 ? 2.500 -5.839 0.742 1.00 0.00 31 TYR A C 9
ATOM 5101 O O . TYR A 1 31 ? 1.760 -6.546 1.426 1.00 0.00 31 TYR A O 9
ATOM 5119 N N . CYS A 1 32 ? 2.472 -5.836 -0.586 1.00 0.00 32 CYS A N 9
ATOM 5120 C CA . CYS A 1 32 ? 1.553 -6.683 -1.334 1.00 0.00 32 CYS A CA 9
ATOM 5121 C C . CYS A 1 32 ? 2.176 -8.047 -1.611 1.00 0.00 32 CYS A C 9
ATOM 5122 O O . CYS A 1 32 ? 3.155 -8.154 -2.349 1.00 0.00 32 CYS A O 9
ATOM 5129 N N . LYS A 1 33 ? 1.604 -9.088 -1.013 1.00 0.00 33 LYS A N 9
ATOM 5130 C CA . LYS A 1 33 ? 2.110 -10.444 -1.197 1.00 0.00 33 LYS A CA 9
ATOM 5131 C C . LYS A 1 33 ? 1.308 -11.190 -2.260 1.00 0.00 33 LYS A C 9
ATOM 5132 O O . LYS A 1 33 ? 1.240 -12.419 -2.249 1.00 0.00 33 LYS A O 9
ATOM 5151 N N . ASN A 1 34 ? 0.706 -10.440 -3.179 1.00 0.00 34 ASN A N 9
ATOM 5152 C CA . ASN A 1 34 ? -0.090 -11.028 -4.253 1.00 0.00 34 ASN A CA 9
ATOM 5153 C C . ASN A 1 34 ? -1.053 -12.085 -3.716 1.00 0.00 34 ASN A C 9
ATOM 5154 O O . ASN A 1 34 ? -1.122 -13.200 -4.236 1.00 0.00 34 ASN A O 9
ATOM 5165 N N . LYS A 1 35 ? -1.793 -11.728 -2.671 1.00 0.00 35 LYS A N 9
ATOM 5166 C CA . LYS A 1 35 ? -2.750 -12.646 -2.065 1.00 0.00 35 LYS A CA 9
ATOM 5167 C C . LYS A 1 35 ? -4.159 -12.394 -2.597 1.00 0.00 35 LYS A C 9
ATOM 5168 O O . LYS A 1 35 ? -4.508 -11.267 -2.946 1.00 0.00 35 LYS A O 9
ATOM 5187 N N . PRO A 1 36 ? -4.990 -13.449 -2.667 1.00 0.00 36 PRO A N 9
ATOM 5188 C CA . PRO A 1 36 ? -6.366 -13.338 -3.160 1.00 0.00 36 PRO A CA 9
ATOM 5189 C C . PRO A 1 36 ? -7.271 -12.591 -2.186 1.00 0.00 36 PRO A C 9
ATOM 5190 O O . PRO A 1 36 ? -8.229 -11.938 -2.651 1.00 0.00 36 PRO A O 9
ATOM 5203 N N . GLY A 1 1 ? -0.291 17.804 -12.779 1.00 0.00 1 GLY A N 10
ATOM 5204 C CA . GLY A 1 1 ? -0.074 16.420 -13.281 1.00 0.00 1 GLY A CA 10
ATOM 5205 C C . GLY A 1 1 ? -1.347 15.789 -13.809 1.00 0.00 1 GLY A C 10
ATOM 5206 O O . GLY A 1 1 ? -1.442 15.459 -14.992 1.00 0.00 1 GLY A O 10
ATOM 5212 N N . SER A 1 2 ? -2.330 15.619 -12.931 1.00 0.00 2 SER A N 10
ATOM 5213 C CA . SER A 1 2 ? -3.604 15.023 -13.315 1.00 0.00 2 SER A CA 10
ATOM 5214 C C . SER A 1 2 ? -3.405 13.605 -13.839 1.00 0.00 2 SER A C 10
ATOM 5215 O O . SER A 1 2 ? -2.302 13.228 -14.235 1.00 0.00 2 SER A O 10
ATOM 5223 N N . ALA A 1 3 ? -4.480 12.823 -13.838 1.00 0.00 3 ALA A N 10
ATOM 5224 C CA . ALA A 1 3 ? -4.423 11.446 -14.313 1.00 0.00 3 ALA A CA 10
ATOM 5225 C C . ALA A 1 3 ? -5.792 10.971 -14.787 1.00 0.00 3 ALA A C 10
ATOM 5226 O O . ALA A 1 3 ? -6.112 9.785 -14.702 1.00 0.00 3 ALA A O 10
ATOM 5233 N N . ALA A 1 4 ? -6.597 11.903 -15.286 1.00 0.00 4 ALA A N 10
ATOM 5234 C CA . ALA A 1 4 ? -7.933 11.579 -15.774 1.00 0.00 4 ALA A CA 10
ATOM 5235 C C . ALA A 1 4 ? -8.799 10.996 -14.662 1.00 0.00 4 ALA A C 10
ATOM 5236 O O . ALA A 1 4 ? -9.726 10.229 -14.921 1.00 0.00 4 ALA A O 10
ATOM 5243 N N . GLU A 1 5 ? -8.492 11.365 -13.421 1.00 0.00 5 GLU A N 10
ATOM 5244 C CA . GLU A 1 5 ? -9.245 10.878 -12.269 1.00 0.00 5 GLU A CA 10
ATOM 5245 C C . GLU A 1 5 ? -9.248 9.354 -12.221 1.00 0.00 5 GLU A C 10
ATOM 5246 O O . GLU A 1 5 ? -10.182 8.709 -12.696 1.00 0.00 5 GLU A O 10
ATOM 5258 N N . VAL A 1 6 ? -8.195 8.783 -11.642 1.00 0.00 6 VAL A N 10
ATOM 5259 C CA . VAL A 1 6 ? -8.078 7.334 -11.531 1.00 0.00 6 VAL A CA 10
ATOM 5260 C C . VAL A 1 6 ? -8.403 6.864 -10.117 1.00 0.00 6 VAL A C 10
ATOM 5261 O O . VAL A 1 6 ? -8.199 7.595 -9.148 1.00 0.00 6 VAL A O 10
ATOM 5274 N N . MET A 1 7 ? -8.908 5.640 -10.006 1.00 0.00 7 MET A N 10
ATOM 5275 C CA . MET A 1 7 ? -9.259 5.072 -8.711 1.00 0.00 7 MET A CA 10
ATOM 5276 C C . MET A 1 7 ? -8.231 4.036 -8.281 1.00 0.00 7 MET A C 10
ATOM 5277 O O . MET A 1 7 ? -8.548 2.860 -8.102 1.00 0.00 7 MET A O 10
ATOM 5291 N N . LYS A 1 8 ? -6.996 4.488 -8.117 1.00 0.00 8 LYS A N 10
ATOM 5292 C CA . LYS A 1 8 ? -5.907 3.611 -7.704 1.00 0.00 8 LYS A CA 10
ATOM 5293 C C . LYS A 1 8 ? -5.733 3.640 -6.190 1.00 0.00 8 LYS A C 10
ATOM 5294 O O . LYS A 1 8 ? -4.623 3.813 -5.683 1.00 0.00 8 LYS A O 10
ATOM 5313 N N . LYS A 1 9 ? -6.837 3.471 -5.473 1.00 0.00 9 LYS A N 10
ATOM 5314 C CA . LYS A 1 9 ? -6.812 3.478 -4.015 1.00 0.00 9 LYS A CA 10
ATOM 5315 C C . LYS A 1 9 ? -7.529 2.255 -3.455 1.00 0.00 9 LYS A C 10
ATOM 5316 O O . LYS A 1 9 ? -8.272 2.348 -2.477 1.00 0.00 9 LYS A O 10
ATOM 5335 N N . TYR A 1 10 ? -7.302 1.108 -4.084 1.00 0.00 10 TYR A N 10
ATOM 5336 C CA . TYR A 1 10 ? -7.924 -0.137 -3.654 1.00 0.00 10 TYR A CA 10
ATOM 5337 C C . TYR A 1 10 ? -7.237 -1.341 -4.290 1.00 0.00 10 TYR A C 10
ATOM 5338 O O . TYR A 1 10 ? -7.322 -1.546 -5.502 1.00 0.00 10 TYR A O 10
ATOM 5356 N N . CYS A 1 11 ? -6.562 -2.137 -3.468 1.00 0.00 11 CYS A N 10
ATOM 5357 C CA . CYS A 1 11 ? -5.868 -3.323 -3.956 1.00 0.00 11 CYS A CA 10
ATOM 5358 C C . CYS A 1 11 ? -6.826 -4.507 -4.037 1.00 0.00 11 CYS A C 10
ATOM 5359 O O . CYS A 1 11 ? -6.981 -5.260 -3.077 1.00 0.00 11 CYS A O 10
ATOM 5366 N N . SER A 1 12 ? -7.472 -4.660 -5.191 1.00 0.00 12 SER A N 10
ATOM 5367 C CA . SER A 1 12 ? -8.424 -5.747 -5.404 1.00 0.00 12 SER A CA 10
ATOM 5368 C C . SER A 1 12 ? -7.832 -7.093 -4.998 1.00 0.00 12 SER A C 10
ATOM 5369 O O . SER A 1 12 ? -8.504 -7.915 -4.375 1.00 0.00 12 SER A O 10
ATOM 5377 N N . THR A 1 13 ? -6.570 -7.311 -5.353 1.00 0.00 13 THR A N 10
ATOM 5378 C CA . THR A 1 13 ? -5.889 -8.558 -5.023 1.00 0.00 13 THR A CA 10
ATOM 5379 C C . THR A 1 13 ? -5.879 -8.792 -3.514 1.00 0.00 13 THR A C 10
ATOM 5380 O O . THR A 1 13 ? -5.864 -9.932 -3.054 1.00 0.00 13 THR A O 10
ATOM 5391 N N . CYS A 1 14 ? -5.880 -7.703 -2.753 1.00 0.00 14 CYS A N 10
ATOM 5392 C CA . CYS A 1 14 ? -5.866 -7.783 -1.301 1.00 0.00 14 CYS A CA 10
ATOM 5393 C C . CYS A 1 14 ? -7.259 -7.554 -0.719 1.00 0.00 14 CYS A C 10
ATOM 5394 O O . CYS A 1 14 ? -7.537 -7.935 0.419 1.00 0.00 14 CYS A O 10
ATOM 5401 N N . ASP A 1 15 ? -8.132 -6.927 -1.503 1.00 0.00 15 ASP A N 10
ATOM 5402 C CA . ASP A 1 15 ? -9.493 -6.643 -1.066 1.00 0.00 15 ASP A CA 10
ATOM 5403 C C . ASP A 1 15 ? -9.497 -5.589 0.039 1.00 0.00 15 ASP A C 10
ATOM 5404 O O . ASP A 1 15 ? -10.114 -5.775 1.089 1.00 0.00 15 ASP A O 10
ATOM 5413 N N . ILE A 1 16 ? -8.804 -4.482 -0.208 1.00 0.00 16 ILE A N 10
ATOM 5414 C CA . ILE A 1 16 ? -8.724 -3.395 0.762 1.00 0.00 16 ILE A CA 10
ATOM 5415 C C . ILE A 1 16 ? -8.561 -2.049 0.062 1.00 0.00 16 ILE A C 10
ATOM 5416 O O . ILE A 1 16 ? -8.216 -1.991 -1.118 1.00 0.00 16 ILE A O 10
ATOM 5432 N N . SER A 1 17 ? -8.811 -0.970 0.797 1.00 0.00 17 SER A N 10
ATOM 5433 C CA . SER A 1 17 ? -8.692 0.375 0.245 1.00 0.00 17 SER A CA 10
ATOM 5434 C C . SER A 1 17 ? -7.729 1.221 1.073 1.00 0.00 17 SER A C 10
ATOM 5435 O O . SER A 1 17 ? -7.423 0.889 2.219 1.00 0.00 17 SER A O 10
ATOM 5443 N N . PHE A 1 18 ? -7.256 2.315 0.486 1.00 0.00 18 PHE A N 10
ATOM 5444 C CA . PHE A 1 18 ? -6.327 3.210 1.168 1.00 0.00 18 PHE A CA 10
ATOM 5445 C C . PHE A 1 18 ? -6.678 4.668 0.895 1.00 0.00 18 PHE A C 10
ATOM 5446 O O . PHE A 1 18 ? -6.888 5.063 -0.252 1.00 0.00 18 PHE A O 10
ATOM 5463 N N . ASN A 1 19 ? -6.739 5.466 1.956 1.00 0.00 19 ASN A N 10
ATOM 5464 C CA . ASN A 1 19 ? -7.064 6.882 1.831 1.00 0.00 19 ASN A CA 10
ATOM 5465 C C . ASN A 1 19 ? -5.860 7.678 1.333 1.00 0.00 19 ASN A C 10
ATOM 5466 O O . ASN A 1 19 ? -6.014 8.707 0.675 1.00 0.00 19 ASN A O 10
ATOM 5477 N N . TYR A 1 20 ? -4.664 7.194 1.650 1.00 0.00 20 TYR A N 10
ATOM 5478 C CA . TYR A 1 20 ? -3.436 7.861 1.235 1.00 0.00 20 TYR A CA 10
ATOM 5479 C C . TYR A 1 20 ? -2.769 7.113 0.088 1.00 0.00 20 TYR A C 10
ATOM 5480 O O . TYR A 1 20 ? -2.568 5.900 0.157 1.00 0.00 20 TYR A O 10
ATOM 5498 N N . VAL A 1 21 ? -2.425 7.842 -0.969 1.00 0.00 21 VAL A N 10
ATOM 5499 C CA . VAL A 1 21 ? -1.777 7.246 -2.129 1.00 0.00 21 VAL A CA 10
ATOM 5500 C C . VAL A 1 21 ? -0.427 6.649 -1.748 1.00 0.00 21 VAL A C 10
ATOM 5501 O O . VAL A 1 21 ? -0.031 5.604 -2.263 1.00 0.00 21 VAL A O 10
ATOM 5514 N N . LYS A 1 22 ? 0.273 7.319 -0.837 1.00 0.00 22 LYS A N 10
ATOM 5515 C CA . LYS A 1 22 ? 1.578 6.851 -0.380 1.00 0.00 22 LYS A CA 10
ATOM 5516 C C . LYS A 1 22 ? 1.488 5.422 0.142 1.00 0.00 22 LYS A C 10
ATOM 5517 O O . LYS A 1 22 ? 2.438 4.647 0.033 1.00 0.00 22 LYS A O 10
ATOM 5536 N N . THR A 1 23 ? 0.334 5.080 0.706 1.00 0.00 23 THR A N 10
ATOM 5537 C CA . THR A 1 23 ? 0.112 3.744 1.243 1.00 0.00 23 THR A CA 10
ATOM 5538 C C . THR A 1 23 ? 0.109 2.707 0.128 1.00 0.00 23 THR A C 10
ATOM 5539 O O . THR A 1 23 ? 0.781 1.680 0.218 1.00 0.00 23 THR A O 10
ATOM 5550 N N . TYR A 1 24 ? -0.650 2.986 -0.927 1.00 0.00 24 TYR A N 10
ATOM 5551 C CA . TYR A 1 24 ? -0.740 2.077 -2.063 1.00 0.00 24 TYR A CA 10
ATOM 5552 C C . TYR A 1 24 ? 0.623 1.902 -2.716 1.00 0.00 24 TYR A C 10
ATOM 5553 O O . TYR A 1 24 ? 0.945 0.829 -3.227 1.00 0.00 24 TYR A O 10
ATOM 5571 N N . LEU A 1 25 ? 1.423 2.961 -2.689 1.00 0.00 25 LEU A N 10
ATOM 5572 C CA . LEU A 1 25 ? 2.757 2.918 -3.271 1.00 0.00 25 LEU A CA 10
ATOM 5573 C C . LEU A 1 25 ? 3.636 1.945 -2.502 1.00 0.00 25 LEU A C 10
ATOM 5574 O O . LEU A 1 25 ? 4.090 0.936 -3.042 1.00 0.00 25 LEU A O 10
ATOM 5590 N N . ALA A 1 26 ? 3.861 2.252 -1.233 1.00 0.00 26 ALA A N 10
ATOM 5591 C CA . ALA A 1 26 ? 4.673 1.405 -0.377 1.00 0.00 26 ALA A CA 10
ATOM 5592 C C . ALA A 1 26 ? 4.051 0.020 -0.230 1.00 0.00 26 ALA A C 10
ATOM 5593 O O . ALA A 1 26 ? 4.727 -0.940 0.140 1.00 0.00 26 ALA A O 10
ATOM 5600 N N . HIS A 1 27 ? 2.758 -0.076 -0.524 1.00 0.00 27 HIS A N 10
ATOM 5601 C CA . HIS A 1 27 ? 2.041 -1.341 -0.428 1.00 0.00 27 HIS A CA 10
ATOM 5602 C C . HIS A 1 27 ? 2.480 -2.295 -1.531 1.00 0.00 27 HIS A C 10
ATOM 5603 O O . HIS A 1 27 ? 2.908 -3.417 -1.261 1.00 0.00 27 HIS A O 10
ATOM 5617 N N . LYS A 1 28 ? 2.377 -1.843 -2.776 1.00 0.00 28 LYS A N 10
ATOM 5618 C CA . LYS A 1 28 ? 2.770 -2.662 -3.916 1.00 0.00 28 LYS A CA 10
ATOM 5619 C C . LYS A 1 28 ? 4.286 -2.846 -3.961 1.00 0.00 28 LYS A C 10
ATOM 5620 O O . LYS A 1 28 ? 4.794 -3.691 -4.699 1.00 0.00 28 LYS A O 10
ATOM 5639 N N . GLN A 1 29 ? 5.003 -2.052 -3.170 1.00 0.00 29 GLN A N 10
ATOM 5640 C CA . GLN A 1 29 ? 6.456 -2.132 -3.125 1.00 0.00 29 GLN A CA 10
ATOM 5641 C C . GLN A 1 29 ? 6.915 -3.419 -2.446 1.00 0.00 29 GLN A C 10
ATOM 5642 O O . GLN A 1 29 ? 7.557 -4.264 -3.070 1.00 0.00 29 GLN A O 10
ATOM 5656 N N . PHE A 1 30 ? 6.591 -3.560 -1.164 1.00 0.00 30 PHE A N 10
ATOM 5657 C CA . PHE A 1 30 ? 6.985 -4.745 -0.407 1.00 0.00 30 PHE A CA 10
ATOM 5658 C C . PHE A 1 30 ? 5.955 -5.111 0.660 1.00 0.00 30 PHE A C 10
ATOM 5659 O O . PHE A 1 30 ? 6.254 -5.873 1.580 1.00 0.00 30 PHE A O 10
ATOM 5676 N N . TYR A 1 31 ? 4.749 -4.576 0.538 1.00 0.00 31 TYR A N 10
ATOM 5677 C CA . TYR A 1 31 ? 3.691 -4.863 1.503 1.00 0.00 31 TYR A CA 10
ATOM 5678 C C . TYR A 1 31 ? 2.623 -5.767 0.893 1.00 0.00 31 TYR A C 10
ATOM 5679 O O . TYR A 1 31 ? 1.833 -6.380 1.610 1.00 0.00 31 TYR A O 10
ATOM 5697 N N . CYS A 1 32 ? 2.604 -5.844 -0.433 1.00 0.00 32 CYS A N 10
ATOM 5698 C CA . CYS A 1 32 ? 1.635 -6.670 -1.138 1.00 0.00 32 CYS A CA 10
ATOM 5699 C C . CYS A 1 32 ? 2.222 -8.041 -1.459 1.00 0.00 32 CYS A C 10
ATOM 5700 O O . CYS A 1 32 ? 3.214 -8.149 -2.179 1.00 0.00 32 CYS A O 10
ATOM 5707 N N . LYS A 1 33 ? 1.604 -9.088 -0.919 1.00 0.00 33 LYS A N 10
ATOM 5708 C CA . LYS A 1 33 ? 2.069 -10.451 -1.150 1.00 0.00 33 LYS A CA 10
ATOM 5709 C C . LYS A 1 33 ? 1.250 -11.133 -2.242 1.00 0.00 33 LYS A C 10
ATOM 5710 O O . LYS A 1 33 ? 1.144 -12.360 -2.276 1.00 0.00 33 LYS A O 10
ATOM 5729 N N . ASN A 1 34 ? 0.673 -10.333 -3.134 1.00 0.00 34 ASN A N 10
ATOM 5730 C CA . ASN A 1 34 ? -0.136 -10.858 -4.230 1.00 0.00 34 ASN A CA 10
ATOM 5731 C C . ASN A 1 34 ? -1.141 -11.895 -3.730 1.00 0.00 34 ASN A C 10
ATOM 5732 O O . ASN A 1 34 ? -1.245 -12.991 -4.279 1.00 0.00 34 ASN A O 10
ATOM 5743 N N . LYS A 1 35 ? -1.878 -11.540 -2.682 1.00 0.00 35 LYS A N 10
ATOM 5744 C CA . LYS A 1 35 ? -2.872 -12.439 -2.109 1.00 0.00 35 LYS A CA 10
ATOM 5745 C C . LYS A 1 35 ? -3.946 -11.657 -1.356 1.00 0.00 35 LYS A C 10
ATOM 5746 O O . LYS A 1 35 ? -3.686 -10.572 -0.836 1.00 0.00 35 LYS A O 10
ATOM 5765 N N . PRO A 1 36 ? -5.174 -12.201 -1.289 1.00 0.00 36 PRO A N 10
ATOM 5766 C CA . PRO A 1 36 ? -6.290 -11.550 -0.595 1.00 0.00 36 PRO A CA 10
ATOM 5767 C C . PRO A 1 36 ? -6.107 -11.544 0.919 1.00 0.00 36 PRO A C 10
ATOM 5768 O O . PRO A 1 36 ? -6.480 -12.546 1.563 1.00 0.00 36 PRO A O 10
ATOM 5781 N N . GLY A 1 1 ? -19.910 12.850 -1.583 1.00 0.00 1 GLY A N 11
ATOM 5782 C CA . GLY A 1 1 ? -18.730 12.356 -2.344 1.00 0.00 1 GLY A CA 11
ATOM 5783 C C . GLY A 1 1 ? -18.574 13.044 -3.685 1.00 0.00 1 GLY A C 11
ATOM 5784 O O . GLY A 1 1 ? -19.469 12.987 -4.528 1.00 0.00 1 GLY A O 11
ATOM 5790 N N . SER A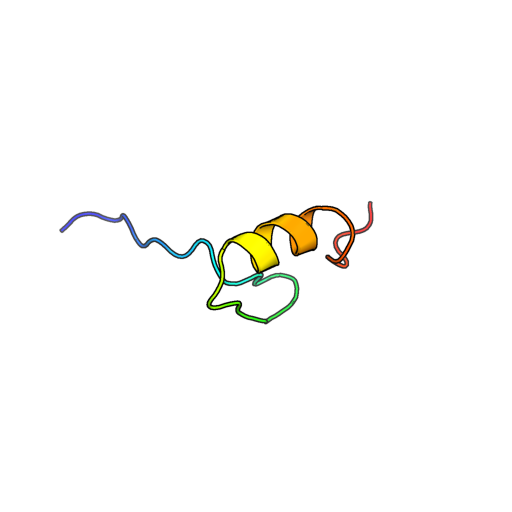 1 2 ? -17.433 13.698 -3.884 1.00 0.00 2 SER A N 11
ATOM 5791 C CA . SER A 1 2 ? -17.163 14.400 -5.133 1.00 0.00 2 SER A CA 11
ATOM 5792 C C . SER A 1 2 ? -15.754 14.098 -5.633 1.00 0.00 2 SER A C 11
ATOM 5793 O O . SER A 1 2 ? -14.980 13.416 -4.962 1.00 0.00 2 SER A O 11
ATOM 5801 N N . ALA A 1 3 ? -15.429 14.610 -6.815 1.00 0.00 3 ALA A N 11
ATOM 5802 C CA . ALA A 1 3 ? -14.113 14.396 -7.406 1.00 0.00 3 ALA A CA 11
ATOM 5803 C C . ALA A 1 3 ? -13.848 12.911 -7.631 1.00 0.00 3 ALA A C 11
ATOM 5804 O O . ALA A 1 3 ? -13.374 12.212 -6.736 1.00 0.00 3 ALA A O 11
ATOM 5811 N N . ALA A 1 4 ? -14.158 12.436 -8.833 1.00 0.00 4 ALA A N 11
ATOM 5812 C CA . ALA A 1 4 ? -13.954 11.034 -9.176 1.00 0.00 4 ALA A CA 11
ATOM 5813 C C . ALA A 1 4 ? -12.479 10.657 -9.089 1.00 0.00 4 ALA A C 11
ATOM 5814 O O . ALA A 1 4 ? -12.066 9.931 -8.186 1.00 0.00 4 ALA A O 11
ATOM 5821 N N . GLU A 1 5 ? -11.689 11.156 -10.034 1.00 0.00 5 GLU A N 11
ATOM 5822 C CA . GLU A 1 5 ? -10.259 10.872 -10.065 1.00 0.00 5 GLU A CA 11
ATOM 5823 C C . GLU A 1 5 ? -10.005 9.374 -10.207 1.00 0.00 5 GLU A C 11
ATOM 5824 O O . GLU A 1 5 ? -10.895 8.558 -9.968 1.00 0.00 5 GLU A O 11
ATOM 5836 N N . VAL A 1 6 ? -8.786 9.020 -10.599 1.00 0.00 6 VAL A N 11
ATOM 5837 C CA . VAL A 1 6 ? -8.415 7.621 -10.773 1.00 0.00 6 VAL A CA 11
ATOM 5838 C C . VAL A 1 6 ? -8.493 6.865 -9.451 1.00 0.00 6 VAL A C 11
ATOM 5839 O O . VAL A 1 6 ? -8.437 7.464 -8.377 1.00 0.00 6 VAL A O 11
ATOM 5852 N N . MET A 1 7 ? -8.622 5.545 -9.537 1.00 0.00 7 MET A N 11
ATOM 5853 C CA . MET A 1 7 ? -8.706 4.706 -8.348 1.00 0.00 7 MET A CA 11
ATOM 5854 C C . MET A 1 7 ? -7.398 3.960 -8.122 1.00 0.00 7 MET A C 11
ATOM 5855 O O . MET A 1 7 ? -7.355 2.730 -8.136 1.00 0.00 7 MET A O 11
ATOM 5869 N N . LYS A 1 8 ? -6.334 4.721 -7.912 1.00 0.00 8 LYS A N 11
ATOM 5870 C CA . LYS A 1 8 ? -5.014 4.147 -7.678 1.00 0.00 8 LYS A CA 11
ATOM 5871 C C . LYS A 1 8 ? -4.734 4.024 -6.184 1.00 0.00 8 LYS A C 11
ATOM 5872 O O . LYS A 1 8 ? -3.681 4.440 -5.700 1.00 0.00 8 LYS A O 11
ATOM 5891 N N . LYS A 1 9 ? -5.687 3.450 -5.459 1.00 0.00 9 LYS A N 11
ATOM 5892 C CA . LYS A 1 9 ? -5.550 3.270 -4.018 1.00 0.00 9 LYS A CA 11
ATOM 5893 C C . LYS A 1 9 ? -6.561 2.252 -3.498 1.00 0.00 9 LYS A C 11
ATOM 5894 O O . LYS A 1 9 ? -7.330 2.536 -2.579 1.00 0.00 9 LYS A O 11
ATOM 5913 N N . TYR A 1 10 ? -6.552 1.065 -4.093 1.00 0.00 10 TYR A N 11
ATOM 5914 C CA . TYR A 1 10 ? -7.465 -0.001 -3.696 1.00 0.00 10 TYR A CA 11
ATOM 5915 C C . TYR A 1 10 ? -7.009 -1.340 -4.265 1.00 0.00 10 TYR A C 11
ATOM 5916 O O . TYR A 1 10 ? -7.106 -1.580 -5.468 1.00 0.00 10 TYR A O 11
ATOM 5934 N N . CYS A 1 11 ? -6.507 -2.211 -3.394 1.00 0.00 11 CYS A N 11
ATOM 5935 C CA . CYS A 1 11 ? -6.035 -3.524 -3.816 1.00 0.00 11 CYS A CA 11
ATOM 5936 C C . CYS A 1 11 ? -7.172 -4.540 -3.812 1.00 0.00 11 CYS A C 11
ATOM 5937 O O . CYS A 1 11 ? -7.531 -5.082 -2.767 1.00 0.00 11 CYS A O 11
ATOM 5944 N N . SER A 1 12 ? -7.731 -4.796 -4.991 1.00 0.00 12 SER A N 11
ATOM 5945 C CA . SER A 1 12 ? -8.827 -5.748 -5.126 1.00 0.00 12 SER A CA 11
ATOM 5946 C C . SER A 1 12 ? -8.380 -7.150 -4.724 1.00 0.00 12 SER A C 11
ATOM 5947 O O . SER A 1 12 ? -9.155 -7.921 -4.159 1.00 0.00 12 SER A O 11
ATOM 5955 N N . THR A 1 13 ? -7.124 -7.472 -5.019 1.00 0.00 13 THR A N 11
ATOM 5956 C CA . THR A 1 13 ? -6.575 -8.780 -4.686 1.00 0.00 13 THR A CA 11
ATOM 5957 C C . THR A 1 13 ? -6.576 -8.998 -3.177 1.00 0.00 13 THR A C 11
ATOM 5958 O O . THR A 1 13 ? -7.082 -10.007 -2.685 1.00 0.00 13 THR A O 11
ATOM 5969 N N . CYS A 1 14 ? -6.007 -8.044 -2.447 1.00 0.00 14 CYS A N 11
ATOM 5970 C CA . CYS A 1 14 ? -5.943 -8.126 -0.998 1.00 0.00 14 CYS A CA 11
ATOM 5971 C C . CYS A 1 14 ? -7.301 -7.810 -0.375 1.00 0.00 14 CYS A C 11
ATOM 5972 O O . CYS A 1 14 ? -7.636 -8.320 0.694 1.00 0.00 14 CYS A O 11
ATOM 5979 N N . ASP A 1 15 ? -8.083 -6.975 -1.064 1.00 0.00 15 ASP A N 11
ATOM 5980 C CA . ASP A 1 15 ? -9.419 -6.588 -0.602 1.00 0.00 15 ASP A CA 11
ATOM 5981 C C . ASP A 1 15 ? -9.367 -5.444 0.410 1.00 0.00 15 ASP A C 11
ATOM 5982 O O . ASP A 1 15 ? -10.073 -5.463 1.418 1.00 0.00 15 ASP A O 11
ATOM 5991 N N . ILE A 1 16 ? -8.542 -4.437 0.127 1.00 0.00 16 ILE A N 11
ATOM 5992 C CA . ILE A 1 16 ? -8.420 -3.278 1.008 1.00 0.00 16 ILE A CA 11
ATOM 5993 C C . ILE A 1 16 ? -8.168 -2.009 0.201 1.00 0.00 16 ILE A C 11
ATOM 5994 O O . ILE A 1 16 ? -7.802 -2.069 -0.973 1.00 0.00 16 ILE A O 11
ATOM 6010 N N . SER A 1 17 ? -8.366 -0.862 0.840 1.00 0.00 17 SER A N 11
ATOM 6011 C CA . SER A 1 17 ? -8.160 0.426 0.188 1.00 0.00 17 SER A CA 11
ATOM 6012 C C . SER A 1 17 ? -7.380 1.372 1.095 1.00 0.00 17 SER A C 11
ATOM 6013 O O . SER A 1 17 ? -7.208 1.104 2.284 1.00 0.00 17 SER A O 11
ATOM 6021 N N . PHE A 1 18 ? -6.908 2.476 0.527 1.00 0.00 18 PHE A N 11
ATOM 6022 C CA . PHE A 1 18 ? -6.143 3.456 1.288 1.00 0.00 18 PHE A CA 11
ATOM 6023 C C . PHE A 1 18 ? -6.516 4.877 0.879 1.00 0.00 18 PHE A C 11
ATOM 6024 O O . PHE A 1 18 ? -6.624 5.186 -0.307 1.00 0.00 18 PHE A O 11
ATOM 6041 N N . ASN A 1 19 ? -6.709 5.740 1.871 1.00 0.00 19 ASN A N 11
ATOM 6042 C CA . ASN A 1 19 ? -7.069 7.130 1.615 1.00 0.00 19 ASN A CA 11
ATOM 6043 C C . ASN A 1 19 ? -5.889 7.899 1.026 1.00 0.00 19 ASN A C 11
ATOM 6044 O O . ASN A 1 19 ? -6.072 8.882 0.309 1.00 0.00 19 ASN A O 11
ATOM 6055 N N . TYR A 1 20 ? -4.678 7.444 1.333 1.00 0.00 20 TYR A N 11
ATOM 6056 C CA . TYR A 1 20 ? -3.470 8.090 0.833 1.00 0.00 20 TYR A CA 11
ATOM 6057 C C . TYR A 1 20 ? -2.799 7.237 -0.237 1.00 0.00 20 TYR A C 11
ATOM 6058 O O . TYR A 1 20 ? -2.566 6.045 -0.039 1.00 0.00 20 TYR A O 11
ATOM 6076 N N . VAL A 1 21 ? -2.491 7.855 -1.372 1.00 0.00 21 VAL A N 11
ATOM 6077 C CA . VAL A 1 21 ? -1.844 7.153 -2.475 1.00 0.00 21 VAL A CA 11
ATOM 6078 C C . VAL A 1 21 ? -0.517 6.548 -2.034 1.00 0.00 21 VAL A C 11
ATOM 6079 O O . VAL A 1 21 ? -0.140 5.463 -2.476 1.00 0.00 21 VAL A O 11
ATOM 6092 N N . LYS A 1 22 ? 0.189 7.256 -1.157 1.00 0.00 22 LYS A N 11
ATOM 6093 C CA . LYS A 1 22 ? 1.475 6.786 -0.652 1.00 0.00 22 LYS A CA 11
ATOM 6094 C C . LYS A 1 22 ? 1.339 5.396 -0.044 1.00 0.00 22 LYS A C 11
ATOM 6095 O O . LYS A 1 22 ? 2.250 4.573 -0.135 1.00 0.00 22 LYS A O 11
ATOM 6114 N N . THR A 1 23 ? 0.190 5.139 0.572 1.00 0.00 23 THR A N 11
ATOM 6115 C CA . THR A 1 23 ? -0.074 3.848 1.191 1.00 0.00 23 THR A CA 11
ATOM 6116 C C . THR A 1 23 ? -0.108 2.746 0.141 1.00 0.00 23 THR A C 11
ATOM 6117 O O . THR A 1 23 ? 0.535 1.708 0.292 1.00 0.00 23 THR A O 11
ATOM 6128 N N . TYR A 1 24 ? -0.863 2.981 -0.929 1.00 0.00 24 TYR A N 11
ATOM 6129 C CA . TYR A 1 24 ? -0.979 2.011 -2.009 1.00 0.00 24 TYR A CA 11
ATOM 6130 C C . TYR A 1 24 ? 0.383 1.736 -2.626 1.00 0.00 24 TYR A C 11
ATOM 6131 O O . TYR A 1 24 ? 0.669 0.618 -3.057 1.00 0.00 24 TYR A O 11
ATOM 6149 N N . LEU A 1 25 ? 1.225 2.761 -2.654 1.00 0.00 25 LEU A N 11
ATOM 6150 C CA . LEU A 1 25 ? 2.566 2.628 -3.209 1.00 0.00 25 LEU A CA 11
ATOM 6151 C C . LEU A 1 25 ? 3.405 1.707 -2.338 1.00 0.00 25 LEU A C 11
ATOM 6152 O O . LEU A 1 25 ? 3.911 0.685 -2.799 1.00 0.00 25 LEU A O 11
ATOM 6168 N N . ALA A 1 26 ? 3.537 2.074 -1.071 1.00 0.00 26 ALA A N 11
ATOM 6169 C CA . ALA A 1 26 ? 4.302 1.281 -0.124 1.00 0.00 26 ALA A CA 11
ATOM 6170 C C . ALA A 1 26 ? 3.698 -0.111 0.032 1.00 0.00 26 ALA A C 11
ATOM 6171 O O . ALA A 1 26 ? 4.367 -1.045 0.475 1.00 0.00 26 ALA A O 11
ATOM 6178 N N . HIS A 1 27 ? 2.428 -0.243 -0.340 1.00 0.00 27 HIS A N 11
ATOM 6179 C CA . HIS A 1 27 ? 1.729 -1.518 -0.247 1.00 0.00 27 HIS A CA 11
ATOM 6180 C C . HIS A 1 27 ? 2.223 -2.485 -1.317 1.00 0.00 27 HIS A C 11
ATOM 6181 O O . HIS A 1 27 ? 2.756 -3.550 -1.005 1.00 0.00 27 HIS A O 11
ATOM 6195 N N . LYS A 1 28 ? 2.048 -2.108 -2.578 1.00 0.00 28 LYS A N 11
ATOM 6196 C CA . LYS A 1 28 ? 2.484 -2.947 -3.689 1.00 0.00 28 LYS A CA 11
ATOM 6197 C C . LYS A 1 28 ? 4.000 -3.123 -3.677 1.00 0.00 28 LYS A C 11
ATOM 6198 O O . LYS A 1 28 ? 4.532 -4.036 -4.308 1.00 0.00 28 LYS A O 11
ATOM 6217 N N . GLN A 1 29 ? 4.692 -2.245 -2.956 1.00 0.00 29 GLN A N 11
ATOM 6218 C CA . GLN A 1 29 ? 6.145 -2.306 -2.865 1.00 0.00 29 GLN A CA 11
ATOM 6219 C C . GLN A 1 29 ? 6.599 -3.586 -2.171 1.00 0.00 29 GLN A C 11
ATOM 6220 O O . GLN A 1 29 ? 7.232 -4.445 -2.785 1.00 0.00 29 GLN A O 11
ATOM 6234 N N . PHE A 1 30 ? 6.281 -3.706 -0.885 1.00 0.00 30 PHE A N 11
ATOM 6235 C CA . PHE A 1 30 ? 6.669 -4.881 -0.112 1.00 0.00 30 PHE A CA 11
ATOM 6236 C C . PHE A 1 30 ? 5.606 -5.265 0.918 1.00 0.00 30 PHE A C 11
ATOM 6237 O O . PHE A 1 30 ? 5.872 -6.053 1.826 1.00 0.00 30 PHE A O 11
ATOM 6254 N N . TYR A 1 31 ? 4.409 -4.713 0.776 1.00 0.00 31 TYR A N 11
ATOM 6255 C CA . TYR A 1 31 ? 3.321 -5.010 1.702 1.00 0.00 31 TYR A CA 11
ATOM 6256 C C . TYR A 1 31 ? 2.236 -5.850 1.030 1.00 0.00 31 TYR A C 11
ATOM 6257 O O . TYR A 1 31 ? 1.338 -6.368 1.696 1.00 0.00 31 TYR A O 11
ATOM 6275 N N . CYS A 1 32 ? 2.320 -5.980 -0.291 1.00 0.00 32 CYS A N 11
ATOM 6276 C CA . CYS A 1 32 ? 1.344 -6.755 -1.045 1.00 0.00 32 CYS A CA 11
ATOM 6277 C C . CYS A 1 32 ? 1.835 -8.181 -1.267 1.00 0.00 32 CYS A C 11
ATOM 6278 O O . CYS A 1 32 ? 3.036 -8.448 -1.239 1.00 0.00 32 CYS A O 11
ATOM 6285 N N . LYS A 1 33 ? 0.896 -9.097 -1.489 1.00 0.00 33 LYS A N 11
ATOM 6286 C CA . LYS A 1 33 ? 1.233 -10.496 -1.718 1.00 0.00 33 LYS A CA 11
ATOM 6287 C C . LYS A 1 33 ? 1.252 -10.817 -3.210 1.00 0.00 33 LYS A C 11
ATOM 6288 O O . LYS A 1 33 ? 0.999 -11.952 -3.614 1.00 0.00 33 LYS A O 11
ATOM 6307 N N . ASN A 1 34 ? 1.554 -9.810 -4.024 1.00 0.00 34 ASN A N 11
ATOM 6308 C CA . ASN A 1 34 ? 1.606 -9.986 -5.471 1.00 0.00 34 ASN A CA 11
ATOM 6309 C C . ASN A 1 34 ? 2.899 -9.414 -6.042 1.00 0.00 34 ASN A C 11
ATOM 6310 O O . ASN A 1 34 ? 2.912 -8.311 -6.590 1.00 0.00 34 ASN A O 11
ATOM 6321 N N . LYS A 1 35 ? 3.985 -10.168 -5.909 1.00 0.00 35 LYS A N 11
ATOM 6322 C CA . LYS A 1 35 ? 5.283 -9.735 -6.413 1.00 0.00 35 LYS A CA 11
ATOM 6323 C C . LYS A 1 35 ? 5.721 -8.436 -5.741 1.00 0.00 35 LYS A C 11
ATOM 6324 O O . LYS A 1 35 ? 5.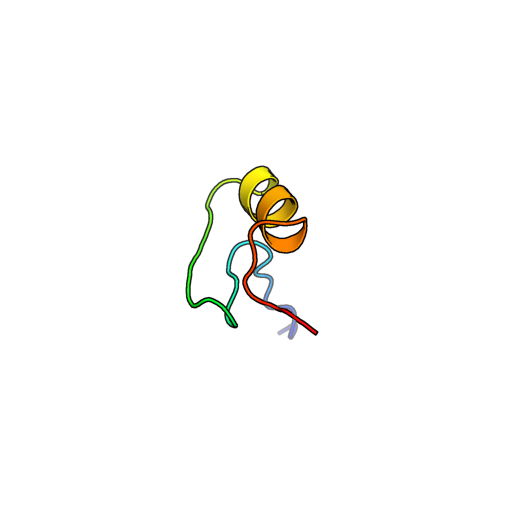495 -7.347 -6.269 1.00 0.00 35 LYS A O 11
ATOM 6343 N N . PRO A 1 36 ? 6.358 -8.535 -4.562 1.00 0.00 36 PRO A N 11
ATOM 6344 C CA . PRO A 1 36 ? 6.829 -7.362 -3.819 1.00 0.00 36 PRO A CA 11
ATOM 6345 C C . PRO A 1 36 ? 8.006 -6.677 -4.504 1.00 0.00 36 PRO A C 11
ATOM 6346 O O . PRO A 1 36 ? 8.066 -6.710 -5.752 1.00 0.00 36 PRO A O 11
ATOM 6359 N N . GLY A 1 1 ? -18.127 2.807 -11.772 1.00 0.00 1 GLY A N 12
ATOM 6360 C CA . GLY A 1 1 ? -18.339 3.754 -12.901 1.00 0.00 1 GLY A CA 12
ATOM 6361 C C . GLY A 1 1 ? -17.040 4.167 -13.564 1.00 0.00 1 GLY A C 12
ATOM 6362 O O . GLY A 1 1 ? -16.180 4.779 -12.932 1.00 0.00 1 GLY A O 12
ATOM 6368 N N . SER A 1 2 ? -16.897 3.831 -14.842 1.00 0.00 2 SER A N 12
ATOM 6369 C CA . SER A 1 2 ? -15.693 4.170 -15.592 1.00 0.00 2 SER A CA 12
ATOM 6370 C C . SER A 1 2 ? -15.702 5.640 -15.999 1.00 0.00 2 SER A C 12
ATOM 6371 O O . SER A 1 2 ? -16.760 6.262 -16.095 1.00 0.00 2 SER A O 12
ATOM 6379 N N . ALA A 1 3 ? -14.516 6.189 -16.237 1.00 0.00 3 ALA A N 12
ATOM 6380 C CA . ALA A 1 3 ? -14.387 7.586 -16.633 1.00 0.00 3 ALA A CA 12
ATOM 6381 C C . ALA A 1 3 ? -14.940 8.516 -15.559 1.00 0.00 3 ALA A C 12
ATOM 6382 O O . ALA A 1 3 ? -15.457 9.591 -15.860 1.00 0.00 3 ALA A O 12
ATOM 6389 N N . ALA A 1 4 ? -14.828 8.094 -14.304 1.00 0.00 4 ALA A N 12
ATOM 6390 C CA . ALA A 1 4 ? -15.318 8.889 -13.183 1.00 0.00 4 ALA A CA 12
ATOM 6391 C C . ALA A 1 4 ? -14.260 9.008 -12.091 1.00 0.00 4 ALA A C 12
ATOM 6392 O O . ALA A 1 4 ? -14.291 8.277 -11.101 1.00 0.00 4 ALA A O 12
ATOM 6399 N N . GLU A 1 5 ? -13.325 9.934 -12.279 1.00 0.00 5 GLU A N 12
ATOM 6400 C CA . GLU A 1 5 ? -12.257 10.151 -11.310 1.00 0.00 5 GLU A CA 12
ATOM 6401 C C . GLU A 1 5 ? -11.380 8.910 -11.179 1.00 0.00 5 GLU A C 12
ATOM 6402 O O . GLU A 1 5 ? -11.862 7.783 -11.287 1.00 0.00 5 GLU A O 12
ATOM 6414 N N . VAL A 1 6 ? -10.089 9.126 -10.945 1.00 0.00 6 VAL A N 12
ATOM 6415 C CA . VAL A 1 6 ? -9.145 8.025 -10.799 1.00 0.00 6 VAL A CA 12
ATOM 6416 C C . VAL A 1 6 ? -9.282 7.361 -9.434 1.00 0.00 6 VAL A C 12
ATOM 6417 O O . VAL A 1 6 ? -9.651 8.006 -8.453 1.00 0.00 6 VAL A O 12
ATOM 6430 N N . MET A 1 7 ? -8.984 6.068 -9.377 1.00 0.00 7 MET A N 12
ATOM 6431 C CA . MET A 1 7 ? -9.075 5.316 -8.131 1.00 0.00 7 MET A CA 12
ATOM 6432 C C . MET A 1 7 ? -7.846 4.434 -7.937 1.00 0.00 7 MET A C 12
ATOM 6433 O O . MET A 1 7 ? -7.932 3.207 -7.994 1.00 0.00 7 MET A O 12
ATOM 6447 N N . LYS A 1 8 ? -6.703 5.069 -7.705 1.00 0.00 8 LYS A N 12
ATOM 6448 C CA . LYS A 1 8 ? -5.455 4.343 -7.498 1.00 0.00 8 LYS A CA 12
ATOM 6449 C C . LYS A 1 8 ? -5.190 4.139 -6.011 1.00 0.00 8 LYS A C 12
ATOM 6450 O O . LYS A 1 8 ? -4.091 4.395 -5.521 1.00 0.00 8 LYS A O 12
ATOM 6469 N N . LYS A 1 9 ? -6.210 3.673 -5.300 1.00 0.00 9 LYS A N 12
ATOM 6470 C CA . LYS A 1 9 ? -6.097 3.430 -3.867 1.00 0.00 9 LYS A CA 12
ATOM 6471 C C . LYS A 1 9 ? -6.962 2.246 -3.443 1.00 0.00 9 LYS A C 12
ATOM 6472 O O . LYS A 1 9 ? -7.777 2.354 -2.527 1.00 0.00 9 LYS A O 12
ATOM 6491 N N . TYR A 1 10 ? -6.778 1.116 -4.119 1.00 0.00 10 TYR A N 12
ATOM 6492 C CA . TYR A 1 10 ? -7.542 -0.089 -3.814 1.00 0.00 10 TYR A CA 12
ATOM 6493 C C . TYR A 1 10 ? -6.903 -1.315 -4.458 1.00 0.00 10 TYR A C 12
ATOM 6494 O O . TYR A 1 10 ? -6.939 -1.476 -5.678 1.00 0.00 10 TYR A O 12
ATOM 6512 N N . CYS A 1 11 ? -6.323 -2.179 -3.632 1.00 0.00 11 CYS A N 12
ATOM 6513 C CA . CYS A 1 11 ? -5.681 -3.392 -4.125 1.00 0.00 11 CYS A CA 12
ATOM 6514 C C . CYS A 1 11 ? -6.704 -4.511 -4.296 1.00 0.00 11 CYS A C 12
ATOM 6515 O O . CYS A 1 11 ? -6.972 -5.267 -3.362 1.00 0.00 11 CYS A O 12
ATOM 6522 N N . SER A 1 12 ? -7.274 -4.608 -5.494 1.00 0.00 12 SER A N 12
ATOM 6523 C CA . SER A 1 12 ? -8.272 -5.632 -5.788 1.00 0.00 12 SER A CA 12
ATOM 6524 C C . SER A 1 12 ? -7.760 -7.022 -5.424 1.00 0.00 12 SER A C 12
ATOM 6525 O O . SER A 1 12 ? -8.536 -7.901 -5.050 1.00 0.00 12 SER A O 12
ATOM 6533 N N . THR A 1 13 ? -6.450 -7.213 -5.534 1.00 0.00 13 THR A N 12
ATOM 6534 C CA . THR A 1 13 ? -5.836 -8.495 -5.214 1.00 0.00 13 THR A CA 12
ATOM 6535 C C . THR A 1 13 ? -5.934 -8.787 -3.720 1.00 0.00 13 THR A C 12
ATOM 6536 O O . THR A 1 13 ? -6.119 -9.934 -3.312 1.00 0.00 13 THR A O 12
ATOM 6547 N N . CYS A 1 14 ? -5.807 -7.742 -2.910 1.00 0.00 14 CYS A N 12
ATOM 6548 C CA . CYS A 1 14 ? -5.878 -7.880 -1.463 1.00 0.00 14 CYS A CA 12
ATOM 6549 C C . CYS A 1 14 ? -7.299 -7.645 -0.956 1.00 0.00 14 CYS A C 12
ATOM 6550 O O . CYS A 1 14 ? -7.662 -8.095 0.131 1.00 0.00 14 CYS A O 12
ATOM 6557 N N . ASP A 1 15 ? -8.100 -6.932 -1.746 1.00 0.00 15 ASP A N 12
ATOM 6558 C CA . ASP A 1 15 ? -9.480 -6.633 -1.375 1.00 0.00 15 ASP A CA 12
ATOM 6559 C C . ASP A 1 15 ? -9.528 -5.582 -0.269 1.00 0.00 15 ASP A C 12
ATOM 6560 O O . ASP A 1 15 ? -10.305 -5.699 0.680 1.00 0.00 15 ASP A O 12
ATOM 6569 N N . ILE A 1 16 ? -8.691 -4.557 -0.398 1.00 0.00 16 ILE A N 12
ATOM 6570 C CA . ILE A 1 16 ? -8.637 -3.484 0.587 1.00 0.00 16 ILE A CA 12
ATOM 6571 C C . ILE A 1 16 ? -8.321 -2.148 -0.076 1.00 0.00 16 ILE A C 12
ATOM 6572 O O . ILE A 1 16 ? -7.855 -2.104 -1.215 1.00 0.00 16 ILE A O 12
ATOM 6588 N N . SER A 1 17 ? -8.578 -1.060 0.642 1.00 0.00 17 SER A N 12
ATOM 6589 C CA . SER A 1 17 ? -8.320 0.278 0.121 1.00 0.00 17 SER A CA 12
ATOM 6590 C C . SER A 1 17 ? -7.482 1.093 1.101 1.00 0.00 17 SER A C 12
ATOM 6591 O O . SER A 1 17 ? -7.475 0.823 2.302 1.00 0.00 17 SER A O 12
ATOM 6599 N N . PHE A 1 18 ? -6.777 2.092 0.580 1.00 0.00 18 PHE A N 12
ATOM 6600 C CA . PHE A 1 18 ? -5.935 2.948 1.408 1.00 0.00 18 PHE A CA 12
ATOM 6601 C C . PHE A 1 18 ? -6.233 4.421 1.146 1.00 0.00 18 PHE A C 12
ATOM 6602 O O . PHE A 1 18 ? -6.048 4.915 0.034 1.00 0.00 18 PHE A O 12
ATOM 6619 N N . ASN A 1 19 ? -6.697 5.118 2.179 1.00 0.00 19 ASN A N 12
ATOM 6620 C CA . ASN A 1 19 ? -7.024 6.535 2.064 1.00 0.00 19 ASN A CA 12
ATOM 6621 C C . ASN A 1 19 ? -5.818 7.338 1.588 1.00 0.00 19 ASN A C 12
ATOM 6622 O O . ASN A 1 19 ? -5.958 8.295 0.826 1.00 0.00 19 ASN A O 12
ATOM 6633 N N . TYR A 1 20 ? -4.633 6.944 2.042 1.00 0.00 20 TYR A N 12
ATOM 6634 C CA . TYR A 1 20 ? -3.401 7.628 1.663 1.00 0.00 20 TYR A CA 12
ATOM 6635 C C . TYR A 1 20 ? -2.771 6.974 0.439 1.00 0.00 20 TYR A C 12
ATOM 6636 O O . TYR A 1 20 ? -2.491 5.774 0.438 1.00 0.00 20 TYR A O 12
ATOM 6654 N N . VAL A 1 21 ? -2.549 7.769 -0.603 1.00 0.00 21 VAL A N 12
ATOM 6655 C CA . VAL A 1 21 ? -1.951 7.266 -1.834 1.00 0.00 21 VAL A CA 12
ATOM 6656 C C . VAL A 1 21 ? -0.584 6.648 -1.567 1.00 0.00 21 VAL A C 12
ATOM 6657 O O . VAL A 1 21 ? -0.226 5.630 -2.158 1.00 0.00 21 VAL A O 12
ATOM 6670 N N . LYS A 1 22 ? 0.176 7.268 -0.669 1.00 0.00 22 LYS A N 12
ATOM 6671 C CA . LYS A 1 22 ? 1.504 6.774 -0.321 1.00 0.00 22 LYS A CA 12
ATOM 6672 C C . LYS A 1 22 ? 1.436 5.318 0.130 1.00 0.00 22 LYS A C 12
ATOM 6673 O O . LYS A 1 22 ? 2.367 4.543 -0.089 1.00 0.00 22 LYS A O 12
ATOM 6692 N N . THR A 1 23 ? 0.322 4.955 0.754 1.00 0.00 23 THR A N 12
ATOM 6693 C CA . THR A 1 23 ? 0.119 3.594 1.231 1.00 0.00 23 THR A CA 12
ATOM 6694 C C . THR A 1 23 ? 0.043 2.621 0.062 1.00 0.00 23 THR A C 12
ATOM 6695 O O . THR A 1 23 ? 0.720 1.594 0.048 1.00 0.00 23 THR A O 12
ATOM 6706 N N . TYR A 1 24 ? -0.787 2.957 -0.921 1.00 0.00 24 TYR A N 12
ATOM 6707 C CA . TYR A 1 24 ? -0.953 2.119 -2.101 1.00 0.00 24 TYR A CA 12
ATOM 6708 C C . TYR A 1 24 ? 0.375 1.938 -2.817 1.00 0.00 24 TYR A C 12
ATOM 6709 O O . TYR A 1 24 ? 0.672 0.865 -3.341 1.00 0.00 24 TYR A O 12
ATOM 6727 N N . LEU A 1 25 ? 1.173 2.997 -2.825 1.00 0.00 25 LEU A N 12
ATOM 6728 C CA . LEU A 1 25 ? 2.479 2.957 -3.468 1.00 0.00 25 LEU A CA 12
ATOM 6729 C C . LEU A 1 25 ? 3.407 2.021 -2.709 1.00 0.00 25 LEU A C 12
ATOM 6730 O O . LEU A 1 25 ? 3.929 1.055 -3.267 1.00 0.00 25 LEU A O 12
ATOM 6746 N N . ALA A 1 26 ? 3.594 2.306 -1.430 1.00 0.00 26 ALA A N 12
ATOM 6747 C CA . ALA A 1 26 ? 4.442 1.487 -0.582 1.00 0.00 26 ALA A CA 12
ATOM 6748 C C . ALA A 1 26 ? 3.877 0.077 -0.449 1.00 0.00 26 ALA A C 12
ATOM 6749 O O . ALA A 1 26 ? 4.588 -0.855 -0.074 1.00 0.00 26 ALA A O 12
ATOM 6756 N N . HIS A 1 27 ? 2.592 -0.070 -0.760 1.00 0.00 27 HIS A N 12
ATOM 6757 C CA . HIS A 1 27 ? 1.926 -1.365 -0.678 1.00 0.00 27 HIS A CA 12
ATOM 6758 C C . HIS A 1 27 ? 2.389 -2.282 -1.803 1.00 0.00 27 HIS A C 12
ATOM 6759 O O . HIS A 1 27 ? 2.923 -3.363 -1.555 1.00 0.00 27 HIS A O 12
ATOM 6773 N N . LYS A 1 28 ? 2.184 -1.847 -3.040 1.00 0.00 28 LYS A N 12
ATOM 6774 C CA . LYS A 1 28 ? 2.587 -2.636 -4.198 1.00 0.00 28 LYS A CA 12
ATOM 6775 C C . LYS A 1 28 ? 4.106 -2.756 -4.276 1.00 0.00 28 LYS A C 12
ATOM 6776 O O . LYS A 1 28 ? 4.635 -3.636 -4.954 1.00 0.00 28 LYS A O 12
ATOM 6795 N N . GLN A 1 29 ? 4.804 -1.865 -3.576 1.00 0.00 29 GLN A N 12
ATOM 6796 C CA . GLN A 1 29 ? 6.260 -1.875 -3.569 1.00 0.00 29 GLN A CA 12
ATOM 6797 C C . GLN A 1 29 ? 6.795 -3.158 -2.941 1.00 0.00 29 GLN A C 12
ATOM 6798 O O . GLN A 1 29 ? 7.462 -3.952 -3.604 1.00 0.00 29 GLN A O 12
ATOM 6812 N N . PHE A 1 30 ? 6.510 -3.352 -1.657 1.00 0.00 30 PHE A N 12
ATOM 6813 C CA . PHE A 1 30 ? 6.978 -4.535 -0.945 1.00 0.00 30 PHE A CA 12
ATOM 6814 C C . PHE A 1 30 ? 6.079 -4.883 0.238 1.00 0.00 30 PHE A C 12
ATOM 6815 O O . PHE A 1 30 ? 6.506 -5.566 1.169 1.00 0.00 30 PHE A O 12
ATOM 6832 N N . TYR A 1 31 ? 4.841 -4.413 0.206 1.00 0.00 31 TYR A N 12
ATOM 6833 C CA . TYR A 1 31 ? 3.899 -4.683 1.288 1.00 0.00 31 TYR A CA 12
ATOM 6834 C C . TYR A 1 31 ? 2.811 -5.653 0.839 1.00 0.00 31 TYR A C 12
ATOM 6835 O O . TYR A 1 31 ? 2.253 -6.394 1.650 1.00 0.00 31 TYR A O 12
ATOM 6853 N N . CYS A 1 32 ? 2.511 -5.643 -0.455 1.00 0.00 32 CYS A N 12
ATOM 6854 C CA . CYS A 1 32 ? 1.489 -6.522 -1.006 1.00 0.00 32 CYS A CA 12
ATOM 6855 C C . CYS A 1 32 ? 1.912 -7.982 -0.900 1.00 0.00 32 CYS A C 12
ATOM 6856 O O . CYS A 1 32 ? 2.872 -8.409 -1.541 1.00 0.00 32 CYS A O 12
ATOM 6863 N N . LYS A 1 33 ? 1.187 -8.743 -0.088 1.00 0.00 33 LYS A N 12
ATOM 6864 C CA . LYS A 1 33 ? 1.486 -10.158 0.100 1.00 0.00 33 LYS A CA 12
ATOM 6865 C C . LYS A 1 33 ? 0.479 -11.027 -0.644 1.00 0.00 33 LYS A C 12
ATOM 6866 O O . LYS A 1 33 ? 0.216 -12.165 -0.253 1.00 0.00 33 LYS A O 12
ATOM 6885 N N . ASN A 1 34 ? -0.086 -10.484 -1.719 1.00 0.00 34 ASN A N 12
ATOM 6886 C CA . ASN A 1 34 ? -1.065 -11.213 -2.516 1.00 0.00 34 ASN A CA 12
ATOM 6887 C C . ASN A 1 34 ? -0.510 -11.531 -3.901 1.00 0.00 34 ASN A C 12
ATOM 6888 O O . ASN A 1 34 ? -0.871 -10.893 -4.890 1.00 0.00 34 ASN A O 12
ATOM 6899 N N . LYS A 1 35 ? 0.372 -12.523 -3.964 1.00 0.00 35 LYS A N 12
ATOM 6900 C CA . LYS A 1 35 ? 0.979 -12.930 -5.227 1.00 0.00 35 LYS A CA 12
ATOM 6901 C C . LYS A 1 35 ? 1.782 -11.784 -5.839 1.00 0.00 35 LYS A C 12
ATOM 6902 O O . LYS A 1 35 ? 1.504 -10.613 -5.581 1.00 0.00 35 LYS A O 12
ATOM 6921 N N . PRO A 1 36 ? 2.792 -12.110 -6.663 1.00 0.00 36 PRO A N 12
ATOM 6922 C CA . PRO A 1 36 ? 3.636 -11.102 -7.314 1.00 0.00 36 PRO A CA 12
ATOM 6923 C C . PRO A 1 36 ? 2.885 -10.327 -8.392 1.00 0.00 36 PRO A C 12
ATOM 6924 O O . PRO A 1 36 ? 2.755 -10.855 -9.517 1.00 0.00 36 PRO A O 12
ATOM 6937 N N . GLY A 1 1 ? -12.681 12.611 -19.234 1.00 0.00 1 GLY A N 13
ATOM 6938 C CA . GLY A 1 1 ? -11.692 11.787 -18.484 1.00 0.00 1 GLY A CA 13
ATOM 6939 C C . GLY A 1 1 ? -11.936 10.299 -18.643 1.00 0.00 1 GLY A C 13
ATOM 6940 O O . GLY A 1 1 ? -13.000 9.796 -18.282 1.00 0.00 1 GLY A O 13
ATOM 6946 N N . SER A 1 2 ? -10.949 9.594 -19.186 1.00 0.00 2 SER A N 13
ATOM 6947 C CA . SER A 1 2 ? -11.062 8.155 -19.392 1.00 0.00 2 SER A CA 13
ATOM 6948 C C . SER A 1 2 ? -9.744 7.572 -19.893 1.00 0.00 2 SER A C 13
ATOM 6949 O O . SER A 1 2 ? -8.717 8.251 -19.903 1.00 0.00 2 SER A O 13
ATOM 6957 N N . ALA A 1 3 ? -9.781 6.310 -20.309 1.00 0.00 3 ALA A N 13
ATOM 6958 C CA . ALA A 1 3 ? -8.590 5.637 -20.811 1.00 0.00 3 ALA A CA 13
ATOM 6959 C C . ALA A 1 3 ? -7.502 5.577 -19.745 1.00 0.00 3 ALA A C 13
ATOM 6960 O O . ALA A 1 3 ? -6.316 5.710 -20.047 1.00 0.00 3 ALA A O 13
ATOM 6967 N N . ALA A 1 4 ? -7.912 5.377 -18.498 1.00 0.00 4 ALA A N 13
ATOM 6968 C CA . ALA A 1 4 ? -6.972 5.301 -17.386 1.00 0.00 4 ALA A CA 13
ATOM 6969 C C . ALA A 1 4 ? -7.681 4.913 -16.093 1.00 0.00 4 ALA A C 13
ATOM 6970 O O . ALA A 1 4 ? -8.409 5.717 -15.509 1.00 0.00 4 ALA A O 13
ATOM 6977 N N . GLU A 1 5 ? -7.468 3.674 -15.655 1.00 0.00 5 GLU A N 13
ATOM 6978 C CA . GLU A 1 5 ? -8.084 3.166 -14.437 1.00 0.00 5 GLU A CA 13
ATOM 6979 C C . GLU A 1 5 ? -8.020 4.189 -13.305 1.00 0.00 5 GLU A C 13
ATOM 6980 O O . GLU A 1 5 ? -7.014 4.291 -12.603 1.00 0.00 5 GLU A O 13
ATOM 6992 N N . VAL A 1 6 ? -9.100 4.944 -13.136 1.00 0.00 6 VAL A N 13
ATOM 6993 C CA . VAL A 1 6 ? -9.167 5.958 -12.091 1.00 0.00 6 VAL A CA 13
ATOM 6994 C C . VAL A 1 6 ? -9.371 5.323 -10.721 1.00 0.00 6 VAL A C 13
ATOM 6995 O O . VAL A 1 6 ? -9.809 4.177 -10.613 1.00 0.00 6 VAL A O 13
ATOM 7008 N N . MET A 1 7 ? -9.047 6.076 -9.676 1.00 0.00 7 MET A N 13
ATOM 7009 C CA . MET A 1 7 ? -9.192 5.593 -8.308 1.00 0.00 7 MET A CA 13
ATOM 7010 C C . MET A 1 7 ? -8.298 4.383 -8.060 1.00 0.00 7 MET A C 13
ATOM 7011 O O . MET A 1 7 ? -8.780 3.258 -7.923 1.00 0.00 7 MET A O 13
ATOM 7025 N N . LYS A 1 8 ? -6.992 4.622 -8.000 1.00 0.00 8 LYS A N 13
ATOM 7026 C CA . LYS A 1 8 ? -6.030 3.553 -7.764 1.00 0.00 8 LYS A CA 13
ATOM 7027 C C . LYS A 1 8 ? -5.693 3.449 -6.281 1.00 0.00 8 LYS A C 13
ATOM 7028 O O . LYS A 1 8 ? -4.525 3.372 -5.899 1.00 0.00 8 LYS A O 13
ATOM 7047 N N . LYS A 1 9 ? -6.729 3.448 -5.451 1.00 0.00 9 LYS A N 13
ATOM 7048 C CA . LYS A 1 9 ? -6.554 3.353 -4.005 1.00 0.00 9 LYS A CA 13
ATOM 7049 C C . LYS A 1 9 ? -7.352 2.184 -3.436 1.00 0.00 9 LYS A C 13
ATOM 7050 O O . LYS A 1 9 ? -8.078 2.334 -2.453 1.00 0.00 9 LYS A O 13
ATOM 7069 N N . TYR A 1 10 ? -7.213 1.021 -4.061 1.00 0.00 10 TYR A N 13
ATOM 7070 C CA . TYR A 1 10 ? -7.921 -0.175 -3.619 1.00 0.00 10 TYR A CA 13
ATOM 7071 C C . TYR A 1 10 ? -7.324 -1.427 -4.253 1.00 0.00 10 TYR A C 13
ATOM 7072 O O . TYR A 1 10 ? -7.490 -1.669 -5.449 1.00 0.00 10 TYR A O 13
ATOM 7090 N N . CYS A 1 11 ? -6.633 -2.224 -3.444 1.00 0.00 11 CYS A N 13
ATOM 7091 C CA . CYS A 1 11 ? -6.018 -3.454 -3.928 1.00 0.00 11 CYS A CA 13
ATOM 7092 C C . CYS A 1 11 ? -7.024 -4.600 -3.912 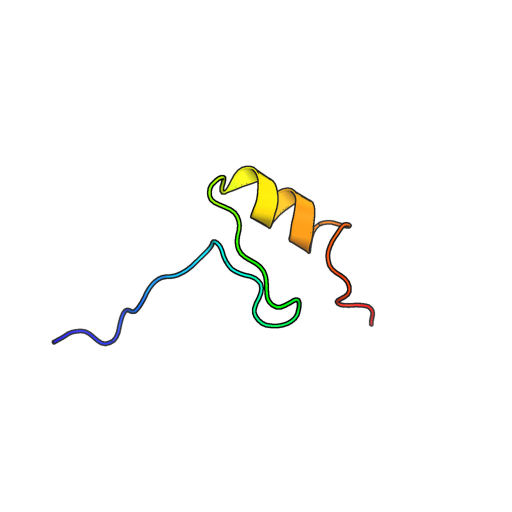1.00 0.00 11 CYS A C 13
ATOM 7093 O O . CYS A 1 11 ? -7.148 -5.317 -2.921 1.00 0.00 11 CYS A O 13
ATOM 7100 N N . SER A 1 12 ? -7.747 -4.760 -5.018 1.00 0.00 12 SER A N 13
ATOM 7101 C CA . SER A 1 12 ? -8.752 -5.813 -5.135 1.00 0.00 12 SER A CA 13
ATOM 7102 C C . SER A 1 12 ? -8.181 -7.174 -4.742 1.00 0.00 12 SER A C 13
ATOM 7103 O O . SER A 1 12 ? -8.840 -7.958 -4.059 1.00 0.00 12 SER A O 13
ATOM 7111 N N . THR A 1 13 ? -6.958 -7.448 -5.179 1.00 0.00 13 THR A N 13
ATOM 7112 C CA . THR A 1 13 ? -6.303 -8.715 -4.874 1.00 0.00 13 THR A CA 13
ATOM 7113 C C . THR A 1 13 ? -6.209 -8.933 -3.367 1.00 0.00 13 THR A C 13
ATOM 7114 O O . THR A 1 13 ? -6.339 -10.058 -2.884 1.00 0.00 13 THR A O 13
ATOM 7125 N N . CYS A 1 14 ? -5.978 -7.852 -2.630 1.00 0.00 14 CYS A N 13
ATOM 7126 C CA . CYS A 1 14 ? -5.862 -7.920 -1.182 1.00 0.00 14 CYS A CA 13
ATOM 7127 C C . CYS A 1 14 ? -7.204 -7.655 -0.506 1.00 0.00 14 CYS A C 13
ATOM 7128 O O . CYS A 1 14 ? -7.428 -8.066 0.633 1.00 0.00 14 CYS A O 13
ATOM 7135 N N . ASP A 1 15 ? -8.094 -6.960 -1.212 1.00 0.00 15 ASP A N 13
ATOM 7136 C CA . ASP A 1 15 ? -9.414 -6.633 -0.681 1.00 0.00 15 ASP A CA 13
ATOM 7137 C C . ASP A 1 15 ? -9.317 -5.528 0.367 1.00 0.00 15 ASP A C 13
ATOM 7138 O O . ASP A 1 15 ? -9.980 -5.580 1.403 1.00 0.00 15 ASP A O 13
ATOM 7147 N N . ILE A 1 16 ? -8.484 -4.528 0.089 1.00 0.00 16 ILE A N 13
ATOM 7148 C CA . ILE A 1 16 ? -8.299 -3.410 1.007 1.00 0.00 16 ILE A CA 13
ATOM 7149 C C . ILE A 1 16 ? -8.223 -2.087 0.249 1.00 0.00 16 ILE A C 13
ATOM 7150 O O . ILE A 1 16 ? -8.011 -2.067 -0.964 1.00 0.00 16 ILE A O 13
ATOM 7166 N N . SER A 1 17 ? -8.396 -0.986 0.973 1.00 0.00 17 SER A N 13
ATOM 7167 C CA . SER A 1 17 ? -8.348 0.342 0.372 1.00 0.00 17 SER A CA 13
ATOM 7168 C C . SER A 1 17 ? -7.443 1.269 1.177 1.00 0.00 17 SER A C 13
ATOM 7169 O O . SER A 1 17 ? -7.266 1.086 2.382 1.00 0.00 17 SER A O 13
ATOM 7177 N N . PHE A 1 18 ? -6.871 2.264 0.505 1.00 0.00 18 PHE A N 13
ATOM 7178 C CA . PHE A 1 18 ? -5.985 3.218 1.160 1.00 0.00 18 PHE A CA 13
ATOM 7179 C C . PHE A 1 18 ? -6.217 4.630 0.632 1.00 0.00 18 PHE A C 13
ATOM 7180 O O . PHE A 1 18 ? -5.893 4.936 -0.516 1.00 0.00 18 PHE A O 13
ATOM 7197 N N . ASN A 1 19 ? -6.781 5.487 1.477 1.00 0.00 19 ASN A N 13
ATOM 7198 C CA . ASN A 1 19 ? -7.060 6.868 1.096 1.00 0.00 19 ASN A CA 13
ATOM 7199 C C . ASN A 1 19 ? -5.786 7.584 0.655 1.00 0.00 19 ASN A C 13
ATOM 7200 O O . ASN A 1 19 ? -5.804 8.373 -0.290 1.00 0.00 19 ASN A O 13
ATOM 7211 N N . TYR A 1 20 ? -4.685 7.306 1.344 1.00 0.00 20 TYR A N 13
ATOM 7212 C CA . TYR A 1 20 ? -3.405 7.926 1.020 1.00 0.00 20 TYR A CA 13
ATOM 7213 C C . TYR A 1 20 ? -2.691 7.156 -0.087 1.00 0.00 20 TYR A C 13
ATOM 7214 O O . TYR A 1 20 ? -2.485 5.948 0.016 1.00 0.00 20 TYR A O 13
ATOM 7232 N N . VAL A 1 21 ? -2.318 7.867 -1.146 1.00 0.00 21 VAL A N 13
ATOM 7233 C CA . VAL A 1 21 ? -1.627 7.253 -2.273 1.00 0.00 21 VAL A CA 13
ATOM 7234 C C . VAL A 1 21 ? -0.299 6.645 -1.837 1.00 0.00 21 VAL A C 13
ATOM 7235 O O . VAL A 1 21 ? 0.098 5.586 -2.323 1.00 0.00 21 VAL A O 13
ATOM 7248 N N . LYS A 1 22 ? 0.383 7.320 -0.917 1.00 0.00 22 LYS A N 13
ATOM 7249 C CA . LYS A 1 22 ? 1.667 6.842 -0.414 1.00 0.00 22 LYS A CA 13
ATOM 7250 C C . LYS A 1 22 ? 1.540 5.422 0.127 1.00 0.00 22 LYS A C 13
ATOM 7251 O O . LYS A 1 22 ? 2.448 4.604 -0.025 1.00 0.00 22 LYS A O 13
ATOM 7270 N N . THR A 1 23 ? 0.405 5.137 0.754 1.00 0.00 23 THR A N 13
ATOM 7271 C CA . THR A 1 23 ? 0.152 3.815 1.313 1.00 0.00 23 THR A CA 13
ATOM 7272 C C . THR A 1 23 ? 0.085 2.769 0.208 1.00 0.00 23 THR A C 13
ATOM 7273 O O . THR A 1 23 ? 0.714 1.715 0.297 1.00 0.00 23 THR A O 13
ATOM 7284 N N . TYR A 1 24 ? -0.680 3.070 -0.837 1.00 0.00 24 TYR A N 13
ATOM 7285 C CA . TYR A 1 24 ? -0.826 2.157 -1.963 1.00 0.00 24 TYR A CA 13
ATOM 7286 C C . TYR A 1 24 ? 0.520 1.911 -2.628 1.00 0.00 24 TYR A C 13
ATOM 7287 O O . TYR A 1 24 ? 0.785 0.821 -3.135 1.00 0.00 24 TYR A O 13
ATOM 7305 N N . LEU A 1 25 ? 1.371 2.930 -2.613 1.00 0.00 25 LEU A N 13
ATOM 7306 C CA . LEU A 1 25 ? 2.697 2.819 -3.206 1.00 0.00 25 LEU A CA 13
ATOM 7307 C C . LEU A 1 25 ? 3.543 1.834 -2.414 1.00 0.00 25 LEU A C 13
ATOM 7308 O O . LEU A 1 25 ? 3.983 0.812 -2.939 1.00 0.00 25 LEU A O 13
ATOM 7324 N N . ALA A 1 26 ? 3.753 2.146 -1.144 1.00 0.00 26 ALA A N 13
ATOM 7325 C CA . ALA A 1 26 ? 4.532 1.288 -0.267 1.00 0.00 26 ALA A CA 13
ATOM 7326 C C . ALA A 1 26 ? 3.886 -0.088 -0.140 1.00 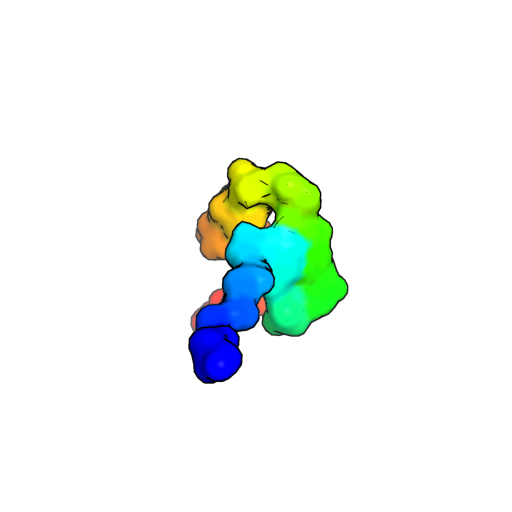0.00 26 ALA A C 13
ATOM 7327 O O . ALA A 1 26 ? 4.542 -1.062 0.229 1.00 0.00 26 ALA A O 13
ATOM 7334 N N . HIS A 1 27 ? 2.595 -0.159 -0.453 1.00 0.00 27 HIS A N 13
ATOM 7335 C CA . HIS A 1 27 ? 1.856 -1.412 -0.379 1.00 0.00 27 HIS A CA 13
ATOM 7336 C C . HIS A 1 27 ? 2.334 -2.385 -1.451 1.00 0.00 27 HIS A C 13
ATOM 7337 O O . HIS A 1 27 ? 2.771 -3.495 -1.145 1.00 0.00 27 HIS A O 13
ATOM 7351 N N . LYS A 1 28 ? 2.251 -1.964 -2.708 1.00 0.00 28 LYS A N 13
ATOM 7352 C CA . LYS A 1 28 ? 2.679 -2.802 -3.820 1.00 0.00 28 LYS A CA 13
ATOM 7353 C C . LYS A 1 28 ? 4.189 -3.029 -3.788 1.00 0.00 28 LYS A C 13
ATOM 7354 O O . LYS A 1 28 ? 4.703 -3.929 -4.452 1.00 0.00 28 LYS A O 13
ATOM 7373 N N . GLN A 1 29 ? 4.894 -2.209 -3.014 1.00 0.00 29 GLN A N 13
ATOM 7374 C CA . GLN A 1 29 ? 6.342 -2.325 -2.901 1.00 0.00 29 GLN A CA 13
ATOM 7375 C C . GLN A 1 29 ? 6.734 -3.620 -2.194 1.00 0.00 29 GLN A C 13
ATOM 7376 O O . GLN A 1 29 ? 7.366 -4.493 -2.788 1.00 0.00 29 GLN A O 13
ATOM 7390 N N . PHE A 1 30 ? 6.364 -3.733 -0.922 1.00 0.00 30 PHE A N 13
ATOM 7391 C CA . PHE A 1 30 ? 6.689 -4.920 -0.138 1.00 0.00 30 PHE A CA 13
ATOM 7392 C C . PHE A 1 30 ? 5.612 -5.232 0.897 1.00 0.00 30 PHE A C 13
ATOM 7393 O O . PHE A 1 30 ? 5.850 -5.985 1.841 1.00 0.00 30 PHE A O 13
ATOM 7410 N N . TYR A 1 31 ? 4.431 -4.654 0.723 1.00 0.00 31 TYR A N 13
ATOM 7411 C CA . TYR A 1 31 ? 3.329 -4.879 1.653 1.00 0.00 31 TYR A CA 13
ATOM 7412 C C . TYR A 1 31 ? 2.186 -5.647 0.988 1.00 0.00 31 TYR A C 13
ATOM 7413 O O . TYR A 1 31 ? 1.212 -6.015 1.645 1.00 0.00 31 TYR A O 13
ATOM 7431 N N . CYS A 1 32 ? 2.309 -5.888 -0.314 1.00 0.00 32 CYS A N 13
ATOM 7432 C CA . CYS A 1 32 ? 1.284 -6.611 -1.056 1.00 0.00 32 CYS A CA 13
ATOM 7433 C C . CYS A 1 32 ? 1.607 -8.100 -1.117 1.00 0.00 32 CYS A C 13
ATOM 7434 O O . CYS A 1 32 ? 2.768 -8.497 -1.025 1.00 0.00 32 CYS A O 13
ATOM 7441 N N . LYS A 1 33 ? 0.573 -8.919 -1.274 1.00 0.00 33 LYS A N 13
ATOM 7442 C CA . LYS A 1 33 ? 0.748 -10.365 -1.348 1.00 0.00 33 LYS A CA 13
ATOM 7443 C C . LYS A 1 33 ? 0.769 -10.838 -2.798 1.00 0.00 33 LYS A C 13
ATOM 7444 O O . LYS A 1 33 ? 0.367 -11.962 -3.100 1.00 0.00 33 LYS A O 13
ATOM 7463 N N . ASN A 1 34 ? 1.240 -9.975 -3.692 1.00 0.00 34 ASN A N 13
ATOM 7464 C CA . ASN A 1 34 ? 1.313 -10.307 -5.109 1.00 0.00 34 ASN A CA 13
ATOM 7465 C C . ASN A 1 34 ? 2.502 -9.617 -5.771 1.00 0.00 34 ASN A C 13
ATOM 7466 O O . ASN A 1 34 ? 2.397 -8.477 -6.225 1.00 0.00 34 ASN A O 13
ATOM 7477 N N . LYS A 1 35 ? 3.631 -10.315 -5.823 1.00 0.00 35 LYS A N 13
ATOM 7478 C CA . LYS A 1 35 ? 4.841 -9.770 -6.430 1.00 0.00 35 LYS A CA 13
ATOM 7479 C C . LYS A 1 35 ? 5.829 -10.883 -6.770 1.00 0.00 35 LYS A C 13
ATOM 7480 O O . LYS A 1 35 ? 6.983 -10.857 -6.340 1.00 0.00 35 LYS A O 13
ATOM 7499 N N . PRO A 1 36 ? 5.387 -11.882 -7.552 1.00 0.00 36 PRO A N 13
ATOM 7500 C CA . PRO A 1 36 ? 6.234 -13.008 -7.950 1.00 0.00 36 PRO A CA 13
ATOM 7501 C C . PRO A 1 36 ? 7.226 -12.630 -9.044 1.00 0.00 36 PRO A C 13
ATOM 7502 O O . PRO A 1 36 ? 6.881 -11.771 -9.883 1.00 0.00 36 PRO A O 13
ATOM 7515 N N . GLY A 1 1 ? -14.819 8.937 -10.971 1.00 0.00 1 GLY A N 14
ATOM 7516 C CA . GLY A 1 1 ? -16.000 9.623 -11.563 1.00 0.00 1 GLY A CA 14
ATOM 7517 C C . GLY A 1 1 ? -16.981 10.103 -10.511 1.00 0.00 1 GLY A C 14
ATOM 7518 O O . GLY A 1 1 ? -17.285 11.293 -10.432 1.00 0.00 1 GLY A O 14
ATOM 7524 N N . SER A 1 2 ? -17.478 9.173 -9.701 1.00 0.00 2 SER A N 14
ATOM 7525 C CA . SER A 1 2 ? -18.430 9.508 -8.648 1.00 0.00 2 SER A CA 14
ATOM 7526 C C . SER A 1 2 ? -17.819 10.489 -7.653 1.00 0.00 2 SER A C 14
ATOM 7527 O O . SER A 1 2 ? -16.607 10.494 -7.436 1.00 0.00 2 SER A O 14
ATOM 7535 N N . ALA A 1 3 ? -18.666 11.318 -7.051 1.00 0.00 3 ALA A N 14
ATOM 7536 C CA . ALA A 1 3 ? -18.211 12.303 -6.078 1.00 0.00 3 ALA A CA 14
ATOM 7537 C C . ALA A 1 3 ? -18.112 11.695 -4.682 1.00 0.00 3 ALA A C 14
ATOM 7538 O O . ALA A 1 3 ? -18.684 12.215 -3.724 1.00 0.00 3 ALA A O 14
ATOM 7545 N N . ALA A 1 4 ? -17.382 10.589 -4.574 1.00 0.00 4 ALA A N 14
ATOM 7546 C CA . ALA A 1 4 ? -17.208 9.910 -3.296 1.00 0.00 4 ALA A CA 14
ATOM 7547 C C . ALA A 1 4 ? -15.879 9.166 -3.247 1.00 0.00 4 ALA A C 14
ATOM 7548 O O . ALA A 1 4 ? -15.818 7.967 -3.522 1.00 0.00 4 ALA A O 14
ATOM 7555 N N . GLU A 1 5 ? -14.817 9.883 -2.893 1.00 0.00 5 GLU A N 14
ATOM 7556 C CA . GLU A 1 5 ? -13.486 9.291 -2.807 1.00 0.00 5 GLU A CA 14
ATOM 7557 C C . GLU A 1 5 ? -13.019 8.801 -4.174 1.00 0.00 5 GLU A C 14
ATOM 7558 O O . GLU A 1 5 ? -13.718 8.045 -4.846 1.00 0.00 5 GLU A O 14
ATOM 7570 N N . VAL A 1 6 ? -11.829 9.238 -4.577 1.00 0.00 6 VAL A N 14
ATOM 7571 C CA . VAL A 1 6 ? -11.267 8.843 -5.863 1.00 0.00 6 VAL A CA 14
ATOM 7572 C C . VAL A 1 6 ? -11.004 7.342 -5.910 1.00 0.00 6 VAL A C 14
ATOM 7573 O O . VAL A 1 6 ? -10.890 6.689 -4.873 1.00 0.00 6 VAL A O 14
ATOM 7586 N N . MET A 1 7 ? -10.907 6.801 -7.119 1.00 0.00 7 MET A N 14
ATOM 7587 C CA . MET A 1 7 ? -10.655 5.377 -7.300 1.00 0.00 7 MET A CA 14
ATOM 7588 C C . MET A 1 7 ? -9.216 5.134 -7.734 1.00 0.00 7 MET A C 14
ATOM 7589 O O . MET A 1 7 ? -8.956 4.599 -8.812 1.00 0.00 7 MET A O 14
ATOM 7603 N N . LYS A 1 8 ? -8.288 5.528 -6.876 1.00 0.00 8 LYS A N 14
ATOM 7604 C CA . LYS A 1 8 ? -6.867 5.357 -7.149 1.00 0.00 8 LYS A CA 14
ATOM 7605 C C . LYS A 1 8 ? -6.126 4.943 -5.884 1.00 0.00 8 LYS A C 14
ATOM 7606 O O . LYS A 1 8 ? -5.074 5.491 -5.555 1.00 0.00 8 LYS A O 14
ATOM 7625 N N . LYS A 1 9 ? -6.690 3.970 -5.179 1.00 0.00 9 LYS A N 14
ATOM 7626 C CA . LYS A 1 9 ? -6.094 3.474 -3.944 1.00 0.00 9 LYS A CA 14
ATOM 7627 C C . LYS A 1 9 ? -6.903 2.310 -3.380 1.00 0.00 9 LYS A C 14
ATOM 7628 O O . LYS A 1 9 ? -7.625 2.462 -2.394 1.00 0.00 9 LYS A O 14
ATOM 7647 N N . TYR A 1 10 ? -6.779 1.147 -4.012 1.00 0.00 10 TYR A N 14
ATOM 7648 C CA . TYR A 1 10 ? -7.500 -0.041 -3.573 1.00 0.00 10 TYR A CA 14
ATOM 7649 C C . TYR A 1 10 ? -6.919 -1.298 -4.212 1.00 0.00 10 TYR A C 14
ATOM 7650 O O . TYR A 1 10 ? -6.902 -1.433 -5.436 1.00 0.00 10 TYR A O 14
ATOM 7668 N N . CYS A 1 11 ? -6.449 -2.218 -3.377 1.00 0.00 11 CYS A N 14
ATOM 7669 C CA . CYS A 1 11 ? -5.872 -3.466 -3.860 1.00 0.00 11 CYS A CA 14
ATOM 7670 C C . CYS A 1 11 ? -6.961 -4.505 -4.107 1.00 0.00 11 CYS A C 14
ATOM 7671 O O 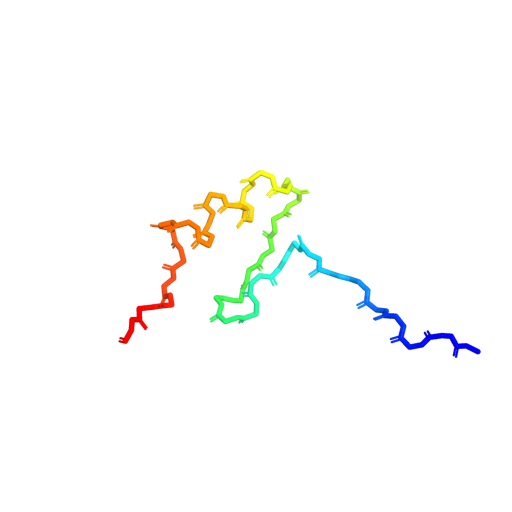. CYS A 1 11 ? -7.579 -5.006 -3.169 1.00 0.00 11 CYS A O 14
ATOM 7678 N N . SER A 1 12 ? -7.196 -4.820 -5.377 1.00 0.00 12 SER A N 14
ATOM 7679 C CA . SER A 1 12 ? -8.215 -5.796 -5.749 1.00 0.00 12 SER A CA 14
ATOM 7680 C C . SER A 1 12 ? -7.863 -7.184 -5.224 1.00 0.00 12 SER A C 14
ATOM 7681 O O . SER A 1 12 ? -8.744 -7.963 -4.862 1.00 0.00 12 SER A O 14
ATOM 7689 N N . THR A 1 13 ? -6.570 -7.488 -5.188 1.00 0.00 13 THR A N 14
ATOM 7690 C CA . THR A 1 13 ? -6.103 -8.784 -4.710 1.00 0.00 13 THR A CA 14
ATOM 7691 C C . THR A 1 13 ? -6.335 -8.929 -3.209 1.00 0.00 13 THR A C 14
ATOM 7692 O O . THR A 1 13 ? -6.935 -9.902 -2.753 1.00 0.00 13 THR A O 14
ATOM 7703 N N . CYS A 1 14 ? -5.852 -7.953 -2.446 1.00 0.00 14 CYS A N 14
ATOM 7704 C CA . CYS A 1 14 ? -6.000 -7.967 -0.999 1.00 0.00 14 CYS A CA 14
ATOM 7705 C C . CYS A 1 14 ? -7.426 -7.611 -0.589 1.00 0.00 14 CYS A C 14
ATOM 7706 O O . CYS A 1 14 ? -7.904 -8.034 0.464 1.00 0.00 14 CYS A O 14
ATOM 7713 N N . ASP A 1 15 ? -8.100 -6.827 -1.426 1.00 0.00 15 ASP A N 14
ATOM 7714 C CA . ASP A 1 15 ? -9.472 -6.407 -1.154 1.00 0.00 15 ASP A CA 14
ATOM 7715 C C . ASP A 1 15 ? -9.507 -5.348 -0.055 1.00 0.00 15 ASP A C 14
ATOM 7716 O O . ASP A 1 15 ? -10.232 -5.483 0.931 1.00 0.00 15 ASP A O 14
ATOM 7725 N N . ILE A 1 16 ? -8.718 -4.293 -0.234 1.00 0.00 16 ILE A N 14
ATOM 7726 C CA . ILE A 1 16 ? -8.658 -3.210 0.740 1.00 0.00 16 ILE A CA 14
ATOM 7727 C C . ILE A 1 16 ? -8.379 -1.875 0.056 1.00 0.00 16 ILE A C 14
ATOM 7728 O O . ILE A 1 16 ? -7.940 -1.835 -1.094 1.00 0.00 16 ILE A O 14
ATOM 7744 N N . SER A 1 17 ? -8.635 -0.784 0.770 1.00 0.00 17 SER A N 14
ATOM 7745 C CA . SER A 1 17 ? -8.412 0.553 0.231 1.00 0.00 17 SER A CA 14
ATOM 7746 C C . SER A 1 17 ? -7.510 1.367 1.154 1.00 0.00 17 SER A C 14
ATOM 7747 O O . SER A 1 17 ? -7.376 1.059 2.338 1.00 0.00 17 SER A O 14
ATOM 7755 N N . PHE A 1 18 ? -6.894 2.408 0.603 1.00 0.00 18 PHE A N 14
ATOM 7756 C CA . PHE A 1 18 ? -6.005 3.267 1.377 1.00 0.00 18 PHE A CA 14
ATOM 7757 C C . PHE A 1 18 ? -6.309 4.739 1.120 1.00 0.00 18 PHE A C 14
ATOM 7758 O O . PHE A 1 18 ? -6.248 5.207 -0.017 1.00 0.00 18 PHE A O 14
ATOM 7775 N N . ASN A 1 19 ? -6.636 5.466 2.184 1.00 0.00 19 ASN A N 14
ATOM 7776 C CA . ASN A 1 19 ? -6.950 6.886 2.072 1.00 0.00 19 ASN A CA 14
ATOM 7777 C C . ASN A 1 19 ? -5.781 7.661 1.471 1.00 0.00 19 ASN A C 14
ATOM 7778 O O . ASN A 1 19 ? -5.976 8.634 0.744 1.00 0.00 19 ASN A O 14
ATOM 7789 N N . TYR A 1 20 ? -4.564 7.223 1.782 1.00 0.00 20 TYR A N 14
ATOM 7790 C CA . TYR A 1 20 ? -3.364 7.877 1.274 1.00 0.00 20 TYR A CA 14
ATOM 7791 C C . TYR A 1 20 ? -2.782 7.106 0.093 1.00 0.00 20 TYR A C 14
ATOM 7792 O O . TYR A 1 20 ? -2.521 5.907 0.189 1.00 0.00 20 TYR A O 14
ATOM 7810 N N . VAL A 1 21 ? -2.580 7.805 -1.021 1.00 0.00 21 VAL A N 14
ATOM 7811 C CA . VAL A 1 21 ? -2.026 7.187 -2.219 1.00 0.00 21 VAL A CA 14
ATOM 7812 C C . VAL A 1 21 ? -0.654 6.584 -1.939 1.00 0.00 21 VAL A C 14
ATOM 7813 O O . VAL A 1 21 ? -0.317 5.518 -2.452 1.00 0.00 21 VAL A O 14
ATOM 7826 N N . LYS A 1 22 ? 0.132 7.275 -1.118 1.00 0.00 22 LYS A N 14
ATOM 7827 C CA . LYS A 1 22 ? 1.468 6.804 -0.764 1.00 0.00 22 LYS A CA 14
ATOM 7828 C C . LYS A 1 22 ? 1.407 5.393 -0.189 1.00 0.00 22 LYS A C 14
ATOM 7829 O O . LYS A 1 22 ? 2.334 4.601 -0.355 1.00 0.00 22 LYS A O 14
ATOM 7848 N N . THR A 1 23 ? 0.303 5.087 0.484 1.00 0.00 23 THR A N 14
ATOM 7849 C CA . THR A 1 23 ? 0.111 3.772 1.081 1.00 0.00 23 THR A CA 14
ATOM 7850 C C . THR A 1 23 ? 0.011 2.703 0.001 1.00 0.00 23 THR A C 14
ATOM 7851 O O . THR A 1 23 ? 0.683 1.673 0.066 1.00 0.00 23 THR A O 14
ATOM 7862 N N . TYR A 1 24 ? -0.833 2.955 -0.996 1.00 0.00 24 TYR A N 14
ATOM 7863 C CA . TYR A 1 24 ? -1.021 2.016 -2.094 1.00 0.00 24 TYR A CA 14
ATOM 7864 C C . TYR A 1 24 ? 0.297 1.762 -2.810 1.00 0.00 24 TYR A C 14
ATOM 7865 O O . TYR A 1 24 ? 0.554 0.657 -3.289 1.00 0.00 24 TYR A O 14
ATOM 7883 N N . LEU A 1 25 ? 1.135 2.789 -2.868 1.00 0.00 25 LEU A N 14
ATOM 7884 C CA . LEU A 1 25 ? 2.434 2.673 -3.514 1.00 0.00 25 LEU A CA 14
ATOM 7885 C C . LEU A 1 25 ? 3.341 1.761 -2.703 1.00 0.00 25 LEU A C 14
ATOM 7886 O O . LEU A 1 25 ? 3.823 0.742 -3.197 1.00 0.00 25 LEU A O 14
ATOM 7902 N N . ALA A 1 26 ? 3.558 2.131 -1.450 1.00 0.00 26 ALA A N 14
ATOM 7903 C CA . ALA A 1 26 ? 4.393 1.348 -0.556 1.00 0.00 26 ALA A CA 14
ATOM 7904 C C . ALA A 1 26 ? 3.791 -0.034 -0.320 1.00 0.00 26 ALA A C 14
ATOM 7905 O O . ALA A 1 26 ? 4.482 -0.959 0.107 1.00 0.00 26 ALA A O 14
ATOM 7912 N N . HIS A 1 27 ? 2.497 -0.168 -0.603 1.00 0.00 27 HIS A N 14
ATOM 7913 C CA . HIS A 1 27 ? 1.802 -1.436 -0.425 1.00 0.00 27 HIS A CA 14
ATOM 7914 C C . HIS A 1 27 ? 2.259 -2.452 -1.464 1.00 0.00 27 HIS A C 14
ATOM 7915 O O . HIS A 1 27 ? 2.729 -3.536 -1.120 1.00 0.00 27 HIS A O 14
ATOM 7929 N N . LYS A 1 28 ? 2.124 -2.094 -2.736 1.00 0.00 28 LYS A N 14
ATOM 7930 C CA . LYS A 1 28 ? 2.530 -2.980 -3.820 1.00 0.00 28 LYS A CA 14
ATOM 7931 C C . LYS A 1 28 ? 4.047 -3.153 -3.846 1.00 0.00 28 LYS A C 14
ATOM 7932 O O . LYS A 1 28 ? 4.565 -4.059 -4.500 1.00 0.00 28 LYS A O 14
ATOM 7951 N N . GLN A 1 29 ? 4.755 -2.280 -3.134 1.00 0.00 29 GLN A N 14
ATOM 7952 C CA . GLN A 1 29 ? 6.209 -2.341 -3.080 1.00 0.00 29 GLN A CA 14
ATOM 7953 C C . GLN A 1 29 ? 6.678 -3.585 -2.333 1.00 0.00 29 GLN A C 14
ATOM 7954 O O . GLN A 1 29 ? 7.316 -4.464 -2.911 1.00 0.00 29 GLN A O 14
ATOM 7968 N N . PHE A 1 30 ? 6.366 -3.651 -1.041 1.00 0.00 30 PHE A N 14
ATOM 7969 C CA . PHE A 1 30 ? 6.769 -4.789 -0.220 1.00 0.00 30 PHE A CA 14
ATOM 7970 C C . PHE A 1 30 ? 5.745 -5.096 0.872 1.00 0.00 30 PHE A C 14
ATOM 7971 O O . PHE A 1 30 ? 6.048 -5.807 1.830 1.00 0.00 30 PHE A O 14
ATOM 7988 N N . TYR A 1 31 ? 4.539 -4.563 0.729 1.00 0.00 31 TYR A N 14
ATOM 7989 C CA . TYR A 1 31 ? 3.487 -4.794 1.714 1.00 0.00 31 TYR A CA 14
ATOM 7990 C C . TYR A 1 31 ? 2.393 -5.700 1.153 1.00 0.00 31 TYR A C 14
ATOM 7991 O O . TYR A 1 31 ? 1.549 -6.200 1.898 1.00 0.00 31 TYR A O 14
ATOM 8009 N N . CYS A 1 32 ? 2.410 -5.908 -0.160 1.00 0.00 32 CYS A N 14
ATOM 8010 C CA . CYS A 1 32 ? 1.419 -6.753 -0.811 1.00 0.00 32 CYS A CA 14
ATOM 8011 C C . CYS A 1 32 ? 1.940 -8.177 -0.975 1.00 0.00 32 CYS A C 14
ATOM 8012 O O . CYS A 1 32 ? 3.120 -8.389 -1.254 1.00 0.00 32 CYS A O 14
ATOM 8019 N N . LYS A 1 33 ? 1.052 -9.150 -0.799 1.00 0.00 33 LYS A N 14
ATOM 8020 C CA . LYS A 1 33 ? 1.419 -10.554 -0.926 1.00 0.00 33 LYS A CA 14
ATOM 8021 C C . LYS A 1 33 ? 1.070 -11.087 -2.312 1.00 0.00 33 LYS A C 14
ATOM 8022 O O . LYS A 1 33 ? 0.697 -12.250 -2.464 1.00 0.00 33 LYS A O 14
ATOM 8041 N N . ASN A 1 34 ? 1.193 -10.230 -3.321 1.00 0.00 34 ASN A N 14
ATOM 8042 C CA . ASN A 1 34 ? 0.890 -10.616 -4.693 1.00 0.00 34 ASN A CA 14
ATOM 8043 C C . ASN A 1 34 ? 1.696 -9.783 -5.684 1.00 0.00 34 ASN A C 14
ATOM 8044 O O . ASN A 1 34 ? 1.181 -8.835 -6.276 1.00 0.00 34 ASN A O 14
ATOM 8055 N N . LYS A 1 35 ? 2.963 -10.143 -5.859 1.00 0.00 35 LYS A N 14
ATOM 8056 C CA . LYS A 1 35 ? 3.840 -9.429 -6.779 1.00 0.00 35 LYS A CA 14
ATOM 8057 C C . LYS A 1 35 ? 4.122 -10.269 -8.024 1.00 0.00 35 LYS A C 14
ATOM 8058 O O . LYS A 1 35 ? 4.302 -11.483 -7.933 1.00 0.00 35 LYS A O 14
ATOM 8077 N N . PRO A 1 36 ? 4.166 -9.632 -9.208 1.00 0.00 36 PRO A N 14
ATOM 8078 C CA . PRO A 1 36 ? 4.428 -10.333 -10.470 1.00 0.00 36 PRO A CA 14
ATOM 8079 C C . PRO A 1 36 ? 5.869 -10.823 -10.570 1.00 0.00 36 PRO A C 14
ATOM 8080 O O . PRO A 1 36 ? 6.108 -11.808 -11.300 1.00 0.00 36 PRO A O 14
ATOM 8093 N N . GLY A 1 1 ? -12.228 13.105 -11.336 1.00 0.00 1 GLY A N 15
ATOM 8094 C CA . GLY A 1 1 ? -13.384 12.188 -11.541 1.00 0.00 1 GLY A CA 15
ATOM 8095 C C . GLY A 1 1 ? -13.540 11.767 -12.989 1.00 0.00 1 GLY A C 15
ATOM 8096 O O . GLY A 1 1 ? -14.568 12.033 -13.612 1.00 0.00 1 GLY A O 15
ATOM 8102 N N . SER A 1 2 ? -12.518 11.109 -13.526 1.00 0.00 2 SER A N 15
ATOM 8103 C CA . SER A 1 2 ? -12.546 10.651 -14.910 1.00 0.00 2 SER A CA 15
ATOM 8104 C C . SER A 1 2 ? -12.118 9.190 -15.008 1.00 0.00 2 SER A C 15
ATOM 8105 O O . SER A 1 2 ? -11.951 8.511 -13.993 1.00 0.00 2 SER A O 15
ATOM 8113 N N . ALA A 1 3 ? -11.942 8.711 -16.235 1.00 0.00 3 ALA A N 15
ATOM 8114 C CA . ALA A 1 3 ? -11.532 7.331 -16.465 1.00 0.00 3 ALA A CA 15
ATOM 8115 C C . ALA A 1 3 ? -12.545 6.353 -15.879 1.00 0.00 3 ALA A C 15
ATOM 8116 O O . ALA A 1 3 ? -12.190 5.250 -15.466 1.00 0.00 3 ALA A O 15
ATOM 8123 N N . ALA A 1 4 ? -13.809 6.765 -15.848 1.00 0.00 4 ALA A N 15
ATOM 8124 C CA . ALA A 1 4 ? -14.873 5.924 -15.314 1.00 0.00 4 ALA A CA 15
ATOM 8125 C C . ALA A 1 4 ? -14.612 5.568 -13.854 1.00 0.00 4 ALA A C 15
ATOM 8126 O O . ALA A 1 4 ? -13.948 4.576 -13.556 1.00 0.00 4 ALA A O 15
ATOM 8133 N N . GLU A 1 5 ? -15.143 6.383 -12.947 1.00 0.00 5 GLU A N 15
ATOM 8134 C CA . GLU A 1 5 ? -14.975 6.158 -11.516 1.00 0.00 5 GLU A CA 15
ATOM 8135 C C . GLU A 1 5 ? -13.510 5.917 -11.161 1.00 0.00 5 GLU A C 15
ATOM 8136 O O . GLU A 1 5 ? -13.011 4.796 -11.267 1.00 0.00 5 GLU A O 15
ATOM 8148 N N . VAL A 1 6 ? -12.827 6.975 -10.736 1.00 0.00 6 VAL A N 15
ATOM 8149 C CA . VAL A 1 6 ? -11.420 6.878 -10.365 1.00 0.00 6 VAL A CA 15
ATOM 8150 C C . VAL A 1 6 ? -11.242 6.016 -9.119 1.00 0.00 6 VAL A C 15
ATOM 8151 O O . VAL A 1 6 ? -12.133 5.937 -8.274 1.00 0.00 6 VAL A O 15
ATOM 8164 N N . MET A 1 7 ? -10.084 5.373 -9.012 1.00 0.00 7 MET A N 15
ATOM 8165 C CA . MET A 1 7 ? -9.788 4.518 -7.868 1.00 0.00 7 MET A CA 15
ATOM 8166 C C . MET A 1 7 ? -8.327 4.084 -7.877 1.00 0.00 7 MET A C 15
ATOM 8167 O O . MET A 1 7 ? -8.016 2.911 -8.088 1.00 0.00 7 MET A O 15
ATOM 8181 N N . LYS A 1 8 ? -7.433 5.038 -7.642 1.00 0.00 8 LYS A N 15
ATOM 8182 C CA . LYS A 1 8 ? -6.003 4.757 -7.619 1.00 0.00 8 LYS A CA 15
ATOM 8183 C C . LYS A 1 8 ? -5.529 4.495 -6.194 1.00 0.00 8 LYS A C 15
ATOM 8184 O O . LYS A 1 8 ? -4.526 5.051 -5.747 1.00 0.00 8 LYS A O 15
ATOM 8203 N N . LYS A 1 9 ? -6.260 3.642 -5.488 1.00 0.00 9 LYS A N 15
ATOM 8204 C CA . LYS A 1 9 ? -5.922 3.299 -4.111 1.00 0.00 9 LYS A CA 15
ATOM 8205 C C . LYS A 1 9 ? -6.851 2.212 -3.577 1.00 0.00 9 LYS A C 15
ATOM 8206 O O . LYS A 1 9 ? -7.632 2.444 -2.654 1.00 0.00 9 LYS A O 15
ATOM 8225 N N . TYR A 1 10 ? -6.762 1.025 -4.168 1.00 0.00 10 TYR A N 15
ATOM 8226 C CA . TYR A 1 10 ? -7.592 -0.100 -3.758 1.00 0.00 10 TYR A CA 15
ATOM 8227 C C . TYR A 1 10 ? -7.048 -1.409 -4.327 1.00 0.00 10 TYR A C 15
ATOM 8228 O O . TYR A 1 10 ? -7.131 -1.654 -5.530 1.00 0.00 10 TYR A O 15
ATOM 8246 N N . CYS A 1 11 ? -6.493 -2.244 -3.455 1.00 0.00 11 CYS A N 15
ATOM 8247 C CA . CYS A 1 11 ? -5.940 -3.527 -3.876 1.00 0.00 11 CYS A CA 15
ATOM 8248 C C . CYS A 1 11 ? -7.032 -4.591 -3.938 1.00 0.00 11 CYS A C 15
ATOM 8249 O O . CYS A 1 11 ? -7.416 -5.159 -2.916 1.00 0.00 11 CYS A O 15
ATOM 8256 N N . SER A 1 12 ? -7.530 -4.850 -5.142 1.00 0.00 12 SER A N 15
ATOM 8257 C CA . SER A 1 12 ? -8.583 -5.842 -5.339 1.00 0.00 12 SER A CA 15
ATOM 8258 C C . SER A 1 12 ? -8.141 -7.218 -4.854 1.00 0.00 12 SER A C 15
ATOM 8259 O O . SER A 1 12 ? -8.929 -7.962 -4.269 1.00 0.00 12 SER A O 15
ATOM 8267 N N . THR A 1 13 ? -6.880 -7.553 -5.101 1.00 0.00 13 THR A N 15
ATOM 8268 C CA . THR A 1 13 ? -6.338 -8.843 -4.689 1.00 0.00 13 THR A CA 15
ATOM 8269 C C . THR A 1 13 ? -6.395 -8.998 -3.173 1.00 0.00 13 THR A C 15
ATOM 8270 O O . THR A 1 13 ? -6.894 -9.997 -2.658 1.00 0.00 13 THR A O 15
ATOM 8281 N N . CYS A 1 14 ? -5.878 -8.000 -2.465 1.00 0.00 14 CYS A N 15
ATOM 8282 C CA . CYS A 1 14 ? -5.867 -8.018 -1.010 1.00 0.00 14 CYS A CA 15
ATOM 8283 C C . CYS A 1 14 ? -7.250 -7.708 -0.445 1.00 0.00 14 CYS A C 15
ATOM 8284 O O . CYS A 1 14 ? -7.580 -8.108 0.671 1.00 0.00 14 CYS A O 15
ATOM 8291 N N . ASP A 1 15 ? -8.055 -6.989 -1.226 1.00 0.00 15 ASP A N 15
ATOM 8292 C CA . ASP A 1 15 ? -9.405 -6.616 -0.810 1.00 0.00 15 ASP A CA 15
ATOM 8293 C C . ASP A 1 15 ? -9.367 -5.489 0.217 1.00 0.00 15 ASP A C 15
ATOM 8294 O O . ASP A 1 15 ? -10.135 -5.487 1.180 1.00 0.00 15 ASP A O 15
ATOM 8303 N N . ILE A 1 16 ? -8.471 -4.530 0.003 1.00 0.00 16 ILE A N 15
ATOM 8304 C CA . ILE A 1 16 ? -8.336 -3.395 0.909 1.00 0.00 16 ILE A CA 15
ATOM 8305 C C . ILE A 1 16 ? -8.118 -2.100 0.133 1.00 0.00 16 ILE A C 15
ATOM 8306 O O . ILE A 1 16 ? -7.756 -2.123 -1.042 1.00 0.00 16 ILE A O 15
ATOM 8322 N N . SER A 1 17 ? -8.338 -0.973 0.802 1.00 0.00 17 SER A N 15
ATOM 8323 C CA . SER A 1 17 ? -8.165 0.334 0.179 1.00 0.00 17 SER A CA 15
ATOM 8324 C C . SER A 1 17 ? -7.377 1.269 1.090 1.00 0.00 17 SER A C 15
ATOM 8325 O O . SER A 1 17 ? -7.250 1.022 2.289 1.00 0.00 17 SER A O 15
ATOM 8333 N N . PHE A 1 18 ? -6.851 2.343 0.513 1.00 0.00 18 PHE A N 15
ATOM 8334 C CA . PHE A 1 18 ? -6.076 3.316 1.274 1.00 0.00 18 PHE A CA 15
ATOM 8335 C C . PHE A 1 18 ? -6.449 4.742 0.883 1.00 0.00 18 PHE A C 15
ATOM 8336 O O . PHE A 1 18 ? -6.518 5.074 -0.300 1.00 0.00 18 PHE A O 15
ATOM 8353 N N . ASN A 1 19 ? -6.691 5.580 1.885 1.00 0.00 19 ASN A N 15
ATOM 8354 C CA . ASN A 1 19 ? -7.057 6.972 1.646 1.00 0.00 19 ASN A CA 15
ATOM 8355 C C . ASN A 1 19 ? -5.867 7.766 1.116 1.00 0.00 19 ASN A C 15
ATOM 8356 O O . ASN A 1 19 ? -6.034 8.741 0.384 1.00 0.00 19 ASN A O 15
ATOM 8367 N N . TYR A 1 20 ? -4.664 7.342 1.492 1.00 0.00 20 TYR A N 15
ATOM 8368 C CA . TYR A 1 20 ? -3.446 8.014 1.055 1.00 0.00 20 TYR A CA 15
ATOM 8369 C C . TYR A 1 20 ? -2.767 7.236 -0.065 1.00 0.00 20 TYR A C 15
ATOM 8370 O O . TYR A 1 20 ? -2.494 6.043 0.070 1.00 0.00 20 TYR A O 15
ATOM 8388 N N . VAL A 1 21 ? -2.496 7.918 -1.174 1.00 0.00 21 VAL A N 15
ATOM 8389 C CA . VAL A 1 21 ? -1.848 7.290 -2.319 1.00 0.00 21 VAL A CA 15
ATOM 8390 C C . VAL A 1 21 ? -0.507 6.684 -1.923 1.00 0.00 21 VAL A C 15
ATOM 8391 O O . VAL A 1 21 ? -0.133 5.613 -2.403 1.00 0.00 21 VAL A O 15
ATOM 8404 N N . LYS A 1 22 ? 0.211 7.372 -1.040 1.00 0.00 22 LYS A N 15
ATOM 8405 C CA . LYS A 1 22 ? 1.509 6.897 -0.574 1.00 0.00 22 LYS A CA 15
ATOM 8406 C C . LYS A 1 22 ? 1.395 5.488 -0.001 1.00 0.00 22 LYS A C 15
ATOM 8407 O O . LYS A 1 22 ? 2.325 4.688 -0.098 1.00 0.00 22 LYS A O 15
ATOM 8426 N N . THR A 1 23 ? 0.243 5.195 0.592 1.00 0.00 23 THR A N 15
ATOM 8427 C CA . THR A 1 23 ? -0.003 3.883 1.178 1.00 0.00 23 THR A CA 15
ATOM 8428 C C . THR A 1 23 ? -0.038 2.810 0.097 1.00 0.00 23 THR A C 15
ATOM 8429 O O . THR A 1 23 ? 0.614 1.772 0.217 1.00 0.00 23 THR A O 15
ATOM 8440 N N . TYR A 1 24 ? -0.801 3.069 -0.961 1.00 0.00 24 TYR A N 15
ATOM 8441 C CA . TYR A 1 24 ? -0.919 2.127 -2.065 1.00 0.00 24 TYR A CA 15
ATOM 8442 C C . TYR A 1 24 ? 0.442 1.873 -2.698 1.00 0.00 24 TYR A C 15
ATOM 8443 O O . TYR A 1 24 ? 0.723 0.772 -3.172 1.00 0.00 24 TYR A O 15
ATOM 8461 N N . LEU A 1 25 ? 1.288 2.896 -2.690 1.00 0.00 25 LEU A N 15
ATOM 8462 C CA . LEU A 1 25 ? 2.625 2.781 -3.253 1.00 0.00 25 LEU A CA 15
ATOM 8463 C C . LEU A 1 25 ? 3.482 1.871 -2.385 1.00 0.00 25 LEU A C 15
ATOM 8464 O O . LEU A 1 25 ? 4.027 0.874 -2.856 1.00 0.00 25 LEU A O 15
ATOM 8480 N N . ALA A 1 26 ? 3.585 2.220 -1.111 1.00 0.00 26 ALA A N 15
ATOM 8481 C CA . ALA A 1 26 ? 4.360 1.436 -0.166 1.00 0.00 26 ALA A CA 15
ATOM 8482 C C . ALA A 1 26 ? 3.766 0.041 0.000 1.00 0.00 26 ALA A C 15
ATOM 8483 O O . ALA A 1 26 ? 4.437 -0.880 0.466 1.00 0.00 26 ALA A O 15
ATOM 8490 N N . HIS A 1 27 ? 2.502 -0.107 -0.389 1.00 0.00 27 HIS A N 15
ATOM 8491 C CA . HIS A 1 27 ? 1.814 -1.387 -0.288 1.00 0.00 27 HIS A CA 15
ATOM 8492 C C . HIS A 1 27 ? 2.325 -2.360 -1.344 1.00 0.00 27 HIS A C 15
ATOM 8493 O O . HIS A 1 27 ? 2.840 -3.429 -1.018 1.00 0.00 27 HIS A O 15
ATOM 8507 N N . LYS A 1 28 ? 2.184 -1.984 -2.610 1.00 0.00 28 LYS A N 15
ATOM 8508 C CA . LYS A 1 28 ? 2.639 -2.830 -3.708 1.00 0.00 28 LYS A CA 15
ATOM 8509 C C . LYS A 1 28 ? 4.158 -2.984 -3.686 1.00 0.00 28 LYS A C 15
ATOM 8510 O O . LYS A 1 28 ? 4.709 -3.873 -4.334 1.00 0.00 28 LYS A O 15
ATOM 8529 N N . GLN A 1 29 ? 4.830 -2.112 -2.938 1.00 0.00 29 GLN A N 15
ATOM 8530 C CA . GLN A 1 29 ? 6.283 -2.154 -2.836 1.00 0.00 29 GLN A CA 15
ATOM 8531 C C . GLN A 1 29 ? 6.746 -3.417 -2.115 1.00 0.00 29 GLN A C 15
ATOM 8532 O O . GLN A 1 29 ? 7.411 -4.269 -2.705 1.00 0.00 29 GLN A O 15
ATOM 8546 N N . PHE A 1 30 ? 6.404 -3.529 -0.833 1.00 0.00 30 PHE A N 15
ATOM 8547 C CA . PHE A 1 30 ? 6.801 -4.688 -0.039 1.00 0.00 30 PHE A CA 15
ATOM 8548 C C . PHE A 1 30 ? 5.740 -5.071 0.990 1.00 0.00 30 PHE A C 15
ATOM 8549 O O . PHE A 1 30 ? 6.017 -5.825 1.923 1.00 0.00 30 PHE A O 15
ATOM 8566 N N . TYR A 1 31 ? 4.529 -4.556 0.822 1.00 0.00 31 TYR A N 15
ATOM 8567 C CA . TYR A 1 31 ? 3.441 -4.860 1.747 1.00 0.00 31 TYR A CA 15
ATOM 8568 C C . TYR A 1 31 ? 2.421 -5.794 1.101 1.00 0.00 31 TYR A C 15
ATOM 8569 O O . TYR A 1 31 ? 1.650 -6.460 1.792 1.00 0.00 31 TYR A O 15
ATOM 8587 N N . CYS A 1 32 ? 2.425 -5.838 -0.226 1.00 0.00 32 CYS A N 15
ATOM 8588 C CA . CYS A 1 32 ? 1.506 -6.687 -0.969 1.00 0.00 32 CYS A CA 15
ATOM 8589 C C . CYS A 1 32 ? 2.109 -8.066 -1.204 1.00 0.00 32 CYS A C 15
ATOM 8590 O O . CYS A 1 32 ? 3.326 -8.242 -1.141 1.00 0.00 32 CYS A O 15
ATOM 8597 N N . LYS A 1 33 ? 1.251 -9.042 -1.477 1.00 0.00 33 LYS A N 15
ATOM 8598 C CA . LYS A 1 33 ? 1.699 -10.407 -1.726 1.00 0.00 33 LYS A CA 15
ATOM 8599 C C . LYS A 1 33 ? 0.994 -10.995 -2.942 1.00 0.00 33 LYS A C 15
ATOM 8600 O O . LYS A 1 33 ? 0.843 -12.211 -3.058 1.00 0.00 33 LYS A O 15
ATOM 8619 N N . ASN A 1 34 ? 0.567 -10.122 -3.850 1.00 0.00 34 ASN A N 15
ATOM 8620 C CA . ASN A 1 34 ? -0.120 -10.554 -5.062 1.00 0.00 34 ASN A CA 15
ATOM 8621 C C . ASN A 1 34 ? 0.875 -11.088 -6.089 1.00 0.00 34 ASN A C 15
ATOM 8622 O O . ASN A 1 34 ? 1.010 -10.539 -7.183 1.00 0.00 34 ASN A O 15
ATOM 8633 N N . LYS A 1 35 ? 1.571 -12.161 -5.727 1.00 0.00 35 LYS A N 15
ATOM 8634 C CA . LYS A 1 35 ? 2.554 -12.770 -6.616 1.00 0.00 35 LYS A CA 15
ATOM 8635 C C . LYS A 1 35 ? 1.898 -13.241 -7.913 1.00 0.00 35 LYS A C 15
ATOM 8636 O O . LYS A 1 35 ? 0.713 -13.571 -7.935 1.00 0.00 35 LYS A O 15
ATOM 8655 N N . PRO A 1 36 ? 2.667 -13.279 -9.015 1.00 0.00 36 PRO A N 15
ATOM 8656 C CA . PRO A 1 36 ? 2.155 -13.713 -10.319 1.00 0.00 36 PRO A CA 15
ATOM 8657 C C . PRO A 1 36 ? 1.863 -15.209 -10.357 1.00 0.00 36 PRO A C 15
ATOM 8658 O O . PRO A 1 36 ? 2.025 -15.815 -11.437 1.00 0.00 36 PRO A O 15
ATOM 8671 N N . GLY A 1 1 ? -18.295 7.718 -20.825 1.00 0.00 1 GLY A N 16
ATOM 8672 C CA . GLY A 1 1 ? -16.897 7.838 -21.325 1.00 0.00 1 GLY A CA 16
ATOM 8673 C C . GLY A 1 1 ? -16.032 8.701 -20.429 1.00 0.00 1 GLY A C 16
ATOM 8674 O O . GLY A 1 1 ? -14.816 8.519 -20.367 1.00 0.00 1 GLY A O 16
ATOM 8680 N N . SER A 1 2 ? -16.659 9.643 -19.733 1.00 0.00 2 SER A N 16
ATOM 8681 C CA . SER A 1 2 ? -15.939 10.538 -18.835 1.00 0.00 2 SER A CA 16
ATOM 8682 C C . SER A 1 2 ? -16.624 10.612 -17.475 1.00 0.00 2 SER A C 16
ATOM 8683 O O . SER A 1 2 ? -17.538 9.839 -17.186 1.00 0.00 2 SER A O 16
ATOM 8691 N N . ALA A 1 3 ? -16.177 11.547 -16.642 1.00 0.00 3 ALA A N 16
ATOM 8692 C CA . ALA A 1 3 ? -16.747 11.722 -15.312 1.00 0.00 3 ALA A CA 16
ATOM 8693 C C . ALA A 1 3 ? -16.580 10.460 -14.473 1.00 0.00 3 ALA A C 16
ATOM 8694 O O . ALA A 1 3 ? -17.431 10.135 -13.644 1.00 0.00 3 ALA A O 16
ATOM 8701 N N . ALA A 1 4 ? -15.478 9.750 -14.693 1.00 0.00 4 ALA A N 16
ATOM 8702 C CA . ALA A 1 4 ? -15.199 8.523 -13.957 1.00 0.00 4 ALA A CA 16
ATOM 8703 C C . ALA A 1 4 ? -14.405 8.813 -12.688 1.00 0.00 4 ALA A C 16
ATOM 8704 O O . ALA A 1 4 ? -14.564 8.130 -11.676 1.00 0.00 4 ALA A O 16
ATOM 8711 N N . GLU A 1 5 ? -13.551 9.829 -12.749 1.00 0.00 5 GLU A N 16
ATOM 8712 C CA . GLU A 1 5 ? -12.732 10.212 -11.605 1.00 0.00 5 GLU A CA 16
ATOM 8713 C C . GLU A 1 5 ? -11.773 9.090 -11.223 1.00 0.00 5 GLU A C 16
ATOM 8714 O O . GLU A 1 5 ? -12.193 7.965 -10.951 1.00 0.00 5 GLU A O 16
ATOM 8726 N N . VAL A 1 6 ? -10.481 9.403 -11.202 1.00 0.00 6 VAL A N 16
ATOM 8727 C CA . VAL A 1 6 ? -9.462 8.422 -10.852 1.00 0.00 6 VAL A CA 16
ATOM 8728 C C . VAL A 1 6 ? -9.681 7.880 -9.445 1.00 0.00 6 VAL A C 16
ATOM 8729 O O . VAL A 1 6 ? -10.352 8.505 -8.623 1.00 0.00 6 VAL A O 16
ATOM 8742 N N . MET A 1 7 ? -9.108 6.713 -9.177 1.00 0.00 7 MET A N 16
ATOM 8743 C CA . MET A 1 7 ? -9.234 6.079 -7.871 1.00 0.00 7 MET A CA 16
ATOM 8744 C C . MET A 1 7 ? -8.332 4.855 -7.772 1.00 0.00 7 MET A C 16
ATOM 8745 O O . MET A 1 7 ? -8.808 3.724 -7.669 1.00 0.00 7 MET A O 16
ATOM 8759 N N . LYS A 1 8 ? -7.028 5.093 -7.803 1.00 0.00 8 LYS A N 16
ATOM 8760 C CA . LYS A 1 8 ? -6.052 4.014 -7.715 1.00 0.00 8 LYS A CA 16
ATOM 8761 C C . LYS A 1 8 ? -5.586 3.822 -6.276 1.00 0.00 8 LYS A C 16
ATOM 8762 O O . LYS A 1 8 ? -4.389 3.744 -6.002 1.00 0.00 8 LYS A O 16
ATOM 8781 N N . LYS A 1 9 ? -6.546 3.748 -5.361 1.00 0.00 9 LYS A N 16
ATOM 8782 C CA . LYS A 1 9 ? -6.243 3.566 -3.946 1.00 0.00 9 LYS A CA 16
ATOM 8783 C C . LYS A 1 9 ? -7.019 2.384 -3.371 1.00 0.00 9 LYS A C 16
ATOM 8784 O O . LYS A 1 9 ? -7.737 2.519 -2.380 1.00 0.00 9 LYS A O 16
ATOM 8803 N N . TYR A 1 10 ? -6.868 1.225 -4.003 1.00 0.00 10 TYR A N 16
ATOM 8804 C CA . TYR A 1 10 ? -7.551 0.016 -3.560 1.00 0.00 10 TYR A CA 16
ATOM 8805 C C . TYR A 1 10 ? -6.938 -1.222 -4.206 1.00 0.00 10 TYR A C 16
ATOM 8806 O O . TYR A 1 10 ? -6.934 -1.358 -5.429 1.00 0.00 10 TYR A O 16
ATOM 8824 N N . CYS A 1 11 ? -6.422 -2.123 -3.377 1.00 0.00 11 CYS A N 16
ATOM 8825 C CA . CYS A 1 11 ? -5.810 -3.351 -3.870 1.00 0.00 11 CYS A CA 16
ATOM 8826 C C . CYS A 1 11 ? -6.867 -4.426 -4.100 1.00 0.00 11 CYS A C 16
ATOM 8827 O O . CYS A 1 11 ? -7.366 -5.032 -3.153 1.00 0.00 11 CYS A O 16
ATOM 8834 N N . SER A 1 12 ? -7.207 -4.653 -5.364 1.00 0.00 12 SER A N 16
ATOM 8835 C CA . SER A 1 12 ? -8.209 -5.652 -5.721 1.00 0.00 12 SER A CA 16
ATOM 8836 C C . SER A 1 12 ? -7.798 -7.038 -5.233 1.00 0.00 12 SER A C 16
ATOM 8837 O O . SER A 1 12 ? -8.638 -7.828 -4.799 1.00 0.00 12 SER A O 16
ATOM 8845 N N . THR A 1 13 ? -6.504 -7.328 -5.309 1.00 0.00 13 THR A N 16
ATOM 8846 C CA . THR A 1 13 ? -5.983 -8.621 -4.877 1.00 0.00 13 THR A CA 16
ATOM 8847 C C . THR A 1 13 ? -6.197 -8.822 -3.380 1.00 0.00 13 THR A C 16
ATOM 8848 O O . THR A 1 13 ? -6.750 -9.835 -2.953 1.00 0.00 13 THR A O 16
ATOM 8859 N N . CYS A 1 14 ? -5.752 -7.852 -2.589 1.00 0.00 14 CYS A N 16
ATOM 8860 C CA . CYS A 1 14 ? -5.889 -7.918 -1.143 1.00 0.00 14 CYS A CA 16
ATOM 8861 C C . CYS A 1 14 ? -7.327 -7.641 -0.712 1.00 0.00 14 CYS A C 16
ATOM 8862 O O . CYS A 1 14 ? -7.767 -8.092 0.346 1.00 0.00 14 CYS A O 16
ATOM 8869 N N . ASP A 1 15 ? -8.056 -6.895 -1.539 1.00 0.00 15 ASP A N 16
ATOM 8870 C CA . ASP A 1 15 ? -9.445 -6.551 -1.247 1.00 0.00 15 ASP A CA 16
ATOM 8871 C C . ASP A 1 15 ? -9.524 -5.500 -0.144 1.00 0.00 15 ASP A C 16
ATOM 8872 O O . ASP A 1 15 ? -10.242 -5.671 0.842 1.00 0.00 15 ASP A O 16
ATOM 8881 N N . ILE A 1 16 ? -8.783 -4.410 -0.319 1.00 0.00 16 ILE A N 16
ATOM 8882 C CA . ILE A 1 16 ? -8.772 -3.329 0.661 1.00 0.00 16 ILE A CA 16
ATOM 8883 C C . ILE A 1 16 ? -8.510 -1.984 -0.011 1.00 0.00 16 ILE A C 16
ATOM 8884 O O . ILE A 1 16 ? -8.034 -1.926 -1.144 1.00 0.00 16 ILE A O 16
ATOM 8900 N N . SER A 1 17 ? -8.825 -0.905 0.699 1.00 0.00 17 SER A N 16
ATOM 8901 C CA . SER A 1 17 ? -8.626 0.440 0.178 1.00 0.00 17 SER A CA 16
ATOM 8902 C C . SER A 1 17 ? -7.585 1.193 1.001 1.00 0.00 17 SER A C 16
ATOM 8903 O O . SER A 1 17 ? -7.153 0.724 2.053 1.00 0.00 17 SER A O 16
ATOM 8911 N N . PHE A 1 18 ? -7.186 2.364 0.513 1.00 0.00 18 PHE A N 16
ATOM 8912 C CA . PHE A 1 18 ? -6.196 3.181 1.204 1.00 0.00 18 PHE A CA 16
ATOM 8913 C C . PHE A 1 18 ? -6.531 4.664 1.078 1.00 0.00 18 PHE A C 16
ATOM 8914 O O . PHE A 1 18 ? -6.678 5.185 -0.026 1.00 0.00 18 PHE A O 16
ATOM 8931 N N . ASN A 1 19 ? -6.650 5.336 2.218 1.00 0.00 19 ASN A N 16
ATOM 8932 C CA . ASN A 1 19 ? -6.968 6.760 2.235 1.00 0.00 19 ASN A CA 16
ATOM 8933 C C . ASN A 1 19 ? -5.819 7.582 1.658 1.00 0.00 19 ASN A C 16
ATOM 8934 O O . ASN A 1 19 ? -6.038 8.616 1.029 1.00 0.00 19 ASN A O 16
ATOM 8945 N N . TYR A 1 20 ? -4.595 7.113 1.878 1.00 0.00 20 TYR A N 16
ATOM 8946 C CA . TYR A 1 20 ? -3.412 7.804 1.379 1.00 0.00 20 TYR A CA 16
ATOM 8947 C C . TYR A 1 20 ? -2.803 7.058 0.198 1.00 0.00 20 TYR A C 16
ATOM 8948 O O . TYR A 1 20 ? -2.531 5.860 0.280 1.00 0.00 20 TYR A O 16
ATOM 8966 N N . VAL A 1 21 ? -2.590 7.774 -0.902 1.00 0.00 21 VAL A N 16
ATOM 8967 C CA . VAL A 1 21 ? -2.011 7.179 -2.100 1.00 0.00 21 VAL A CA 16
ATOM 8968 C C . VAL A 1 21 ? -0.636 6.591 -1.807 1.00 0.00 21 VAL A C 16
ATOM 8969 O O . VAL A 1 21 ? -0.271 5.543 -2.339 1.00 0.00 21 VAL A O 16
ATOM 8982 N N . LYS A 1 22 ? 0.122 7.271 -0.951 1.00 0.00 22 LYS A N 16
ATOM 8983 C CA . LYS A 1 22 ? 1.457 6.811 -0.582 1.00 0.00 22 LYS A CA 16
ATOM 8984 C C . LYS A 1 22 ? 1.405 5.385 -0.044 1.00 0.00 22 LYS A C 16
ATOM 8985 O O . LYS A 1 22 ? 2.353 4.614 -0.202 1.00 0.00 22 LYS A O 16
ATOM 9004 N N . THR A 1 23 ? 0.287 5.041 0.586 1.00 0.00 23 THR A N 16
ATOM 9005 C CA . THR A 1 23 ? 0.102 3.707 1.143 1.00 0.00 23 THR A CA 16
ATOM 9006 C C . THR A 1 23 ? 0.062 2.662 0.035 1.00 0.00 23 THR A C 16
ATOM 9007 O O . THR A 1 23 ? 0.758 1.648 0.099 1.00 0.00 23 THR A O 16
ATOM 9018 N N . TYR A 1 24 ? -0.755 2.917 -0.981 1.00 0.00 24 TYR A N 16
ATOM 9019 C CA . TYR A 1 24 ? -0.885 1.999 -2.106 1.00 0.00 24 TYR A CA 16
ATOM 9020 C C . TYR A 1 24 ? 0.459 1.803 -2.792 1.00 0.00 24 TYR A C 16
ATOM 9021 O O . TYR A 1 24 ? 0.768 0.714 -3.277 1.00 0.00 24 TYR A O 16
ATOM 9039 N N . LEU A 1 25 ? 1.258 2.862 -2.820 1.00 0.00 25 LEU A N 16
ATOM 9040 C CA . LEU A 1 25 ? 2.574 2.800 -3.439 1.00 0.00 25 LEU A CA 16
ATOM 9041 C C . LEU A 1 25 ? 3.480 1.867 -2.652 1.00 0.00 25 LEU A C 16
ATOM 9042 O O . LEU A 1 25 ? 3.947 0.852 -3.167 1.00 0.00 25 LEU A O 16
ATOM 9058 N N . ALA A 1 26 ? 3.712 2.214 -1.394 1.00 0.00 26 ALA A N 16
ATOM 9059 C CA . ALA A 1 26 ? 4.546 1.406 -0.522 1.00 0.00 26 ALA A CA 16
ATOM 9060 C C . ALA A 1 26 ? 3.949 0.015 -0.334 1.00 0.00 26 ALA A C 16
ATOM 9061 O O . ALA A 1 26 ? 4.644 -0.925 0.050 1.00 0.00 26 ALA A O 16
ATOM 9068 N N . HIS A 1 27 ? 2.653 -0.107 -0.612 1.00 0.00 27 HIS A N 16
ATOM 9069 C CA . HIS A 1 27 ? 1.957 -1.380 -0.477 1.00 0.00 27 HIS A CA 16
ATOM 9070 C C . HIS A 1 27 ? 2.383 -2.346 -1.575 1.00 0.00 27 HIS A C 16
ATOM 9071 O O . HIS A 1 27 ? 2.888 -3.432 -1.296 1.00 0.00 27 HIS A O 16
ATOM 9085 N N . LYS A 1 28 ? 2.182 -1.945 -2.824 1.00 0.00 28 LYS A N 16
ATOM 9086 C CA . LYS A 1 28 ? 2.552 -2.782 -3.958 1.00 0.00 28 LYS A CA 16
ATOM 9087 C C . LYS A 1 28 ? 4.067 -2.948 -4.044 1.00 0.00 28 LYS A C 16
ATOM 9088 O O . LYS A 1 28 ? 4.563 -3.835 -4.741 1.00 0.00 28 LYS A O 16
ATOM 9107 N N . GLN A 1 29 ? 4.798 -2.095 -3.334 1.00 0.00 29 GLN A N 16
ATOM 9108 C CA . GLN A 1 29 ? 6.254 -2.154 -3.333 1.00 0.00 29 GLN A CA 16
ATOM 9109 C C . GLN A 1 29 ? 6.748 -3.434 -2.666 1.00 0.00 29 GLN A C 16
ATOM 9110 O O . GLN A 1 29 ? 7.370 -4.278 -3.309 1.00 0.00 29 GLN A O 16
ATOM 9124 N N . PHE A 1 30 ? 6.476 -3.567 -1.370 1.00 0.00 30 PHE A N 16
ATOM 9125 C CA . PHE A 1 30 ? 6.906 -4.741 -0.621 1.00 0.00 30 PHE A CA 16
ATOM 9126 C C . PHE A 1 30 ? 5.962 -5.057 0.537 1.00 0.00 30 PHE A C 16
ATOM 9127 O O . PHE A 1 30 ? 6.335 -5.766 1.471 1.00 0.00 30 PHE A O 16
ATOM 9144 N N . TYR A 1 31 ? 4.747 -4.533 0.477 1.00 0.00 31 TYR A N 16
ATOM 9145 C CA . TYR A 1 31 ? 3.766 -4.768 1.532 1.00 0.00 31 TYR A CA 16
ATOM 9146 C C . TYR A 1 31 ? 2.649 -5.688 1.046 1.00 0.00 31 TYR A C 16
ATOM 9147 O O . TYR A 1 31 ? 1.978 -6.341 1.846 1.00 0.00 31 TYR A O 16
ATOM 9165 N N . CYS A 1 32 ? 2.455 -5.736 -0.267 1.00 0.00 32 CYS A N 16
ATOM 9166 C CA . CYS A 1 32 ? 1.420 -6.575 -0.856 1.00 0.00 32 CYS A CA 16
ATOM 9167 C C . CYS A 1 32 ? 1.833 -8.042 -0.838 1.00 0.00 32 CYS A C 16
ATOM 9168 O O . CYS A 1 32 ? 2.991 -8.376 -1.089 1.00 0.00 32 CYS A O 16
ATOM 9175 N N . LYS A 1 33 ? 0.878 -8.917 -0.538 1.00 0.00 33 LYS A N 16
ATOM 9176 C CA . LYS A 1 33 ? 1.143 -10.351 -0.488 1.00 0.00 33 LYS A CA 16
ATOM 9177 C C . LYS A 1 33 ? 0.636 -11.043 -1.748 1.00 0.00 33 LYS A C 16
ATOM 9178 O O . LYS A 1 33 ? 0.130 -12.164 -1.692 1.00 0.00 33 LYS A O 16
ATOM 9197 N N . ASN A 1 34 ? 0.776 -10.368 -2.884 1.00 0.00 34 ASN A N 16
ATOM 9198 C CA . ASN A 1 34 ? 0.333 -10.919 -4.160 1.00 0.00 34 ASN A CA 16
ATOM 9199 C C . ASN A 1 34 ? 1.456 -11.700 -4.835 1.00 0.00 34 ASN A C 16
ATOM 9200 O O . ASN A 1 34 ? 1.770 -11.472 -6.004 1.00 0.00 34 ASN A O 16
ATOM 9211 N N . LYS A 1 35 ? 2.058 -12.622 -4.092 1.00 0.00 35 LYS A N 16
ATOM 9212 C CA . LYS A 1 35 ? 3.147 -13.438 -4.619 1.00 0.00 35 LYS A CA 16
ATOM 9213 C C . LYS A 1 35 ? 4.320 -12.564 -5.056 1.00 0.00 35 LYS A C 16
ATOM 9214 O O . LYS A 1 35 ? 4.430 -12.197 -6.226 1.00 0.00 35 LYS A O 16
ATOM 9233 N N . PRO A 1 36 ? 5.217 -12.218 -4.116 1.00 0.00 36 PRO A N 16
ATOM 9234 C CA . PRO A 1 36 ? 6.386 -11.383 -4.410 1.00 0.00 36 PRO A CA 16
ATOM 9235 C C . PRO A 1 36 ? 7.421 -12.114 -5.260 1.00 0.00 36 PRO A C 16
ATOM 9236 O O . PRO A 1 36 ? 7.068 -13.155 -5.854 1.00 0.00 36 PRO A O 16
ATOM 9249 N N . GLY A 1 1 ? 0.039 1.824 -15.259 1.00 0.00 1 GLY A N 17
ATOM 9250 C CA . GLY A 1 1 ? 1.184 2.214 -16.129 1.00 0.00 1 GLY A CA 17
ATOM 9251 C C . GLY A 1 1 ? 0.930 3.507 -16.877 1.00 0.00 1 GLY A C 17
ATOM 9252 O O . GLY A 1 1 ? -0.065 3.635 -17.591 1.00 0.00 1 GLY A O 17
ATOM 9258 N N . SER A 1 2 ? 1.832 4.470 -16.712 1.00 0.00 2 SER A N 17
ATOM 9259 C CA . SER A 1 2 ? 1.702 5.762 -17.377 1.00 0.00 2 SER A CA 17
ATOM 9260 C C . SER A 1 2 ? 0.393 6.446 -16.993 1.00 0.00 2 SER A C 17
ATOM 9261 O O . SER A 1 2 ? -0.325 5.980 -16.108 1.00 0.00 2 SER A O 17
ATOM 9269 N N . ALA A 1 3 ? 0.091 7.552 -17.664 1.00 0.00 3 ALA A N 17
ATOM 9270 C CA . ALA A 1 3 ? -1.131 8.300 -17.393 1.00 0.00 3 ALA A CA 17
ATOM 9271 C C . ALA A 1 3 ? -1.157 8.808 -15.956 1.00 0.00 3 ALA A C 17
ATOM 9272 O O . ALA A 1 3 ? -1.581 8.100 -15.043 1.00 0.00 3 ALA A O 17
ATOM 9279 N N . ALA A 1 4 ? -0.701 10.041 -15.762 1.00 0.00 4 ALA A N 17
ATOM 9280 C CA . ALA A 1 4 ? -0.672 10.646 -14.435 1.00 0.00 4 ALA A CA 17
ATOM 9281 C C . ALA A 1 4 ? -2.083 10.833 -13.886 1.00 0.00 4 ALA A C 17
ATOM 9282 O O . ALA A 1 4 ? -3.068 10.556 -14.571 1.00 0.00 4 ALA A O 17
ATOM 9289 N N . GLU A 1 5 ? -2.171 11.304 -12.646 1.00 0.00 5 GLU A N 17
ATOM 9290 C CA . GLU A 1 5 ? -3.462 11.528 -12.005 1.00 0.00 5 GLU A CA 17
ATOM 9291 C C . GLU A 1 5 ? -4.248 10.225 -11.895 1.00 0.00 5 GLU A C 17
ATOM 9292 O O . GLU A 1 5 ? -5.349 10.104 -12.432 1.00 0.00 5 GLU A O 17
ATOM 9304 N N . VAL A 1 6 ? -3.674 9.252 -11.196 1.00 0.00 6 VAL A N 17
ATOM 9305 C CA . VAL A 1 6 ? -4.318 7.957 -11.015 1.00 0.00 6 VAL A CA 17
ATOM 9306 C C . VAL A 1 6 ? -4.744 7.753 -9.565 1.00 0.00 6 VAL A C 17
ATOM 9307 O O . VAL A 1 6 ? -4.222 8.400 -8.657 1.00 0.00 6 VAL A O 17
ATOM 9320 N N . MET A 1 7 ? -5.695 6.849 -9.355 1.00 0.00 7 MET A N 17
ATOM 9321 C CA . MET A 1 7 ? -6.191 6.558 -8.013 1.00 0.00 7 MET A CA 17
ATOM 9322 C C . MET A 1 7 ? -6.308 5.055 -7.792 1.00 0.00 7 MET A C 17
ATOM 9323 O O . MET A 1 7 ? -7.404 4.522 -7.615 1.00 0.00 7 MET A O 17
ATOM 9337 N N . LYS A 1 8 ? -5.166 4.379 -7.798 1.00 0.00 8 LYS A N 17
ATOM 9338 C CA . LYS A 1 8 ? -5.130 2.937 -7.594 1.00 0.00 8 LYS A CA 17
ATOM 9339 C C . LYS A 1 8 ? -4.867 2.608 -6.128 1.00 0.00 8 LYS A C 17
ATOM 9340 O O . LYS A 1 8 ? -3.996 1.799 -5.807 1.00 0.00 8 LYS A O 17
ATOM 9359 N N . LYS A 1 9 ? -5.628 3.241 -5.244 1.00 0.00 9 LYS A N 17
ATOM 9360 C CA . LYS A 1 9 ? -5.483 3.020 -3.810 1.00 0.00 9 LYS A CA 17
ATOM 9361 C C . LYS A 1 9 ? -6.504 2.003 -3.313 1.00 0.00 9 LYS A C 17
ATOM 9362 O O . LYS A 1 9 ? -7.092 2.164 -2.244 1.00 0.00 9 LYS A O 17
ATOM 9381 N N . TYR A 1 10 ? -6.706 0.956 -4.102 1.00 0.00 10 TYR A N 17
ATOM 9382 C CA . TYR A 1 10 ? -7.653 -0.097 -3.755 1.00 0.00 10 TYR A CA 17
ATOM 9383 C C . TYR A 1 10 ? -7.178 -1.447 -4.285 1.00 0.00 10 TYR A C 17
ATOM 9384 O O . TYR A 1 10 ? -7.344 -1.753 -5.465 1.00 0.00 10 TYR A O 17
ATOM 9402 N N . CYS A 1 11 ? -6.587 -2.249 -3.405 1.00 0.00 11 CYS A N 17
ATOM 9403 C CA . CYS A 1 11 ? -6.089 -3.565 -3.788 1.00 0.00 11 CYS A CA 17
ATOM 9404 C C . CYS A 1 11 ? -7.203 -4.604 -3.722 1.00 0.00 11 CYS A C 17
ATOM 9405 O O . CYS A 1 11 ? -7.486 -5.160 -2.662 1.00 0.00 11 CYS A O 17
ATOM 9412 N N . SER A 1 12 ? -7.835 -4.857 -4.863 1.00 0.00 12 SER A N 17
ATOM 9413 C CA . SER A 1 12 ? -8.922 -5.826 -4.940 1.00 0.00 12 SER A CA 17
ATOM 9414 C C . SER A 1 12 ? -8.456 -7.211 -4.505 1.00 0.00 12 SER A C 17
ATOM 9415 O O . SER A 1 12 ? -9.171 -7.926 -3.804 1.00 0.00 12 SER A O 17
ATOM 9423 N N . THR A 1 13 ? -7.252 -7.585 -4.927 1.00 0.00 13 THR A N 17
ATOM 9424 C CA . THR A 1 13 ? -6.692 -8.887 -4.581 1.00 0.00 13 THR A CA 17
ATOM 9425 C C . THR A 1 13 ? -6.609 -9.058 -3.068 1.00 0.00 13 THR A C 17
ATOM 9426 O O . THR A 1 13 ? -6.984 -10.101 -2.530 1.00 0.00 13 THR A O 17
ATOM 9437 N N . CYS A 1 14 ? -6.116 -8.029 -2.390 1.00 0.00 14 CYS A N 17
ATOM 9438 C CA . CYS A 1 14 ? -5.981 -8.059 -0.942 1.00 0.00 14 CYS A CA 17
ATOM 9439 C C . CYS A 1 14 ? -7.302 -7.709 -0.260 1.00 0.00 14 CYS A C 17
ATOM 9440 O O . CYS A 1 14 ? -7.542 -8.097 0.883 1.00 0.00 14 CYS A O 17
ATOM 9447 N N . ASP A 1 15 ? -8.152 -6.972 -0.971 1.00 0.00 15 ASP A N 17
ATOM 9448 C CA . ASP A 1 15 ? -9.451 -6.560 -0.443 1.00 0.00 15 ASP A CA 17
ATOM 9449 C C . ASP A 1 15 ? -9.293 -5.415 0.554 1.00 0.00 15 ASP A C 17
ATOM 9450 O O . ASP A 1 15 ? -9.775 -5.489 1.685 1.00 0.00 15 ASP A O 17
ATOM 9459 N N . ILE A 1 16 ? -8.616 -4.354 0.124 1.00 0.00 16 ILE A N 17
ATOM 9460 C CA . ILE A 1 16 ? -8.396 -3.191 0.976 1.00 0.00 16 ILE A CA 17
ATOM 9461 C C . ILE A 1 16 ? -8.288 -1.917 0.144 1.00 0.00 16 ILE A C 17
ATOM 9462 O O . ILE A 1 16 ? -8.078 -1.971 -1.067 1.00 0.00 16 ILE A O 17
ATOM 9478 N N . SER A 1 17 ? -8.434 -0.773 0.803 1.00 0.00 17 SER A N 17
ATOM 9479 C CA . SER A 1 17 ? -8.353 0.517 0.127 1.00 0.00 17 SER A CA 17
ATOM 9480 C C . SER A 1 17 ? -7.619 1.537 0.990 1.00 0.00 17 SER A C 17
ATOM 9481 O O . SER A 1 17 ? -7.552 1.397 2.211 1.00 0.00 17 SER A O 17
ATOM 9489 N N . PHE A 1 18 ? -7.068 2.562 0.349 1.00 0.00 18 PHE A N 17
ATOM 9490 C CA . PHE A 1 18 ? -6.337 3.603 1.061 1.00 0.00 18 PHE A CA 17
ATOM 9491 C C . PHE A 1 18 ? -6.680 4.984 0.511 1.00 0.00 18 PHE A C 17
ATOM 9492 O O . PHE A 1 18 ? -6.765 5.177 -0.701 1.00 0.00 18 PHE A O 17
ATOM 9509 N N . ASN A 1 19 ? -6.875 5.941 1.412 1.00 0.00 19 ASN A N 17
ATOM 9510 C CA . ASN A 1 19 ? -7.206 7.305 1.017 1.00 0.00 19 ASN A CA 17
ATOM 9511 C C . ASN A 1 19 ? -5.969 8.037 0.504 1.00 0.00 19 ASN A C 17
ATOM 9512 O O . ASN A 1 19 ? -6.075 8.977 -0.284 1.00 0.00 19 ASN A O 17
ATOM 9523 N N . TYR A 1 20 ? -4.797 7.601 0.956 1.00 0.00 20 TYR A N 17
ATOM 9524 C CA . TYR A 1 20 ? -3.540 8.214 0.543 1.00 0.00 20 TYR A CA 17
ATOM 9525 C C . TYR A 1 20 ? -2.778 7.301 -0.410 1.00 0.00 20 TYR A C 17
ATOM 9526 O O . TYR A 1 20 ? -2.595 6.115 -0.136 1.00 0.00 20 TYR A O 17
ATOM 9544 N N . VAL A 1 21 ? -2.333 7.861 -1.530 1.00 0.00 21 VAL A N 17
ATOM 9545 C CA . VAL A 1 21 ? -1.588 7.097 -2.523 1.00 0.00 21 VAL A CA 17
ATOM 9546 C C . VAL A 1 21 ? -0.329 6.490 -1.913 1.00 0.00 21 VAL A C 17
ATOM 9547 O O . VAL A 1 21 ? 0.073 5.382 -2.270 1.00 0.00 21 VAL A O 17
ATOM 9560 N N . LYS A 1 22 ? 0.285 7.220 -0.988 1.00 0.00 22 LYS A N 17
ATOM 9561 C CA . LYS A 1 22 ? 1.497 6.750 -0.324 1.00 0.00 22 LYS A CA 17
ATOM 9562 C C . LYS A 1 22 ? 1.268 5.386 0.316 1.00 0.00 22 LYS A C 17
ATOM 9563 O O . LYS A 1 22 ? 2.177 4.558 0.386 1.00 0.00 22 LYS A O 17
ATOM 9582 N N . THR A 1 23 ? 0.044 5.158 0.779 1.00 0.00 23 THR A N 17
ATOM 9583 C CA . THR A 1 23 ? -0.314 3.895 1.409 1.00 0.00 23 THR A CA 17
ATOM 9584 C C . THR A 1 23 ? -0.232 2.751 0.406 1.00 0.00 23 THR A C 17
ATOM 9585 O O . THR A 1 23 ? 0.376 1.715 0.677 1.00 0.00 23 THR A O 17
ATOM 9596 N N . TYR A 1 24 ? -0.846 2.949 -0.756 1.00 0.00 24 TYR A N 17
ATOM 9597 C CA . TYR A 1 24 ? -0.840 1.936 -1.804 1.00 0.00 24 TYR A CA 17
ATOM 9598 C C . TYR A 1 24 ? 0.574 1.701 -2.313 1.00 0.00 24 TYR A C 17
ATOM 9599 O O . TYR A 1 24 ? 0.939 0.582 -2.674 1.00 0.00 24 TYR A O 17
ATOM 9617 N N . LEU A 1 25 ? 1.367 2.766 -2.336 1.00 0.00 25 LEU A N 17
ATOM 9618 C CA . LEU A 1 25 ? 2.748 2.679 -2.796 1.00 0.00 25 LEU A CA 17
ATOM 9619 C C . LEU A 1 25 ? 3.534 1.691 -1.947 1.00 0.00 25 LEU A C 17
ATOM 9620 O O . LEU A 1 25 ? 3.999 0.664 -2.439 1.00 0.00 25 LEU A O 17
ATOM 9636 N N . ALA A 1 26 ? 3.669 2.007 -0.667 1.00 0.00 26 ALA A N 17
ATOM 9637 C CA . ALA A 1 26 ? 4.389 1.148 0.262 1.00 0.00 26 ALA A CA 17
ATOM 9638 C C . ALA A 1 26 ? 3.784 -0.251 0.294 1.00 0.00 26 ALA A C 17
ATOM 9639 O O . ALA A 1 26 ? 4.447 -1.218 0.669 1.00 0.00 26 ALA A O 17
ATOM 9646 N N . HIS A 1 27 ? 2.520 -0.348 -0.105 1.00 0.00 27 HIS A N 17
ATOM 9647 C CA . HIS A 1 27 ? 1.819 -1.625 -0.127 1.00 0.00 27 HIS A CA 17
ATOM 9648 C C . HIS A 1 27 ? 2.290 -2.479 -1.299 1.00 0.00 27 HIS A C 17
ATOM 9649 O O . HIS A 1 27 ? 2.845 -3.560 -1.105 1.00 0.00 27 HIS A O 17
ATOM 9663 N N . LYS A 1 28 ? 2.072 -1.987 -2.512 1.00 0.00 28 LYS A N 17
ATOM 9664 C CA . LYS A 1 28 ? 2.482 -2.709 -3.709 1.00 0.00 28 LYS A CA 17
ATOM 9665 C C . LYS A 1 28 ? 4.001 -2.842 -3.772 1.00 0.00 28 LYS A C 17
ATOM 9666 O O . LYS A 1 28 ? 4.530 -3.672 -4.511 1.00 0.00 28 LYS A O 17
ATOM 9685 N N . GLN A 1 29 ? 4.699 -2.019 -2.993 1.00 0.00 29 GLN A N 17
ATOM 9686 C CA . GLN A 1 29 ? 6.155 -2.047 -2.963 1.00 0.00 29 GLN A CA 17
ATOM 9687 C C . GLN A 1 29 ? 6.665 -3.373 -2.406 1.00 0.00 29 GLN A C 17
ATOM 9688 O O . GLN A 1 29 ? 7.318 -4.142 -3.113 1.00 0.00 29 GLN A O 17
ATOM 9702 N N . PHE A 1 30 ? 6.377 -3.631 -1.134 1.00 0.00 30 PHE A N 17
ATOM 9703 C CA . PHE A 1 30 ? 6.822 -4.862 -0.489 1.00 0.00 30 PHE A CA 17
ATOM 9704 C C . PHE A 1 30 ? 5.845 -5.332 0.586 1.00 0.00 30 PHE A C 17
ATOM 9705 O O . PHE A 1 30 ? 6.197 -6.150 1.436 1.00 0.00 30 PHE A O 17
ATOM 9722 N N . TYR A 1 31 ? 4.623 -4.819 0.551 1.00 0.00 31 TYR A N 17
ATOM 9723 C CA . TYR A 1 31 ? 3.611 -5.201 1.531 1.00 0.00 31 TYR A CA 17
ATOM 9724 C C . TYR A 1 31 ? 2.536 -6.078 0.897 1.00 0.00 31 TYR A C 17
ATOM 9725 O O . TYR A 1 31 ? 1.825 -6.805 1.591 1.00 0.00 31 TYR A O 17
ATOM 9743 N N . CYS A 1 32 ? 2.422 -6.006 -0.425 1.00 0.00 32 CYS A N 17
ATOM 9744 C CA . CYS A 1 32 ? 1.434 -6.794 -1.151 1.00 0.00 32 CYS A CA 17
ATOM 9745 C C . CYS A 1 32 ? 1.962 -8.195 -1.443 1.00 0.00 32 CYS A C 17
ATOM 9746 O O . CYS A 1 32 ? 3.171 -8.407 -1.538 1.00 0.00 32 CYS A O 17
ATOM 9753 N N . LYS A 1 33 ? 1.047 -9.149 -1.583 1.00 0.00 33 LYS A N 17
ATOM 9754 C CA . LYS A 1 33 ? 1.420 -10.530 -1.865 1.00 0.00 33 LYS A CA 17
ATOM 9755 C C . LYS A 1 33 ? 1.271 -10.842 -3.350 1.00 0.00 33 LYS A C 17
ATOM 9756 O O . LYS A 1 33 ? 0.997 -11.981 -3.730 1.00 0.00 33 LYS A O 17
ATOM 9775 N N . ASN A 1 34 ? 1.453 -9.825 -4.186 1.00 0.00 34 ASN A N 17
ATOM 9776 C CA . ASN A 1 34 ? 1.339 -9.992 -5.630 1.00 0.00 34 ASN A CA 17
ATOM 9777 C C . ASN A 1 34 ? 2.665 -9.688 -6.320 1.00 0.00 34 ASN A C 17
ATOM 9778 O O . ASN A 1 34 ? 2.797 -8.682 -7.018 1.00 0.00 34 ASN A O 17
ATOM 9789 N N . LYS A 1 35 ? 3.646 -10.567 -6.117 1.00 0.00 35 LYS A N 17
ATOM 9790 C CA . LYS A 1 35 ? 4.972 -10.405 -6.715 1.00 0.00 35 LYS A CA 17
ATOM 9791 C C . LYS A 1 35 ? 5.460 -8.960 -6.611 1.00 0.00 35 LYS A C 17
ATOM 9792 O O . LYS A 1 35 ? 5.546 -8.251 -7.613 1.00 0.00 35 LYS A O 17
ATOM 9811 N N . PRO A 1 36 ? 5.787 -8.505 -5.389 1.00 0.00 36 PRO A N 17
ATOM 9812 C CA . PRO A 1 36 ? 6.268 -7.139 -5.158 1.00 0.00 36 PRO A CA 17
ATOM 9813 C C . PRO A 1 36 ? 7.667 -6.916 -5.720 1.00 0.00 36 PRO A C 17
ATOM 9814 O O . PRO A 1 36 ? 8.151 -5.766 -5.659 1.00 0.00 36 PRO A O 17
ATOM 9827 N N . GLY A 1 1 ? -16.533 -3.861 -20.254 1.00 0.00 1 GLY A N 18
ATOM 9828 C CA . GLY A 1 1 ? -17.587 -3.771 -19.207 1.00 0.00 1 GLY A CA 18
ATOM 9829 C C . GLY A 1 1 ? -17.008 -3.665 -17.810 1.00 0.00 1 GLY A C 18
ATOM 9830 O O . GLY A 1 1 ? -15.808 -3.447 -17.644 1.00 0.00 1 GLY A O 18
ATOM 9836 N N . SER A 1 2 ? -17.863 -3.817 -16.803 1.00 0.00 2 SER A N 18
ATOM 9837 C CA . SER A 1 2 ? -17.429 -3.736 -15.414 1.00 0.00 2 SER A CA 18
ATOM 9838 C C . SER A 1 2 ? -16.832 -2.366 -15.108 1.00 0.00 2 SER A C 18
ATOM 9839 O O . SER A 1 2 ? -16.822 -1.478 -15.961 1.00 0.00 2 SER A O 18
ATOM 9847 N N . ALA A 1 3 ? -16.335 -2.203 -13.887 1.00 0.00 3 ALA A N 18
ATOM 9848 C CA . ALA A 1 3 ? -15.735 -0.941 -13.469 1.00 0.00 3 ALA A CA 18
ATOM 9849 C C . ALA A 1 3 ? -14.733 -1.157 -12.340 1.00 0.00 3 ALA A C 18
ATOM 9850 O O . ALA A 1 3 ? -15.049 -0.952 -11.168 1.00 0.00 3 ALA A O 18
ATOM 9857 N N . ALA A 1 4 ? -13.523 -1.572 -12.701 1.00 0.00 4 ALA A N 18
ATOM 9858 C CA . ALA A 1 4 ? -12.475 -1.816 -11.718 1.00 0.00 4 ALA A CA 18
ATOM 9859 C C . ALA A 1 4 ? -11.395 -0.741 -11.788 1.00 0.00 4 ALA A C 18
ATOM 9860 O O . ALA A 1 4 ? -11.168 -0.014 -10.821 1.00 0.00 4 ALA A O 18
ATOM 9867 N N . GLU A 1 5 ? -10.733 -0.647 -12.936 1.00 0.00 5 GLU A N 18
ATOM 9868 C CA . GLU A 1 5 ? -9.678 0.340 -13.131 1.00 0.00 5 GLU A CA 18
ATOM 9869 C C . GLU A 1 5 ? -8.550 0.134 -12.126 1.00 0.00 5 GLU A C 18
ATOM 9870 O O . GLU A 1 5 ? -8.663 0.521 -10.962 1.00 0.00 5 GLU A O 18
ATOM 9882 N N . VAL A 1 6 ? -7.462 -0.479 -12.581 1.00 0.00 6 VAL A N 18
ATOM 9883 C CA . VAL A 1 6 ? -6.314 -0.737 -11.721 1.00 0.00 6 VAL A CA 18
ATOM 9884 C C . VAL A 1 6 ? -5.717 0.563 -11.196 1.00 0.00 6 VAL A C 18
ATOM 9885 O O . VAL A 1 6 ? -5.926 1.633 -11.768 1.00 0.00 6 VAL A O 18
ATOM 9898 N N . MET A 1 7 ? -4.970 0.459 -10.103 1.00 0.00 7 MET A N 18
ATOM 9899 C CA . MET A 1 7 ? -4.335 1.623 -9.493 1.00 0.00 7 MET A CA 18
ATOM 9900 C C . MET A 1 7 ? -5.371 2.683 -9.129 1.00 0.00 7 MET A C 18
ATOM 9901 O O . MET A 1 7 ? -5.420 3.754 -9.734 1.00 0.00 7 MET A O 18
ATOM 9915 N N . LYS A 1 8 ? -6.193 2.376 -8.132 1.00 0.00 8 LYS A N 18
ATOM 9916 C CA . LYS A 1 8 ? -7.225 3.302 -7.681 1.00 0.00 8 LYS A CA 18
ATOM 9917 C C . LYS A 1 8 ? -7.337 3.283 -6.163 1.00 0.00 8 LYS A C 18
ATOM 9918 O O . LYS A 1 8 ? -8.434 3.237 -5.606 1.00 0.00 8 LYS A O 18
ATOM 9937 N N . LYS A 1 9 ? -6.188 3.319 -5.499 1.00 0.00 9 LYS A N 18
ATOM 9938 C CA . LYS A 1 9 ? -6.139 3.308 -4.039 1.00 0.00 9 LYS A CA 18
ATOM 9939 C C . LYS A 1 9 ? -6.968 2.159 -3.471 1.00 0.00 9 LYS A C 18
ATOM 9940 O O . LYS A 1 9 ? -7.678 2.323 -2.480 1.00 0.00 9 LYS A O 18
ATOM 9959 N N . TYR A 1 10 ? -6.868 1.000 -4.108 1.00 0.00 10 TYR A N 18
ATOM 9960 C CA . TYR A 1 10 ? -7.606 -0.180 -3.672 1.00 0.00 10 TYR A CA 18
ATOM 9961 C C . TYR A 1 10 ? -7.052 -1.441 -4.327 1.00 0.00 10 TYR A C 18
ATOM 9962 O O . TYR A 1 10 ? -7.158 -1.619 -5.540 1.00 0.00 10 TYR A O 18
ATOM 9980 N N . CYS A 1 11 ? -6.466 -2.316 -3.517 1.00 0.00 11 CYS A N 18
ATOM 9981 C CA . CYS A 1 11 ? -5.902 -3.562 -4.021 1.00 0.00 11 CYS A CA 18
ATOM 9982 C C . CYS A 1 11 ? -6.979 -4.637 -4.120 1.00 0.00 11 CYS A C 18
ATOM 9983 O O . CYS A 1 11 ? -7.364 -5.238 -3.119 1.00 0.00 11 CYS A O 18
ATOM 9990 N N . SER A 1 12 ? -7.466 -4.868 -5.335 1.00 0.00 12 SER A N 18
ATOM 9991 C CA . SER A 1 12 ? -8.505 -5.866 -5.567 1.00 0.00 12 SER A CA 18
ATOM 9992 C C . SER A 1 12 ? -8.057 -7.248 -5.105 1.00 0.00 12 SER A C 18
ATOM 9993 O O . SER A 1 12 ? -8.850 -8.021 -4.568 1.00 0.00 12 SER A O 18
ATOM 10001 N N . THR A 1 13 ? -6.783 -7.556 -5.322 1.00 0.00 13 THR A N 18
ATOM 10002 C CA . THR A 1 13 ? -6.233 -8.850 -4.930 1.00 0.00 13 THR A CA 18
ATOM 10003 C C . THR A 1 13 ? -6.291 -9.032 -3.416 1.00 0.00 13 THR A C 18
ATOM 10004 O O . THR A 1 13 ? -6.798 -10.039 -2.920 1.00 0.00 13 THR A O 18
ATOM 10015 N N . CYS A 1 14 ? -5.764 -8.055 -2.687 1.00 0.00 14 CYS A N 18
ATOM 10016 C CA . CYS A 1 14 ? -5.748 -8.104 -1.234 1.00 0.00 14 CYS A CA 18
ATOM 10017 C C . CYS A 1 14 ? -7.127 -7.795 -0.655 1.00 0.00 14 CYS A C 18
ATOM 10018 O O . CYS A 1 14 ? -7.461 -8.232 0.446 1.00 0.00 14 CYS A O 18
ATOM 10025 N N . ASP A 1 15 ? -7.921 -7.034 -1.404 1.00 0.00 15 ASP A N 18
ATOM 10026 C CA . ASP A 1 15 ? -9.265 -6.659 -0.969 1.00 0.00 15 ASP A CA 18
ATOM 10027 C C . ASP A 1 15 ? -9.203 -5.591 0.120 1.00 0.00 15 ASP A C 18
ATOM 10028 O O . ASP A 1 15 ? -9.779 -5.752 1.197 1.00 0.00 15 ASP A O 18
ATOM 10037 N N . ILE A 1 16 ? -8.500 -4.501 -0.168 1.00 0.00 16 ILE A N 18
ATOM 10038 C CA . ILE A 1 16 ? -8.361 -3.404 0.785 1.00 0.00 16 ILE A CA 18
ATOM 10039 C C . ILE A 1 16 ? -8.200 -2.069 0.063 1.00 0.00 16 ILE A C 18
ATOM 10040 O O . ILE A 1 16 ? -7.897 -2.029 -1.128 1.00 0.00 16 ILE A O 18
ATOM 10056 N N . SER A 1 17 ? -8.405 -0.979 0.796 1.00 0.00 17 SER A N 18
ATOM 10057 C CA . SER A 1 17 ? -8.283 0.360 0.228 1.00 0.00 17 SER A CA 18
ATOM 10058 C C . SER A 1 17 ? -7.455 1.261 1.140 1.00 0.00 17 SER A C 18
ATOM 10059 O O . SER A 1 17 ? -7.397 1.050 2.351 1.00 0.00 17 SER A O 18
ATOM 10067 N N . PHE A 1 18 ? -6.817 2.266 0.550 1.00 0.00 18 PHE A N 18
ATOM 10068 C CA . PHE A 1 18 ? -5.993 3.200 1.309 1.00 0.00 18 PHE A CA 18
ATOM 10069 C C . PHE A 1 18 ? -6.242 4.637 0.862 1.00 0.00 18 PHE A C 18
ATOM 10070 O O . PHE A 1 18 ? -5.942 5.005 -0.273 1.00 0.00 18 PHE A O 18
ATOM 10087 N N . ASN A 1 19 ? -6.794 5.446 1.762 1.00 0.00 19 ASN A N 18
ATOM 10088 C CA . ASN A 1 19 ? -7.083 6.842 1.460 1.00 0.00 19 ASN A CA 18
ATOM 10089 C C . ASN A 1 19 ? -5.810 7.594 1.084 1.00 0.00 19 ASN A C 18
ATOM 10090 O O . ASN A 1 19 ? -5.841 8.527 0.282 1.00 0.00 19 ASN A O 18
ATOM 10101 N N . TYR A 1 20 ? -4.690 7.178 1.667 1.00 0.00 20 TYR A N 18
ATOM 10102 C CA . TYR A 1 20 ? -3.404 7.811 1.392 1.00 0.00 20 TYR A CA 18
ATOM 10103 C C . TYR A 1 20 ? -2.713 7.142 0.210 1.00 0.00 20 TYR A C 18
ATOM 10104 O O . TYR A 1 20 ? -2.464 5.937 0.223 1.00 0.00 20 TYR A O 18
ATOM 10122 N N . VAL A 1 21 ? -2.405 7.933 -0.813 1.00 0.00 21 VAL A N 18
ATOM 10123 C CA . VAL A 1 21 ? -1.740 7.416 -2.002 1.00 0.00 21 VAL A CA 18
ATOM 10124 C C . VAL A 1 21 ? -0.405 6.777 -1.643 1.00 0.00 21 VAL A C 18
ATOM 10125 O O . VAL A 1 21 ? -0.047 5.724 -2.171 1.00 0.00 21 VAL A O 18
ATOM 10138 N N . LYS A 1 22 ? 0.328 7.418 -0.737 1.00 0.00 22 LYS A N 18
ATOM 10139 C CA . LYS A 1 22 ? 1.624 6.905 -0.305 1.00 0.00 22 LYS A CA 18
ATOM 10140 C C . LYS A 1 22 ? 1.497 5.475 0.211 1.00 0.00 22 LYS A C 18
ATOM 10141 O O . LYS A 1 22 ? 2.431 4.681 0.106 1.00 0.00 22 LYS A O 18
ATOM 10160 N N . THR A 1 23 ? 0.331 5.155 0.760 1.00 0.00 23 THR A N 18
ATOM 10161 C CA . THR A 1 23 ? 0.075 3.820 1.285 1.00 0.00 23 THR A CA 18
ATOM 10162 C C . THR A 1 23 ? 0.014 2.801 0.154 1.00 0.00 23 THR A C 18
ATOM 10163 O O . THR A 1 23 ? 0.652 1.750 0.216 1.00 0.00 23 THR A O 18
ATOM 10174 N N . TYR A 1 24 ? -0.757 3.122 -0.881 1.00 0.00 24 TYR A N 18
ATOM 10175 C CA . TYR A 1 24 ? -0.898 2.235 -2.029 1.00 0.00 24 TYR A CA 18
ATOM 10176 C C . TYR A 1 24 ? 0.453 1.998 -2.687 1.00 0.00 24 TYR A C 18
ATOM 10177 O O . TYR A 1 24 ? 0.719 0.918 -3.214 1.00 0.00 24 TYR A O 18
ATOM 10195 N N . LEU A 1 25 ? 1.307 3.013 -2.642 1.00 0.00 25 LEU A N 18
ATOM 10196 C CA . LEU A 1 25 ? 2.637 2.911 -3.225 1.00 0.00 25 LEU A CA 18
ATOM 10197 C C . LEU A 1 25 ? 3.489 1.942 -2.420 1.00 0.00 25 LEU A C 18
ATOM 10198 O O . LEU A 1 25 ? 4.006 0.959 -2.952 1.00 0.00 25 LEU A O 18
ATOM 10214 N N . ALA A 1 26 ? 3.616 2.221 -1.131 1.00 0.00 26 ALA A N 18
ATOM 10215 C CA . ALA A 1 26 ? 4.388 1.371 -0.240 1.00 0.00 26 ALA A CA 18
ATOM 10216 C C . ALA A 1 26 ? 3.800 -0.034 -0.187 1.00 0.00 26 ALA A C 18
ATOM 10217 O O . ALA A 1 26 ? 4.480 -0.990 0.187 1.00 0.00 26 ALA A O 18
ATOM 10224 N N . HIS A 1 27 ? 2.531 -0.152 -0.566 1.00 0.00 27 HIS A N 18
ATOM 10225 C CA . HIS A 1 27 ? 1.847 -1.438 -0.566 1.00 0.00 27 HIS A CA 18
ATOM 10226 C C . HIS A 1 27 ? 2.380 -2.333 -1.677 1.00 0.00 27 HIS A C 18
ATOM 10227 O O . HIS A 1 27 ? 2.938 -3.398 -1.415 1.00 0.00 27 HIS A O 18
ATOM 10241 N N . LYS A 1 28 ? 2.212 -1.894 -2.919 1.00 0.00 28 LYS A N 18
ATOM 10242 C CA . LYS A 1 28 ? 2.685 -2.660 -4.065 1.00 0.00 28 LYS A CA 18
ATOM 10243 C C . LYS A 1 28 ? 4.203 -2.811 -4.029 1.00 0.00 28 LYS A C 18
ATOM 10244 O O . LYS A 1 28 ? 4.761 -3.710 -4.657 1.00 0.00 28 LYS A O 18
ATOM 10263 N N . GLN A 1 29 ? 4.865 -1.925 -3.291 1.00 0.00 29 GLN A N 18
ATOM 10264 C CA . GLN A 1 29 ? 6.315 -1.961 -3.174 1.00 0.00 29 GLN A CA 18
ATOM 10265 C C . GLN A 1 29 ? 6.782 -3.277 -2.559 1.00 0.00 29 GLN A C 18
ATOM 10266 O O . GLN A 1 29 ? 7.459 -4.072 -3.212 1.00 0.00 29 GLN A O 18
ATOM 10280 N N . PHE A 1 30 ? 6.429 -3.496 -1.296 1.00 0.00 30 PHE A N 18
ATOM 10281 C CA . PHE A 1 30 ? 6.827 -4.711 -0.596 1.00 0.00 30 PHE A CA 18
ATOM 10282 C C . PHE A 1 30 ? 5.839 -5.083 0.507 1.00 0.00 30 PHE A C 18
ATOM 10283 O O . PHE A 1 30 ? 6.184 -5.813 1.436 1.00 0.00 30 PHE A O 18
ATOM 10300 N N . TYR A 1 31 ? 4.617 -4.582 0.407 1.00 0.00 31 TYR A N 18
ATOM 10301 C CA . TYR A 1 31 ? 3.594 -4.872 1.406 1.00 0.00 31 TYR A CA 18
ATOM 10302 C C . TYR A 1 31 ? 2.509 -5.778 0.834 1.00 0.00 31 TYR A C 18
ATOM 10303 O O . TYR A 1 31 ? 1.870 -6.535 1.566 1.00 0.00 31 TYR A O 18
ATOM 10321 N N . CYS A 1 32 ? 2.307 -5.698 -0.476 1.00 0.00 32 CYS A N 18
ATOM 10322 C CA . CYS A 1 32 ? 1.300 -6.511 -1.145 1.00 0.00 32 CYS A CA 18
ATOM 10323 C C . CYS A 1 32 ? 1.625 -7.995 -1.012 1.00 0.00 32 CYS A C 18
ATOM 10324 O O . CYS A 1 32 ? 2.757 -8.417 -1.249 1.00 0.00 32 CYS A O 18
ATOM 10331 N N . LYS A 1 33 ? 0.624 -8.783 -0.632 1.00 0.00 33 LYS A N 18
ATOM 10332 C CA . LYS A 1 33 ? 0.803 -10.220 -0.468 1.00 0.00 33 LYS A CA 18
ATOM 10333 C C . LYS A 1 33 ? 0.316 -10.975 -1.701 1.00 0.00 33 LYS A C 18
ATOM 10334 O O . LYS A 1 33 ? -0.222 -12.077 -1.594 1.00 0.00 33 LYS A O 18
ATOM 10353 N N . ASN A 1 34 ? 0.509 -10.375 -2.871 1.00 0.00 34 ASN A N 18
ATOM 10354 C CA . ASN A 1 34 ? 0.090 -10.991 -4.124 1.00 0.00 34 ASN A CA 18
ATOM 10355 C C . ASN A 1 34 ? 0.869 -10.415 -5.302 1.00 0.00 34 ASN A C 18
ATOM 10356 O O . ASN A 1 34 ? 0.425 -9.466 -5.948 1.00 0.00 34 ASN A O 18
ATOM 10367 N N . LYS A 1 35 ? 2.032 -10.996 -5.575 1.00 0.00 35 LYS A N 18
ATOM 10368 C CA . LYS A 1 35 ? 2.874 -10.541 -6.676 1.00 0.00 35 LYS A CA 18
ATOM 10369 C C . LYS A 1 35 ? 4.098 -11.440 -6.834 1.00 0.00 35 LYS A C 18
ATOM 10370 O O . LYS A 1 35 ? 5.183 -11.115 -6.352 1.00 0.00 35 LYS A O 18
ATOM 10389 N N . PRO A 1 36 ? 3.938 -12.588 -7.513 1.00 0.00 36 PRO A N 18
ATOM 10390 C CA . PRO A 1 36 ? 5.036 -13.536 -7.733 1.00 0.00 36 PRO A CA 18
ATOM 10391 C C . PRO A 1 36 ? 6.086 -12.991 -8.696 1.00 0.00 36 PRO A C 18
ATOM 10392 O O . PRO A 1 36 ? 5.708 -12.597 -9.819 1.00 0.00 36 PRO A O 18
ATOM 10405 N N . GLY A 1 1 ? -10.003 -4.589 -24.758 1.00 0.00 1 GLY A N 19
ATOM 10406 C CA . GLY A 1 1 ? -8.984 -3.527 -24.530 1.00 0.00 1 GLY A CA 19
ATOM 10407 C C . GLY A 1 1 ? -9.185 -2.805 -23.213 1.00 0.00 1 GLY A C 19
ATOM 10408 O O . GLY A 1 1 ? -9.376 -3.436 -22.173 1.00 0.00 1 GLY A O 19
ATOM 10414 N N . SER A 1 2 ? -9.141 -1.477 -23.256 1.00 0.00 2 SER A N 19
ATOM 10415 C CA . SER A 1 2 ? -9.321 -0.667 -22.056 1.00 0.00 2 SER A CA 19
ATOM 10416 C C . SER A 1 2 ? -10.772 -0.697 -21.591 1.00 0.00 2 SER A C 19
ATOM 10417 O O . SER A 1 2 ? -11.645 -1.221 -22.282 1.00 0.00 2 SER A O 19
ATOM 10425 N N . ALA A 1 3 ? -11.023 -0.133 -20.414 1.00 0.00 3 ALA A N 19
ATOM 10426 C CA . ALA A 1 3 ? -12.369 -0.095 -19.856 1.00 0.00 3 ALA A CA 19
ATOM 10427 C C . ALA A 1 3 ? -12.422 0.778 -18.608 1.00 0.00 3 ALA A C 19
ATOM 10428 O O . ALA A 1 3 ? -13.137 0.473 -17.654 1.00 0.00 3 ALA A O 19
ATOM 10435 N N . ALA A 1 4 ? -11.660 1.868 -18.622 1.00 0.00 4 ALA A N 19
ATOM 10436 C CA . ALA A 1 4 ? -11.618 2.791 -17.491 1.00 0.00 4 ALA A CA 19
ATOM 10437 C C . ALA A 1 4 ? -10.995 2.130 -16.266 1.00 0.00 4 ALA A C 19
ATOM 10438 O O . ALA A 1 4 ? -9.849 2.411 -15.912 1.00 0.00 4 ALA A O 19
ATOM 10445 N N . GLU A 1 5 ? -11.755 1.250 -15.621 1.00 0.00 5 GLU A N 19
ATOM 10446 C CA . GLU A 1 5 ? -11.278 0.550 -14.435 1.00 0.00 5 GLU A CA 19
ATOM 10447 C C . GLU A 1 5 ? -10.950 1.533 -13.316 1.00 0.00 5 GLU A C 19
ATOM 10448 O O . GLU A 1 5 ? -10.024 2.336 -13.433 1.00 0.00 5 GLU A O 19
ATOM 10460 N N . VAL A 1 6 ? -11.716 1.465 -12.232 1.00 0.00 6 VAL A N 19
ATOM 10461 C CA . VAL A 1 6 ? -11.507 2.348 -11.092 1.00 0.00 6 VAL A CA 19
ATOM 10462 C C . VAL A 1 6 ? -10.182 2.050 -10.401 1.00 0.00 6 VAL A C 19
ATOM 10463 O O . VAL A 1 6 ? -9.713 0.912 -10.400 1.00 0.00 6 VAL A O 19
ATOM 10476 N N . MET A 1 7 ? -9.583 3.080 -9.813 1.00 0.00 7 MET A N 19
ATOM 10477 C CA . MET A 1 7 ? -8.311 2.930 -9.117 1.00 0.00 7 MET A CA 19
ATOM 10478 C C . MET A 1 7 ? -8.183 3.950 -7.990 1.00 0.00 7 MET A C 19
ATOM 10479 O O . MET A 1 7 ? -7.368 4.870 -8.058 1.00 0.00 7 MET A O 19
ATOM 10493 N N . LYS A 1 8 ? -8.994 3.776 -6.952 1.00 0.00 8 LYS A N 19
ATOM 10494 C CA . LYS A 1 8 ? -8.972 4.679 -5.808 1.00 0.00 8 LYS A CA 19
ATOM 10495 C C . LYS A 1 8 ? -8.078 4.127 -4.704 1.00 0.00 8 LYS A C 19
ATOM 10496 O O . LYS A 1 8 ? -8.465 4.084 -3.535 1.00 0.00 8 LYS A O 19
ATOM 10515 N N . LYS A 1 9 ? -6.878 3.705 -5.085 1.00 0.00 9 LYS A N 19
ATOM 10516 C CA . LYS A 1 9 ? -5.921 3.154 -4.132 1.00 0.00 9 LYS A CA 19
ATOM 10517 C C . LYS A 1 9 ? -6.511 1.952 -3.402 1.00 0.00 9 LYS A C 19
ATOM 10518 O O . LYS A 1 9 ? -6.352 1.805 -2.190 1.00 0.00 9 LYS A O 19
ATOM 10537 N N . TYR A 1 10 ? -7.195 1.095 -4.151 1.00 0.00 10 TYR A N 19
ATOM 10538 C CA . TYR A 1 10 ? -7.813 -0.098 -3.585 1.00 0.00 10 TYR A CA 19
ATOM 10539 C C . TYR A 1 10 ? -7.223 -1.359 -4.206 1.00 0.00 10 TYR A C 19
ATOM 10540 O O . TYR A 1 10 ? -7.289 -1.557 -5.419 1.00 0.00 10 TYR A O 19
ATOM 10558 N N . CYS A 1 11 ? -6.647 -2.212 -3.365 1.00 0.00 11 CYS A N 19
ATOM 10559 C CA . CYS A 1 11 ? -6.048 -3.456 -3.832 1.00 0.00 11 CYS A CA 19
ATOM 10560 C C . CYS A 1 11 ? -7.104 -4.551 -3.947 1.00 0.00 11 CYS A C 19
ATOM 10561 O O . CYS A 1 11 ? -7.526 -5.126 -2.945 1.00 0.00 11 CYS A O 19
ATOM 10568 N N . SER A 1 12 ? -7.531 -4.828 -5.175 1.00 0.00 12 SER A N 19
ATOM 10569 C CA . SER A 1 12 ? -8.543 -5.849 -5.421 1.00 0.00 12 SER A CA 19
ATOM 10570 C C . SER A 1 12 ? -8.088 -7.211 -4.906 1.00 0.00 12 SER A C 19
ATOM 10571 O O . SER A 1 12 ? -8.890 -7.987 -4.384 1.00 0.00 12 SER A O 19
ATOM 10579 N N . THR A 1 13 ? -6.800 -7.497 -5.056 1.00 0.00 13 THR A N 19
ATOM 10580 C CA . THR A 1 13 ? -6.242 -8.768 -4.608 1.00 0.00 13 THR A CA 19
ATOM 10581 C C . THR A 1 13 ? -6.369 -8.918 -3.094 1.00 0.00 13 THR A C 19
ATOM 10582 O O . THR A 1 13 ? -6.815 -9.953 -2.599 1.00 0.00 13 THR A O 19
ATOM 10593 N N . CYS A 1 14 ? -5.972 -7.880 -2.367 1.00 0.00 14 CYS A N 19
ATOM 10594 C CA . CYS A 1 14 ? -6.035 -7.893 -0.913 1.00 0.00 14 CYS A CA 19
ATOM 10595 C C . CYS A 1 14 ? -7.446 -7.589 -0.418 1.00 0.00 14 CYS A C 19
ATOM 10596 O O . CYS A 1 14 ? -7.833 -8.001 0.676 1.00 0.00 14 CYS A O 19
ATOM 10603 N N . ASP A 1 15 ? -8.211 -6.865 -1.230 1.00 0.00 15 ASP A N 19
ATOM 10604 C CA . ASP A 1 15 ? -9.582 -6.500 -0.879 1.00 0.00 15 ASP A CA 19
ATOM 10605 C C . ASP A 1 15 ? -9.599 -5.402 0.182 1.00 0.00 15 ASP A C 19
ATOM 10606 O O . ASP A 1 15 ? -10.268 -5.524 1.208 1.00 0.00 15 ASP A O 19
ATOM 10615 N N . ILE A 1 16 ? -8.860 -4.327 -0.075 1.00 0.00 16 ILE A N 19
ATOM 10616 C CA . ILE A 1 16 ? -8.792 -3.205 0.857 1.00 0.00 16 ILE A CA 19
ATOM 10617 C C . ILE A 1 16 ? -8.533 -1.894 0.121 1.00 0.00 16 ILE A C 19
ATOM 10618 O O . ILE A 1 16 ? -8.093 -1.892 -1.029 1.00 0.00 16 ILE A O 19
ATOM 10634 N N . SER A 1 17 ? -8.809 -0.782 0.794 1.00 0.00 17 SER A N 19
ATOM 10635 C CA . SER A 1 17 ? -8.608 0.539 0.210 1.00 0.00 17 SER A CA 19
ATOM 10636 C C . SER A 1 17 ? -7.503 1.293 0.943 1.00 0.00 17 SER A C 19
ATOM 10637 O O . SER A 1 17 ? -7.041 0.864 2.000 1.00 0.00 17 SER A O 19
ATOM 10645 N N . PHE A 1 18 ? -7.084 2.420 0.375 1.00 0.00 18 PHE A N 19
ATOM 10646 C CA . PHE A 1 18 ? -6.034 3.233 0.979 1.00 0.00 18 PHE A CA 19
ATOM 10647 C C . PHE A 1 18 ? -6.288 4.718 0.738 1.00 0.00 18 PHE A C 19
ATOM 10648 O O . PHE A 1 18 ? -6.155 5.208 -0.382 1.00 0.00 18 PHE A O 19
ATOM 10665 N N . ASN A 1 19 ? -6.654 5.429 1.800 1.00 0.00 19 ASN A N 19
ATOM 10666 C CA . ASN A 1 19 ? -6.929 6.858 1.707 1.00 0.00 19 ASN A CA 19
ATOM 10667 C C . ASN A 1 19 ? -5.706 7.617 1.201 1.00 0.00 19 ASN A C 19
ATOM 10668 O O . ASN A 1 19 ? -5.823 8.527 0.380 1.00 0.00 19 ASN A O 19
ATOM 10679 N N . TYR A 1 20 ? -4.532 7.236 1.695 1.00 0.00 20 TYR A N 19
ATOM 10680 C CA . TYR A 1 20 ? -3.288 7.880 1.293 1.00 0.00 20 TYR A CA 19
ATOM 10681 C C . TYR A 1 20 ? -2.647 7.143 0.122 1.00 0.00 20 TYR A C 19
ATOM 10682 O O . TYR A 1 20 ? -2.391 5.942 0.196 1.00 0.00 20 TYR A O 19
ATOM 10700 N N . VAL A 1 21 ? -2.391 7.873 -0.959 1.00 0.00 21 VAL A N 19
ATOM 10701 C CA . VAL A 1 21 ? -1.780 7.289 -2.147 1.00 0.00 21 VAL A CA 19
ATOM 10702 C C . VAL A 1 21 ? -0.435 6.653 -1.815 1.00 0.00 21 VAL A C 19
ATOM 10703 O O . VAL A 1 21 ? -0.091 5.594 -2.338 1.00 0.00 21 VAL A O 19
ATOM 10716 N N . LYS A 1 22 ? 0.321 7.305 -0.936 1.00 0.00 22 LYS A N 19
ATOM 10717 C CA . LYS A 1 22 ? 1.628 6.801 -0.530 1.00 0.00 22 LYS A CA 19
ATOM 10718 C C . LYS A 1 22 ? 1.514 5.376 0.003 1.00 0.00 22 LYS A C 19
ATOM 10719 O O . LYS A 1 22 ? 2.433 4.571 -0.144 1.00 0.00 22 LYS A O 19
ATOM 10738 N N . THR A 1 23 ? 0.376 5.073 0.618 1.00 0.00 23 THR A N 19
ATOM 10739 C CA . THR A 1 23 ? 0.134 3.746 1.169 1.00 0.00 23 THR A CA 19
ATOM 10740 C C . THR A 1 23 ? 0.047 2.709 0.057 1.00 0.00 23 THR A C 19
ATOM 10741 O O . TH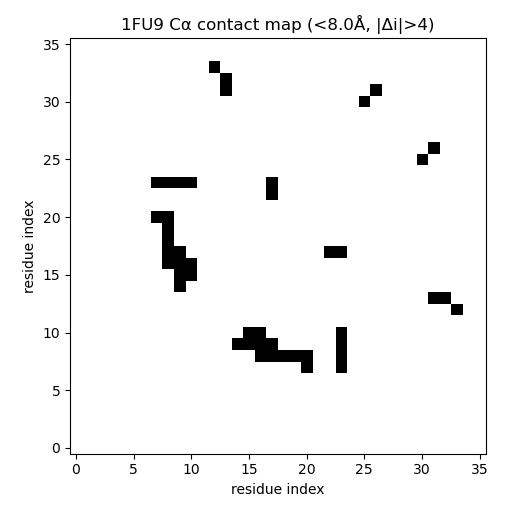R A 1 23 ? 0.688 1.660 0.121 1.00 0.00 23 THR A O 19
ATOM 10752 N N . TYR A 1 24 ? -0.748 3.013 -0.965 1.00 0.00 24 TYR A N 19
ATOM 10753 C CA . TYR A 1 24 ? -0.916 2.107 -2.094 1.00 0.00 24 TYR A CA 19
ATOM 10754 C C . TYR A 1 24 ? 0.417 1.862 -2.785 1.00 0.00 24 TYR A C 19
ATOM 10755 O O . TYR A 1 24 ? 0.673 0.774 -3.300 1.00 0.00 24 TYR A O 19
ATOM 10773 N N . LEU A 1 25 ? 1.270 2.880 -2.781 1.00 0.00 25 LEU A N 19
ATOM 10774 C CA . LEU A 1 25 ? 2.584 2.772 -3.397 1.00 0.00 25 LEU A CA 19
ATOM 10775 C C . LEU A 1 25 ? 3.453 1.801 -2.612 1.00 0.00 25 LEU A C 19
ATOM 10776 O O . LEU A 1 25 ? 3.901 0.783 -3.139 1.00 0.00 25 LEU A O 19
ATOM 10792 N N . ALA A 1 26 ? 3.673 2.120 -1.345 1.00 0.00 26 ALA A N 19
ATOM 10793 C CA . ALA A 1 26 ? 4.472 1.277 -0.475 1.00 0.00 26 ALA A CA 19
ATOM 10794 C C . ALA A 1 26 ? 3.823 -0.091 -0.296 1.00 0.00 26 ALA A C 19
ATOM 10795 O O . ALA A 1 26 ? 4.480 -1.056 0.099 1.00 0.00 26 ALA A O 19
ATOM 10802 N N . HIS A 1 27 ? 2.529 -0.169 -0.592 1.00 0.00 27 HIS A N 19
ATOM 10803 C CA . HIS A 1 27 ? 1.787 -1.417 -0.467 1.00 0.00 27 HIS A CA 19
ATOM 10804 C C . HIS A 1 27 ? 2.245 -2.424 -1.516 1.00 0.00 27 HIS A C 19
ATOM 10805 O O . HIS A 1 27 ? 2.640 -3.541 -1.185 1.00 0.00 27 HIS A O 19
ATOM 10819 N N . LYS A 1 28 ? 2.195 -2.020 -2.780 1.00 0.00 28 LYS A N 19
ATOM 10820 C CA . LYS A 1 28 ? 2.612 -2.893 -3.871 1.00 0.00 28 LYS A CA 19
ATOM 10821 C C . LYS A 1 28 ? 4.125 -3.094 -3.864 1.00 0.00 28 LYS A C 19
ATOM 10822 O O . LYS A 1 28 ? 4.645 -3.976 -4.547 1.00 0.00 28 LYS A O 19
ATOM 10841 N N . GLN A 1 29 ? 4.828 -2.272 -3.089 1.00 0.00 29 GLN A N 19
ATOM 10842 C CA . GLN A 1 29 ? 6.278 -2.364 -2.998 1.00 0.00 29 GLN A CA 19
ATOM 10843 C C . GLN A 1 29 ? 6.700 -3.622 -2.248 1.00 0.00 29 GLN A C 19
ATOM 10844 O O . GLN A 1 29 ? 7.354 -4.501 -2.812 1.00 0.00 29 GLN A O 19
ATOM 10858 N N . PHE A 1 30 ? 6.334 -3.701 -0.972 1.00 0.00 30 PHE A N 19
ATOM 10859 C CA . PHE A 1 30 ? 6.689 -4.853 -0.150 1.00 0.00 30 PHE A CA 19
ATOM 10860 C C . PHE A 1 30 ? 5.639 -5.137 0.922 1.00 0.00 30 PHE A C 19
ATOM 10861 O O . PHE A 1 30 ? 5.913 -5.836 1.897 1.00 0.00 30 PHE A O 19
ATOM 10878 N N . TYR A 1 31 ? 4.441 -4.596 0.743 1.00 0.00 31 TYR A N 19
ATOM 10879 C CA . TYR A 1 31 ? 3.364 -4.802 1.707 1.00 0.00 31 TYR A CA 19
ATOM 10880 C C . TYR A 1 31 ? 2.260 -5.684 1.125 1.00 0.00 31 TYR A C 19
ATOM 10881 O O . TYR A 1 31 ? 1.392 -6.165 1.852 1.00 0.00 31 TYR A O 19
ATOM 10899 N N . CYS A 1 32 ? 2.299 -5.891 -0.188 1.00 0.00 32 CYS A N 19
ATOM 10900 C CA . CYS A 1 32 ? 1.301 -6.713 -0.859 1.00 0.00 32 CYS A CA 19
ATOM 10901 C C . CYS A 1 32 ? 1.793 -8.149 -1.015 1.00 0.00 32 CYS A C 19
ATOM 10902 O O . CYS A 1 32 ? 2.995 -8.410 -0.985 1.00 0.00 32 CYS A O 19
ATOM 10909 N N . LYS A 1 33 ? 0.855 -9.075 -1.181 1.00 0.00 33 LYS A N 19
ATOM 10910 C CA . LYS A 1 33 ? 1.194 -10.484 -1.342 1.00 0.00 33 LYS A CA 19
ATOM 10911 C C . LYS A 1 33 ? 1.213 -10.874 -2.818 1.00 0.00 33 LYS A C 19
ATOM 10912 O O . LYS A 1 33 ? 0.970 -12.030 -3.166 1.00 0.00 33 LYS A O 19
ATOM 10931 N N . ASN A 1 34 ? 1.503 -9.905 -3.679 1.00 0.00 34 ASN A N 19
ATOM 10932 C CA . ASN A 1 34 ? 1.555 -10.150 -5.116 1.00 0.00 34 ASN A CA 19
ATOM 10933 C C . ASN A 1 34 ? 2.996 -10.145 -5.617 1.00 0.00 34 ASN A C 19
ATOM 10934 O O . ASN A 1 34 ? 3.432 -9.199 -6.273 1.00 0.00 34 ASN A O 19
ATOM 10945 N N . LYS A 1 35 ? 3.729 -11.211 -5.299 1.00 0.00 35 LYS A N 19
ATOM 10946 C CA . LYS A 1 35 ? 5.127 -11.344 -5.709 1.00 0.00 35 LYS A CA 19
ATOM 10947 C C . LYS A 1 35 ? 5.896 -10.037 -5.507 1.00 0.00 35 LYS A C 19
ATOM 10948 O O . LYS A 1 35 ? 6.389 -9.440 -6.465 1.00 0.00 35 LYS A O 19
ATOM 10967 N N . PRO A 1 36 ? 6.009 -9.576 -4.250 1.00 0.00 36 PRO A N 19
ATOM 10968 C CA . PRO A 1 36 ? 6.721 -8.336 -3.924 1.00 0.00 36 PRO A CA 19
ATOM 10969 C C . PRO A 1 36 ? 8.228 -8.470 -4.105 1.00 0.00 36 PRO A C 19
ATOM 10970 O O . PRO A 1 36 ? 8.690 -9.589 -4.408 1.00 0.00 36 PRO A O 19
ATOM 10983 N N . GLY A 1 1 ? -20.665 9.135 -16.940 1.00 0.00 1 GLY A N 20
ATOM 10984 C CA . GLY A 1 1 ? -19.366 9.645 -17.460 1.00 0.00 1 GLY A CA 20
ATOM 10985 C C . GLY A 1 1 ? -18.177 9.059 -16.727 1.00 0.00 1 GLY A C 20
ATOM 10986 O O . GLY A 1 1 ? -18.017 9.266 -15.524 1.00 0.00 1 GLY A O 20
ATOM 10992 N N . SER A 1 2 ? -17.340 8.324 -17.453 1.00 0.00 2 SER A N 20
ATOM 10993 C CA . SER A 1 2 ? -16.158 7.706 -16.863 1.00 0.00 2 SER A CA 20
ATOM 10994 C C . SER A 1 2 ? -14.919 7.987 -17.707 1.00 0.00 2 SER A C 20
ATOM 10995 O O . SER A 1 2 ? -15.014 8.532 -18.807 1.00 0.00 2 SER A O 20
ATOM 11003 N N . ALA A 1 3 ? -13.756 7.612 -17.185 1.00 0.00 3 ALA A N 20
ATOM 11004 C CA . ALA A 1 3 ? -12.498 7.823 -17.890 1.00 0.00 3 ALA A CA 20
ATOM 11005 C C . ALA A 1 3 ? -11.437 6.826 -17.433 1.00 0.00 3 ALA A C 20
ATOM 11006 O O . ALA A 1 3 ? -10.327 7.209 -17.062 1.00 0.00 3 ALA A O 20
ATOM 11013 N N . ALA A 1 4 ? -11.788 5.544 -17.463 1.00 0.00 4 ALA A N 20
ATOM 11014 C CA . ALA A 1 4 ? -10.869 4.487 -17.052 1.00 0.00 4 ALA A CA 20
ATOM 11015 C C . ALA A 1 4 ? -10.521 4.607 -15.571 1.00 0.00 4 ALA A C 20
ATOM 11016 O O . ALA A 1 4 ? -11.076 3.895 -14.734 1.00 0.00 4 ALA A O 20
ATOM 11023 N N . GLU A 1 5 ? -9.601 5.514 -15.252 1.00 0.00 5 GLU A N 20
ATOM 11024 C CA . GLU A 1 5 ? -9.179 5.731 -13.872 1.00 0.00 5 GLU A CA 20
ATOM 11025 C C . GLU A 1 5 ? -8.858 4.410 -13.177 1.00 0.00 5 GLU A C 20
ATOM 11026 O O . GLU A 1 5 ? -9.736 3.776 -12.593 1.00 0.00 5 GLU A O 20
ATOM 11038 N N . VAL A 1 6 ? -7.595 4.004 -13.246 1.00 0.00 6 VAL A N 20
ATOM 11039 C CA . VAL A 1 6 ? -7.158 2.759 -12.625 1.00 0.00 6 VAL A CA 20
ATOM 11040 C C . VAL A 1 6 ? -6.327 3.030 -11.375 1.00 0.00 6 VAL A C 20
ATOM 11041 O O . VAL A 1 6 ? -5.711 4.087 -11.246 1.00 0.00 6 VAL A O 20
ATOM 11054 N N . MET A 1 7 ? -6.315 2.067 -10.459 1.00 0.00 7 MET A N 20
ATOM 11055 C CA . MET A 1 7 ? -5.560 2.200 -9.219 1.00 0.00 7 MET A CA 20
ATOM 11056 C C . MET A 1 7 ? -6.043 3.400 -8.413 1.00 0.00 7 MET A C 20
ATOM 11057 O O . MET A 1 7 ? -5.324 4.387 -8.254 1.00 0.00 7 MET A O 20
ATOM 11071 N N . LYS A 1 8 ? -7.266 3.306 -7.903 1.00 0.00 8 LYS A N 20
ATOM 11072 C CA . LYS A 1 8 ? -7.847 4.381 -7.110 1.00 0.00 8 LYS A CA 20
ATOM 11073 C C . LYS A 1 8 ? -7.632 4.130 -5.621 1.00 0.00 8 LYS A C 20
ATOM 11074 O O . LYS A 1 8 ? -8.561 4.229 -4.820 1.00 0.00 8 LYS A O 20
ATOM 11093 N N . LYS A 1 9 ? -6.397 3.801 -5.261 1.00 0.00 9 LYS A N 20
ATOM 11094 C CA . LYS A 1 9 ? -6.051 3.532 -3.870 1.00 0.00 9 LYS A CA 20
ATOM 11095 C C . LYS A 1 9 ? -6.863 2.358 -3.328 1.00 0.00 9 LYS A C 20
ATOM 11096 O O . LYS A 1 9 ? -7.582 2.490 -2.337 1.00 0.00 9 LYS A O 20
ATOM 11115 N N . TYR A 1 10 ? -6.743 1.211 -3.988 1.00 0.00 10 TYR A N 20
ATOM 11116 C CA . TYR A 1 10 ? -7.463 0.013 -3.577 1.00 0.00 10 TYR A CA 20
ATOM 11117 C C . TYR A 1 10 ? -6.882 -1.226 -4.252 1.00 0.00 10 TYR A C 20
ATOM 11118 O O . TYR A 1 10 ? -6.864 -1.326 -5.478 1.00 0.00 10 TYR A O 20
ATOM 11136 N N . CYS A 1 11 ? -6.409 -2.168 -3.443 1.00 0.00 11 CYS A N 20
ATOM 11137 C CA . CYS A 1 11 ? -5.831 -3.402 -3.965 1.00 0.00 11 CYS A CA 20
ATOM 11138 C C . CYS A 1 11 ? -6.919 -4.434 -4.244 1.00 0.00 11 CYS A C 20
ATOM 11139 O O . CYS A 1 11 ? -7.553 -4.944 -3.321 1.00 0.00 11 CYS A O 20
ATOM 11146 N N . SER A 1 12 ? -7.133 -4.732 -5.521 1.00 0.00 12 SER A N 20
ATOM 11147 C CA . SER A 1 12 ? -8.148 -5.700 -5.921 1.00 0.00 12 SER A CA 20
ATOM 11148 C C . SER A 1 12 ? -7.790 -7.101 -5.434 1.00 0.00 12 SER A C 20
ATOM 11149 O O . SER A 1 12 ? -8.668 -7.897 -5.103 1.00 0.00 12 SER A O 20
ATOM 11157 N N . THR A 1 13 ? -6.495 -7.396 -5.397 1.00 0.00 13 THR A N 20
ATOM 11158 C CA . THR A 1 13 ? -6.021 -8.702 -4.953 1.00 0.00 13 THR A CA 20
ATOM 11159 C C . THR A 1 13 ? -6.244 -8.884 -3.455 1.00 0.00 13 THR A C 20
ATOM 11160 O O . THR A 1 13 ? -6.848 -9.865 -3.021 1.00 0.00 13 THR A O 20
ATOM 11171 N N . CYS A 1 14 ? -5.751 -7.931 -2.671 1.00 0.00 14 CYS A N 20
ATOM 11172 C CA . CYS A 1 14 ? -5.890 -7.981 -1.224 1.00 0.00 14 CYS A CA 20
ATOM 11173 C C . CYS A 1 14 ? -7.312 -7.630 -0.797 1.00 0.00 14 CYS A C 20
ATOM 11174 O O . CYS A 1 14 ? -7.787 -8.083 0.245 1.00 0.00 14 CYS A O 20
ATOM 11181 N N . ASP A 1 15 ? -7.986 -6.818 -1.607 1.00 0.00 15 ASP A N 20
ATOM 11182 C CA . ASP A 1 15 ? -9.354 -6.399 -1.316 1.00 0.00 15 ASP A CA 20
ATOM 11183 C C . ASP A 1 15 ? -9.379 -5.368 -0.192 1.00 0.00 15 ASP A C 20
ATOM 11184 O O . ASP A 1 15 ? -10.124 -5.507 0.778 1.00 0.00 15 ASP A O 20
ATOM 11193 N N . ILE A 1 16 ? -8.557 -4.332 -0.332 1.00 0.00 16 ILE A N 20
ATOM 11194 C CA . ILE A 1 16 ? -8.482 -3.273 0.670 1.00 0.00 16 ILE A CA 20
ATOM 11195 C C . ILE A 1 16 ? -8.263 -1.916 0.012 1.00 0.00 16 ILE A C 20
ATOM 11196 O O . ILE A 1 16 ? -7.875 -1.835 -1.154 1.00 0.00 16 ILE A O 20
ATOM 11212 N N . SER A 1 17 ? -8.513 -0.850 0.765 1.00 0.00 17 SER A N 20
ATOM 11213 C CA . SER A 1 17 ? -8.343 0.504 0.254 1.00 0.00 17 SER A CA 20
ATOM 11214 C C . SER A 1 17 ? -7.538 1.358 1.228 1.00 0.00 17 SER A C 20
ATOM 11215 O O . SER A 1 17 ? -7.508 1.086 2.428 1.00 0.00 17 SER A O 20
ATOM 11223 N N . PHE A 1 18 ? -6.887 2.390 0.704 1.00 0.00 18 PHE A N 20
ATOM 11224 C CA . PHE A 1 18 ? -6.081 3.284 1.527 1.00 0.00 18 PHE A CA 20
ATOM 11225 C C . PHE A 1 18 ? -6.448 4.742 1.268 1.00 0.00 18 PHE A C 20
ATOM 11226 O O . PHE A 1 18 ? -6.494 5.187 0.122 1.00 0.00 18 PHE A O 20
ATOM 11243 N N . ASN A 1 19 ? -6.708 5.481 2.342 1.00 0.00 19 ASN A N 20
ATOM 11244 C CA . ASN A 1 19 ? -7.072 6.889 2.233 1.00 0.00 19 ASN A CA 20
ATOM 11245 C C . ASN A 1 19 ? -5.937 7.700 1.615 1.00 0.00 19 ASN A C 20
ATOM 11246 O O . ASN A 1 19 ? -6.173 8.709 0.950 1.00 0.00 19 ASN A O 20
ATOM 11257 N N . TYR A 1 20 ? -4.706 7.254 1.839 1.00 0.00 20 TYR A N 20
ATOM 11258 C CA . TYR A 1 20 ? -3.535 7.940 1.304 1.00 0.00 20 TYR A CA 20
ATOM 11259 C C . TYR A 1 20 ? -2.925 7.156 0.147 1.00 0.00 20 TYR A C 20
ATOM 11260 O O . TYR A 1 20 ? -2.677 5.956 0.261 1.00 0.00 20 TYR A O 20
ATOM 11278 N N . VAL A 1 21 ? -2.684 7.843 -0.965 1.00 0.00 21 VAL A N 20
ATOM 11279 C CA . VAL A 1 21 ? -2.099 7.209 -2.140 1.00 0.00 21 VAL A CA 20
ATOM 11280 C C . VAL A 1 21 ? -0.729 6.622 -1.820 1.00 0.00 21 VAL A C 20
ATOM 11281 O O . VAL A 1 21 ? -0.355 5.573 -2.342 1.00 0.00 21 VAL A O 20
ATOM 11294 N N . LYS A 1 22 ? 0.013 7.304 -0.953 1.00 0.00 22 LYS A N 20
ATOM 11295 C CA . LYS A 1 22 ? 1.341 6.847 -0.557 1.00 0.00 22 LYS A CA 20
ATOM 11296 C C . LYS A 1 22 ? 1.283 5.424 -0.016 1.00 0.00 22 LYS A C 20
ATOM 11297 O O . LYS A 1 22 ? 2.217 4.642 -0.190 1.00 0.00 22 LYS A O 20
ATOM 11316 N N . THR A 1 23 ? 0.174 5.094 0.638 1.00 0.00 23 THR A N 20
ATOM 11317 C CA . THR A 1 23 ? -0.015 3.764 1.201 1.00 0.00 23 THR A CA 20
ATOM 11318 C C . THR A 1 23 ? -0.073 2.714 0.098 1.00 0.00 23 THR A C 20
ATOM 11319 O O . THR A 1 23 ? 0.612 1.693 0.161 1.00 0.00 23 THR A O 20
ATOM 11330 N N . TYR A 1 24 ? -0.893 2.976 -0.916 1.00 0.00 24 TYR A N 20
ATOM 11331 C CA . TYR A 1 24 ? -1.039 2.056 -2.036 1.00 0.00 24 TYR A CA 20
ATOM 11332 C C . TYR A 1 24 ? 0.294 1.866 -2.746 1.00 0.00 24 TYR A C 20
ATOM 11333 O O . TYR A 1 24 ? 0.597 0.783 -3.245 1.00 0.00 24 TYR A O 20
ATOM 11351 N N . LEU A 1 25 ? 1.090 2.928 -2.778 1.00 0.00 25 LEU A N 20
ATOM 11352 C CA . LEU A 1 25 ? 2.397 2.877 -3.417 1.00 0.00 25 LEU A CA 20
ATOM 11353 C C . LEU A 1 25 ? 3.311 1.920 -2.668 1.00 0.00 25 LEU A C 20
ATOM 11354 O O . LEU A 1 25 ? 3.761 0.913 -3.214 1.00 0.00 25 LEU A O 20
ATOM 11370 N N . ALA A 1 26 ? 3.572 2.240 -1.408 1.00 0.00 26 ALA A N 20
ATOM 11371 C CA . ALA A 1 26 ? 4.422 1.411 -0.570 1.00 0.00 26 ALA A CA 20
ATOM 11372 C C . ALA A 1 26 ? 3.838 0.011 -0.415 1.00 0.00 26 ALA A C 20
ATOM 11373 O O . ALA A 1 26 ? 4.549 -0.935 -0.073 1.00 0.00 26 ALA A O 20
ATOM 11380 N N . HIS A 1 27 ? 2.539 -0.115 -0.669 1.00 0.00 27 HIS A N 20
ATOM 11381 C CA . HIS A 1 27 ? 1.859 -1.399 -0.560 1.00 0.00 27 HIS A CA 20
ATOM 11382 C C . HIS A 1 27 ? 2.338 -2.360 -1.643 1.00 0.00 27 HIS A C 20
ATOM 11383 O O . HIS A 1 27 ? 2.787 -3.467 -1.348 1.00 0.00 27 HIS A O 20
ATOM 11397 N N . LYS A 1 28 ? 2.245 -1.928 -2.895 1.00 0.00 28 LYS A N 20
ATOM 11398 C CA . LYS A 1 28 ? 2.676 -2.755 -4.016 1.00 0.00 28 LYS A CA 20
ATOM 11399 C C . LYS A 1 28 ? 4.196 -2.904 -4.034 1.00 0.00 28 LYS A C 20
ATOM 11400 O O . LYS A 1 28 ? 4.735 -3.749 -4.749 1.00 0.00 28 LYS A O 20
ATOM 11419 N N . GLN A 1 29 ? 4.881 -2.080 -3.246 1.00 0.00 29 GLN A N 20
ATOM 11420 C CA . GLN A 1 29 ? 6.335 -2.124 -3.177 1.00 0.00 29 GLN A CA 20
ATOM 11421 C C . GLN A 1 29 ? 6.812 -3.390 -2.470 1.00 0.00 29 GLN A C 20
ATOM 11422 O O . GLN A 1 29 ? 7.484 -4.229 -3.070 1.00 0.00 29 GLN A O 20
ATOM 11436 N N . PHE A 1 30 ? 6.474 -3.517 -1.190 1.00 0.00 30 PHE A N 20
ATOM 11437 C CA . PHE A 1 30 ? 6.886 -4.678 -0.409 1.00 0.00 30 PHE A CA 20
ATOM 11438 C C . PHE A 1 30 ? 5.852 -5.050 0.653 1.00 0.00 30 PHE A C 20
ATOM 11439 O O . PHE A 1 30 ? 6.161 -5.781 1.595 1.00 0.00 30 PHE A O 20
ATOM 11456 N N . TYR A 1 31 ? 4.632 -4.554 0.504 1.00 0.00 31 TYR A N 20
ATOM 11457 C CA . TYR A 1 31 ? 3.571 -4.852 1.460 1.00 0.00 31 TYR A CA 20
ATOM 11458 C C . TYR A 1 31 ? 2.541 -5.801 0.857 1.00 0.00 31 TYR A C 20
ATOM 11459 O O . TYR A 1 31 ? 1.775 -6.442 1.578 1.00 0.00 31 TYR A O 20
ATOM 11477 N N . CYS A 1 32 ? 2.528 -5.888 -0.469 1.00 0.00 32 CYS A N 20
ATOM 11478 C CA . CYS A 1 32 ? 1.593 -6.758 -1.169 1.00 0.00 32 CYS A CA 20
ATOM 11479 C C . CYS A 1 32 ? 2.236 -8.106 -1.481 1.00 0.00 32 CYS A C 20
ATOM 11480 O O . CYS A 1 32 ? 3.147 -8.194 -2.303 1.00 0.00 32 CYS A O 20
ATOM 11487 N N . LYS A 1 33 ? 1.755 -9.154 -0.820 1.00 0.00 33 LYS A N 20
ATOM 11488 C CA . LYS A 1 33 ? 2.284 -10.495 -1.030 1.00 0.00 33 LYS A CA 20
ATOM 11489 C C . LYS A 1 33 ? 1.404 -11.287 -1.992 1.00 0.00 33 LYS A C 20
ATOM 11490 O O . LYS A 1 33 ? 1.366 -12.516 -1.946 1.00 0.00 33 LYS A O 20
ATOM 11509 N N . ASN A 1 34 ? 0.698 -10.574 -2.867 1.00 0.00 34 ASN A N 20
ATOM 11510 C CA . ASN A 1 34 ? -0.181 -11.210 -3.844 1.00 0.00 34 ASN A CA 20
ATOM 11511 C C . ASN A 1 34 ? -1.146 -12.180 -3.165 1.00 0.00 34 ASN A C 20
ATOM 11512 O O . ASN A 1 34 ? -0.947 -13.395 -3.200 1.00 0.00 34 ASN A O 20
ATOM 11523 N N . LYS A 1 35 ? -2.189 -11.635 -2.549 1.00 0.00 35 LYS A N 20
ATOM 11524 C CA . LYS A 1 35 ? -3.184 -12.453 -1.863 1.00 0.00 35 LYS A CA 20
ATOM 11525 C C . LYS A 1 35 ? -4.578 -12.217 -2.441 1.00 0.00 35 LYS A C 20
ATOM 11526 O O . LYS A 1 35 ? -5.392 -11.507 -1.850 1.00 0.00 35 LYS A O 20
ATOM 11545 N N . PRO A 1 36 ? -4.871 -12.812 -3.610 1.00 0.00 36 PRO A N 20
ATOM 11546 C CA . PRO A 1 36 ? -6.174 -12.664 -4.265 1.00 0.00 36 PRO A CA 20
ATOM 11547 C C . PRO A 1 36 ? -7.287 -13.383 -3.511 1.00 0.00 36 PRO A C 20
ATOM 11548 O O . PRO A 1 36 ? -7.116 -13.631 -2.300 1.00 0.00 36 PRO A O 20
#

B-factor: mean 1.0, std 0.0, range [1.0, 1.0]

Secondary structure (DSSP, 8-state):
--------SEETTTTEE-SSHHHHHHHHHHTS----

InterPro domains:
  IPR013087 Zinc finger C2H2-type [PF12874] (342-361)
  IPR013087 Zinc finger C2H2-type [PF12874] (1119-1139)
  IPR013087 Zinc finger C2H2-type [PS50157] (208-238)
  IPR013087 Zinc finger C2H2-type [PS50157] (279-306)
  IPR013087 Zinc finger C2H2-type [PS50157] (910-937)
  IPR013087 Zinc finger C2H2-type [SM00355] (208-233)
  IPR013087 Zinc finger C2H2-type [SM00355] (279-301)
  IPR013087 Zinc finger C2H2-type [SM00355] (341-362)
  IPR013087 Zinc finger C2H2-type [SM00355] (726-747)
  IPR013087 Zinc finger C2H2-type [SM00355] (797-817)
  IPR013087 Zinc finger C2H2-type [SM00355] (882-904)
  IPR013087 Zinc finger C2H2-type [SM00355] (910-932)
  IPR013087 Zinc finger C2H2-type [SM00355] (983-1006)
  IPR034731 Zinc finger CCHC FOG-type [PS51810] (202-235)
  IPR034731 Zinc finger CCHC FOG-type [PS51810] (335-368)
  IPR034731 Zinc finger CCHC FOG-type [PS51810] (720-753)
  IPR034731 Zinc finger CCHC FOG-type [PS51810] (791-824)
  IPR034731 Zinc finger CCHC FOG-type [PS51810] (1113-1146)
  IPR036236 Zinc finger C2H2 superfamily [SSF57667] (203-234)
  IPR036236 Zinc finger C2H2 superfamily [SSF57667] (336-367)

Nearest PDB structures (foldseek):
  1fu9-assembly1_A  TM=8.021E-01  e=1.161E-04  Drosophila melanogaster
  1jn7-assembly1_A  TM=6.438E-01  e=2.845E-04  Drosophila melanogaster
  1fv5-assembly1_A  TM=6.979E-01  e=2.956E-01  Drosophila melanogaster
  1paa-assembly1_A  TM=7.146E-01  e=1.529E+00  Saccharomyces cerevisiae
  2en7-assembly1_A  TM=5.769E-01  e=9.766E-01  Homo sapiens

GO terms:
  GO:0001217 DNA-binding transcription repressor activity (F, IDA)
  GO:0045892 negative regulation of DNA-templated transcription (P, IDA)
  GO:0006355 regulation of DNA-templated transcription (P, IDA)
  GO:0000122 negative regulation of transcription by RNA polymerase II (P, IDA)
  GO:0022416 chaeta development (P, IGI)
  GO:0035167 larval lymph gland hemopoiesis (P, IMP)
  GO:0035169 lymph gland plasmatocyte differentiation (P, IMP)
  GO:0035170 lymph gland crystal cell differentiation (P, IMP)
  GO:0045611 negative regulation of hemocyte differentiation (P, IMP)
  GO:0046627 negative regulation of insulin receptor signaling pathway (P, IMP)
  GO:0046665 amnioserosa maintenance (P, IMP)
  GO:0048542 lymph gland development (P, IMP)
  GO:0048749 compound eye development (P, IMP)
  GO:0006963 positive regulation of antibacterial peptide biosynthetic process (P, IMP)
  GO:0007390 germ-band shortening (P, IMP)
  GO:0000122 negative regulation of transcription by RNA polymerase II (P, IMP)
  GO:0007507 heart development (P, IMP)
  GO:0061629 RNA polymerase II-specific DNA-binding transcription factor binding (F, IPI)
  GO:0005515 protein binding (F, IPI)
  GO:0005634 nucleus (C, IDA)

Radius of gyration: 11.38 Å; Cα contacts (8 Å, |Δi|>4): 23; chains: 1; bounding box: 27×24×23 Å